Protein AF-A0A838V1T2-F1 (afdb_monomer)

Radius of gyration: 29.07 Å; Cα contacts (8 Å, |Δi|>4): 877; chains: 1; bounding box: 70×56×102 Å

Secondary structure (DSSP, 8-state):
-TTSGGGTTT---EETTEEPPP----S----S----S-SSSPP-EEEEEE-TTSTT-EEEEEES-TTS-SS------GGGS----EEEEEES--BTT-EE-EEEEEE------TTSPPPPPEEEEEEEPPTT-EE-GGGGTT---B-HHHHTB-SSSSS-B-SS-----GGGEEEEEEEE-TTSSS-EEEEEEEBPTTSSTT--SEEEEEEEEETTTTEEEEEEEEEEE-TTT--EEEEE----SS---EEEEEE--STT-SEE--SS-EEEEEEEEEEETTTTTSPPB--EEEEEE-B-TTSSSPPPSSGGGS----EEEEEESS--TTS---EEEEEEPPTTS---------PPTT-----TT-PPPPHHHHHHHHHT-STTHHHHHHHS-SS-GGG--------

Mean predicted aligned error: 9.49 Å

Structure (mmCIF, N/CA/C/O backbone):
data_AF-A0A838V1T2-F1
#
_entry.id   AF-A0A838V1T2-F1
#
loop_
_atom_site.group_PDB
_atom_site.id
_atom_site.type_symbol
_atom_site.label_atom_id
_atom_site.label_alt_id
_atom_site.label_comp_id
_atom_site.label_asym_id
_atom_site.label_entity_id
_atom_site.label_seq_id
_atom_site.pdbx_PDB_ins_code
_atom_site.Cartn_x
_atom_site.Cartn_y
_atom_site.Cartn_z
_atom_site.occupancy
_atom_site.B_iso_or_equiv
_atom_site.auth_seq_id
_atom_site.auth_comp_id
_atom_site.auth_asym_id
_atom_site.auth_atom_id
_atom_site.pdbx_PDB_model_num
ATOM 1 N N . MET A 1 1 ? 16.915 -2.580 -35.902 1.00 69.69 1 MET A N 1
ATOM 2 C CA . MET A 1 1 ? 15.497 -2.389 -35.502 1.00 69.69 1 MET A CA 1
ATOM 3 C C . MET A 1 1 ? 14.650 -3.037 -36.574 1.00 69.69 1 MET A C 1
ATOM 5 O O . MET A 1 1 ? 14.984 -2.766 -37.711 1.00 69.69 1 MET A O 1
ATOM 9 N N . PRO A 1 2 ? 13.595 -3.827 -36.311 1.00 69.94 2 PRO A N 1
ATOM 10 C CA . PRO A 1 2 ? 12.842 -4.483 -37.376 1.00 69.94 2 PRO A CA 1
ATOM 11 C C . PRO A 1 2 ? 12.451 -3.525 -38.499 1.00 69.94 2 PRO A C 1
ATOM 13 O O . PRO A 1 2 ? 12.705 -3.873 -39.635 1.00 69.94 2 PRO A O 1
ATOM 16 N N . GLY A 1 3 ? 11.967 -2.310 -38.197 1.00 77.12 3 GLY A N 1
ATOM 17 C CA . GLY A 1 3 ? 11.600 -1.243 -39.150 1.00 77.12 3 GLY A CA 1
ATOM 18 C C . GLY A 1 3 ? 12.742 -0.536 -39.904 1.00 77.12 3 GLY A C 1
ATOM 19 O O . GLY A 1 3 ? 12.463 0.294 -40.759 1.00 77.12 3 GLY A O 1
ATOM 20 N N . ASP A 1 4 ? 14.009 -0.847 -39.624 1.00 79.06 4 ASP A N 1
ATOM 21 C CA . ASP A 1 4 ? 15.176 -0.192 -40.239 1.00 79.06 4 ASP A CA 1
ATOM 22 C C . ASP A 1 4 ? 15.295 -0.534 -41.738 1.00 79.06 4 ASP A C 1
ATOM 24 O O . ASP A 1 4 ? 15.087 -1.703 -42.080 1.00 79.06 4 ASP A O 1
ATOM 28 N N . PRO A 1 5 ? 15.659 0.411 -42.630 1.00 82.19 5 PRO A N 1
ATOM 29 C CA . PRO A 1 5 ? 15.817 0.151 -44.067 1.00 82.19 5 PRO A CA 1
ATOM 30 C C . PRO A 1 5 ? 16.780 -0.995 -44.417 1.00 82.19 5 PRO A C 1
ATOM 32 O O . PRO A 1 5 ? 16.642 -1.631 -45.460 1.00 82.19 5 PRO A O 1
ATOM 35 N N . SER A 1 6 ? 17.745 -1.303 -43.545 1.00 81.00 6 SER A N 1
ATOM 36 C CA . SER A 1 6 ? 18.631 -2.464 -43.695 1.00 81.00 6 SER A CA 1
ATOM 37 C C . SER A 1 6 ? 17.891 -3.804 -43.718 1.00 81.00 6 SER A C 1
ATOM 39 O O . SER A 1 6 ? 18.455 -4.767 -44.228 1.00 81.00 6 SER A O 1
ATOM 41 N N . HIS A 1 7 ? 16.643 -3.856 -43.233 1.00 79.81 7 HIS A N 1
ATOM 42 C CA . HIS A 1 7 ? 15.779 -5.039 -43.277 1.00 79.81 7 HIS A CA 1
ATOM 43 C C . HIS A 1 7 ? 14.757 -5.038 -44.431 1.00 79.81 7 HIS A C 1
ATOM 45 O O . HIS A 1 7 ? 13.865 -5.891 -44.483 1.00 79.81 7 HIS A O 1
ATOM 51 N N . ASP A 1 8 ? 14.822 -4.070 -45.353 1.00 80.62 8 ASP A N 1
ATOM 52 C CA . ASP A 1 8 ? 13.866 -3.978 -46.465 1.00 80.62 8 ASP A CA 1
ATOM 53 C C . ASP A 1 8 ? 13.949 -5.193 -47.405 1.00 80.62 8 ASP A C 1
ATOM 55 O O . ASP A 1 8 ? 12.940 -5.598 -47.984 1.00 80.62 8 ASP A O 1
ATOM 59 N N . ALA A 1 9 ? 15.130 -5.809 -47.535 1.00 75.75 9 ALA A N 1
ATOM 60 C CA . ALA A 1 9 ? 15.348 -6.995 -48.366 1.00 75.75 9 ALA A CA 1
ATOM 61 C C . ALA A 1 9 ? 14.706 -8.266 -47.780 1.00 75.75 9 ALA A C 1
ATOM 63 O O . ALA A 1 9 ? 14.328 -9.179 -48.517 1.00 75.75 9 ALA A O 1
ATOM 64 N N . GLU A 1 10 ? 14.561 -8.320 -46.462 1.00 76.19 10 GLU A N 1
ATOM 65 C CA . GLU A 1 10 ? 13.955 -9.402 -45.696 1.00 76.19 10 GLU A CA 1
ATOM 66 C C . GLU A 1 10 ? 12.430 -9.247 -45.635 1.00 76.19 10 GLU A C 1
ATOM 68 O O . GLU A 1 10 ? 11.705 -10.243 -45.578 1.00 76.19 10 GLU A O 1
ATOM 73 N N . ARG A 1 11 ? 11.925 -8.011 -45.744 1.00 74.38 11 ARG A N 1
ATOM 74 C CA . ARG A 1 11 ? 10.506 -7.690 -45.947 1.00 74.38 11 ARG A CA 1
ATOM 75 C C . ARG A 1 11 ? 10.081 -7.929 -47.394 1.00 74.38 11 ARG A C 1
ATOM 77 O O . ARG A 1 11 ? 9.668 -7.018 -48.105 1.00 74.38 11 ARG A O 1
ATOM 84 N N . THR A 1 12 ? 10.173 -9.168 -47.857 1.00 65.88 12 THR A N 1
ATOM 85 C CA . THR A 1 12 ? 9.597 -9.548 -49.150 1.00 65.88 12 THR A CA 1
ATOM 86 C C . THR A 1 12 ? 8.328 -10.353 -48.927 1.00 65.88 12 THR A C 1
ATOM 88 O O . THR A 1 12 ? 8.322 -11.392 -48.267 1.00 65.88 12 THR A O 1
ATOM 91 N N . ILE A 1 13 ? 7.218 -9.888 -49.500 1.00 59.69 13 ILE A N 1
ATOM 92 C CA . ILE A 1 13 ? 6.016 -10.713 -49.610 1.00 59.69 13 ILE A CA 1
ATOM 93 C C . ILE A 1 13 ? 6.350 -11.790 -50.640 1.00 59.69 13 ILE A C 1
ATOM 95 O O . ILE A 1 13 ? 6.475 -11.501 -51.832 1.00 59.69 13 ILE A O 1
ATOM 99 N N . SER A 1 14 ? 6.542 -13.031 -50.189 1.00 55.16 14 SER A N 1
ATOM 100 C CA . SER A 1 14 ? 6.723 -14.157 -51.102 1.00 55.16 14 SER A CA 1
ATOM 101 C C . SER A 1 14 ? 5.446 -14.315 -51.927 1.00 55.16 14 SER A C 1
ATOM 103 O O . SER A 1 14 ? 4.423 -14.795 -51.441 1.00 55.16 14 SER A O 1
ATOM 105 N N . THR A 1 15 ? 5.475 -13.857 -53.178 1.00 53.31 15 THR A N 1
ATOM 106 C CA . THR A 1 15 ? 4.430 -14.199 -54.139 1.00 53.31 15 THR A CA 1
ATOM 107 C C . THR A 1 15 ? 4.797 -15.533 -54.774 1.00 53.31 15 THR A C 1
ATOM 109 O O . THR A 1 15 ? 5.959 -15.771 -55.105 1.00 53.31 15 THR A O 1
ATOM 112 N N . LEU A 1 16 ? 3.802 -16.403 -54.971 1.00 50.12 16 LEU A N 1
ATOM 113 C CA . LEU A 1 16 ? 3.943 -17.760 -55.524 1.00 50.12 16 LEU A CA 1
ATOM 114 C C . LEU A 1 16 ? 4.690 -17.848 -56.879 1.00 50.12 16 LEU A C 1
ATOM 116 O O . LEU A 1 16 ? 4.955 -18.957 -57.326 1.00 50.12 16 LEU A O 1
ATOM 120 N N . ASN A 1 17 ? 5.039 -16.728 -57.529 1.00 52.72 17 ASN A N 1
ATOM 121 C CA . ASN A 1 17 ? 5.646 -16.680 -58.865 1.00 52.72 17 ASN A CA 1
ATOM 122 C C . ASN A 1 17 ? 6.864 -15.735 -59.015 1.00 52.72 17 ASN A C 1
ATOM 124 O O . ASN A 1 17 ? 7.242 -15.424 -60.144 1.00 52.72 17 ASN A O 1
ATOM 128 N N . GLY A 1 18 ? 7.511 -15.288 -57.932 1.00 58.09 18 GLY A N 1
ATOM 129 C CA . GLY A 1 18 ? 8.760 -14.517 -58.027 1.00 58.09 18 GLY A CA 1
ATOM 130 C C . GLY A 1 18 ? 8.998 -13.550 -56.869 1.00 58.09 18 GLY A C 1
ATOM 131 O O . GLY A 1 18 ? 8.071 -13.185 -56.143 1.00 58.09 18 GLY A O 1
ATOM 132 N N . GLN A 1 19 ? 10.260 -13.145 -56.700 1.00 59.06 19 GLN A N 1
ATOM 133 C CA . GLN A 1 19 ? 10.691 -12.189 -55.677 1.00 59.06 19 GLN A CA 1
ATOM 134 C C . GLN A 1 19 ? 10.023 -10.828 -55.919 1.00 59.06 19 GLN A C 1
ATOM 136 O O . GLN A 1 19 ? 10.294 -10.163 -56.920 1.00 59.06 19 GLN A O 1
ATOM 141 N N . ALA A 1 20 ? 9.124 -10.436 -55.016 1.00 61.72 20 ALA A N 1
ATOM 142 C CA . ALA A 1 20 ? 8.596 -9.079 -54.962 1.00 61.72 20 ALA A CA 1
ATOM 143 C C . ALA A 1 20 ? 9.732 -8.093 -54.615 1.00 61.72 20 ALA A C 1
ATOM 145 O O . ALA A 1 20 ? 10.699 -8.497 -53.961 1.00 61.72 20 ALA A O 1
ATOM 146 N N . PRO A 1 21 ? 9.651 -6.820 -55.047 1.00 67.69 21 PRO A N 1
ATOM 147 C CA . PRO A 1 21 ? 10.612 -5.808 -54.625 1.00 67.69 21 PRO A CA 1
ATOM 148 C C . PRO A 1 21 ? 10.608 -5.659 -53.092 1.00 67.69 21 PRO A C 1
ATOM 150 O O . PRO A 1 21 ? 9.561 -5.880 -52.476 1.00 67.69 21 PRO A O 1
ATOM 153 N N . PRO A 1 22 ? 11.752 -5.290 -52.485 1.00 69.50 22 PRO A N 1
ATOM 154 C CA . PRO A 1 22 ? 11.825 -4.994 -51.058 1.00 69.50 22 PRO A CA 1
ATOM 155 C C . PRO A 1 22 ? 10.773 -3.942 -50.697 1.00 69.50 22 PRO A C 1
ATOM 157 O O . PRO A 1 22 ? 10.665 -2.922 -51.384 1.00 69.50 22 PRO A O 1
ATOM 160 N N . THR A 1 23 ? 9.962 -4.207 -49.671 1.00 75.94 23 THR A N 1
ATOM 161 C CA . THR A 1 23 ? 8.940 -3.258 -49.214 1.00 75.94 23 THR A CA 1
ATOM 162 C C . THR A 1 23 ? 9.488 -2.438 -48.048 1.00 75.94 23 THR A C 1
ATOM 164 O O . THR A 1 23 ? 9.748 -3.028 -46.992 1.00 75.94 23 THR A O 1
ATOM 167 N N . PRO A 1 24 ? 9.649 -1.109 -48.209 1.00 78.88 24 PRO A N 1
ATOM 168 C CA . PRO A 1 24 ? 10.019 -0.228 -47.110 1.00 78.88 24 PRO A CA 1
ATOM 169 C C . PRO A 1 24 ? 8.988 -0.301 -45.986 1.00 78.88 24 PRO A C 1
ATOM 171 O O . PRO A 1 24 ? 7.793 -0.477 -46.236 1.00 78.88 24 PRO A O 1
ATOM 174 N N . PHE A 1 25 ? 9.440 -0.147 -44.746 1.00 80.25 25 PHE A N 1
ATOM 175 C CA . PHE A 1 25 ? 8.531 0.009 -43.618 1.00 80.25 25 PHE A CA 1
ATOM 176 C C . PHE A 1 25 ? 7.934 1.423 -43.608 1.00 80.25 25 PHE A C 1
ATOM 178 O O . PHE A 1 25 ? 8.657 2.413 -43.524 1.00 80.25 25 PHE A O 1
ATOM 185 N N . GLU A 1 26 ? 6.607 1.516 -43.681 1.00 78.25 26 GLU A N 1
ATOM 186 C CA . GLU A 1 26 ? 5.865 2.773 -43.567 1.00 78.25 26 GLU A CA 1
ATOM 187 C C . GLU A 1 26 ? 5.249 2.867 -42.161 1.00 78.25 26 GLU A C 1
ATOM 189 O O . GLU A 1 26 ? 4.114 2.453 -41.934 1.00 78.25 26 GLU A O 1
ATOM 194 N N . GLY A 1 27 ? 6.019 3.359 -41.186 1.00 78.19 27 GLY A N 1
ATOM 195 C CA . GLY A 1 27 ? 5.572 3.515 -39.798 1.00 78.19 27 GLY A CA 1
ATOM 196 C C . GLY A 1 27 ? 6.624 4.169 -38.901 1.00 78.19 27 GLY A C 1
ATOM 197 O O . GLY A 1 27 ? 7.757 4.399 -39.326 1.00 78.19 27 GLY A O 1
ATOM 198 N N . SER A 1 28 ? 6.255 4.472 -37.656 1.00 76.25 28 SER A N 1
ATOM 199 C CA . SER A 1 28 ? 7.211 4.887 -36.626 1.00 76.25 28 SER A CA 1
ATOM 200 C C . SER A 1 28 ? 8.079 3.701 -36.209 1.00 76.25 28 SER A C 1
ATOM 202 O O . SER A 1 28 ? 7.590 2.589 -35.995 1.00 76.25 28 SER A O 1
ATOM 204 N N . VAL A 1 29 ? 9.389 3.925 -36.131 1.00 77.62 29 VAL A N 1
ATOM 205 C CA . VAL A 1 29 ? 10.335 2.923 -35.640 1.00 77.62 29 VAL A CA 1
ATOM 206 C C . VAL A 1 29 ? 10.383 3.040 -34.123 1.00 77.62 29 VAL A C 1
ATOM 208 O O . VAL A 1 29 ? 10.705 4.103 -33.610 1.00 77.62 29 VAL A O 1
ATOM 211 N N . HIS A 1 30 ? 10.071 1.945 -33.435 1.00 77.69 30 HIS A N 1
ATOM 212 C CA . HIS A 1 30 ? 10.177 1.827 -31.983 1.00 77.69 30 HIS A CA 1
ATOM 213 C C . HIS A 1 30 ? 11.261 0.801 -31.621 1.00 77.69 30 HIS A C 1
ATOM 215 O O . HIS A 1 30 ? 11.515 -0.128 -32.410 1.00 77.69 30 HIS A O 1
ATOM 221 N N . PRO A 1 31 ? 11.885 0.917 -30.437 1.00 80.19 31 PRO A N 1
ATOM 222 C CA . PRO A 1 31 ? 12.731 -0.124 -29.880 1.00 80.19 31 PRO A CA 1
ATOM 223 C C . PRO A 1 31 ? 11.996 -1.468 -29.863 1.00 80.19 31 PRO A C 1
ATOM 225 O O . PRO A 1 31 ? 10.932 -1.611 -29.272 1.00 80.19 31 PRO A O 1
ATOM 228 N N . PHE A 1 32 ? 12.571 -2.481 -30.512 1.00 77.19 32 PHE A N 1
ATOM 229 C CA . PHE A 1 32 ? 12.004 -3.836 -30.486 1.00 77.19 32 PHE A CA 1
ATOM 230 C C . PHE A 1 32 ? 12.286 -4.562 -29.169 1.00 77.19 32 PHE A C 1
ATOM 232 O O . PHE A 1 32 ? 11.483 -5.366 -28.706 1.00 77.19 32 PHE A O 1
ATOM 239 N N . LEU A 1 33 ? 13.457 -4.301 -28.587 1.00 79.00 33 LEU A N 1
ATOM 240 C CA . LEU A 1 33 ? 13.885 -4.872 -27.322 1.00 79.00 33 LEU A CA 1
ATOM 241 C C . LEU A 1 33 ? 14.588 -3.794 -26.507 1.00 79.00 33 LEU A C 1
ATOM 243 O O . LEU A 1 33 ? 15.622 -3.275 -26.927 1.00 79.00 33 LEU A O 1
ATOM 247 N N . THR A 1 34 ? 14.060 -3.526 -25.320 1.00 83.00 34 THR A N 1
ATOM 248 C CA . THR A 1 34 ? 14.739 -2.715 -24.310 1.00 83.00 34 THR A CA 1
ATOM 249 C C . THR A 1 34 ? 15.594 -3.629 -23.442 1.00 83.00 34 THR A C 1
ATOM 251 O O . THR A 1 34 ? 15.100 -4.600 -22.866 1.00 83.00 34 THR A O 1
ATOM 254 N N . LEU A 1 35 ? 16.894 -3.345 -23.366 1.00 85.56 35 LEU A N 1
ATOM 255 C CA . LEU A 1 35 ? 17.799 -4.086 -22.490 1.00 85.56 35 LEU A CA 1
ATOM 256 C C . LEU A 1 35 ? 17.521 -3.746 -21.013 1.00 85.56 35 LEU A C 1
ATOM 258 O O . LEU A 1 35 ? 17.057 -2.644 -20.715 1.00 85.56 35 LEU A O 1
ATOM 262 N N . PRO A 1 36 ? 17.835 -4.657 -20.073 1.00 88.12 36 PRO A N 1
ATOM 263 C CA . PRO A 1 36 ? 17.838 -4.365 -18.643 1.00 88.12 36 PRO A CA 1
ATOM 264 C C . PRO A 1 36 ? 18.509 -3.029 -18.307 1.00 88.12 36 PRO A C 1
ATOM 266 O O . PRO A 1 36 ? 19.619 -2.751 -18.729 1.00 88.12 36 PRO A O 1
ATOM 269 N N . THR A 1 37 ? 17.894 -2.209 -17.469 1.00 91.06 37 THR A N 1
ATOM 270 C CA . THR A 1 37 ? 18.454 -0.924 -17.020 1.00 91.06 37 THR A CA 1
ATOM 271 C C . THR A 1 37 ? 19.397 -1.074 -15.814 1.00 91.06 37 THR A C 1
ATOM 273 O O . THR A 1 37 ? 19.425 -0.204 -14.947 1.00 91.06 37 THR A O 1
ATOM 276 N N . SER A 1 38 ? 20.113 -2.200 -15.697 1.00 89.69 38 SER A N 1
ATOM 277 C CA . SER A 1 38 ? 21.010 -2.505 -14.571 1.00 89.69 38 SER A CA 1
ATOM 278 C C . SER A 1 38 ? 22.381 -2.961 -15.064 1.00 89.69 38 SER A C 1
ATOM 280 O O . SER A 1 38 ? 22.487 -3.834 -15.921 1.00 89.69 38 SER A O 1
ATOM 282 N N . CYS A 1 39 ? 23.433 -2.389 -14.482 1.00 88.19 39 CYS A N 1
ATOM 283 C CA . CYS A 1 39 ? 24.825 -2.653 -14.851 1.00 88.19 39 CYS A CA 1
ATOM 284 C C . CYS A 1 39 ? 25.494 -3.696 -13.932 1.00 88.19 39 CYS A C 1
ATOM 286 O O . CYS A 1 39 ? 26.631 -4.105 -14.159 1.00 88.19 39 CYS A O 1
ATOM 288 N N . HIS A 1 40 ? 24.786 -4.167 -12.900 1.00 82.44 40 HIS A N 1
ATOM 289 C CA . HIS A 1 40 ? 25.297 -5.142 -11.926 1.00 82.44 40 HIS A CA 1
ATOM 290 C C . HIS A 1 40 ? 24.839 -6.576 -12.194 1.00 82.44 40 HIS A C 1
ATOM 292 O O . HIS A 1 40 ? 25.333 -7.511 -11.564 1.00 82.44 40 HIS A O 1
ATOM 298 N N . THR A 1 41 ? 23.882 -6.756 -13.101 1.00 77.69 41 THR A N 1
ATOM 299 C CA . THR A 1 41 ? 23.379 -8.072 -13.486 1.00 77.69 41 THR A CA 1
ATOM 300 C C . THR A 1 41 ? 24.122 -8.578 -14.710 1.00 77.69 41 THR A C 1
ATOM 302 O O . THR A 1 41 ? 24.289 -7.876 -15.705 1.00 77.69 41 THR A O 1
ATOM 305 N N . SER A 1 42 ? 24.578 -9.824 -14.628 1.00 78.06 42 SER A N 1
ATOM 306 C CA . SER A 1 42 ? 25.109 -10.533 -15.784 1.00 78.06 42 SER A CA 1
ATOM 307 C C . SER A 1 42 ? 23.997 -10.753 -16.799 1.00 78.06 42 SER A C 1
ATOM 309 O O . SER A 1 42 ? 22.948 -11.303 -16.460 1.00 78.06 42 SER A O 1
ATOM 311 N N . LEU A 1 43 ? 24.238 -10.358 -18.044 1.00 77.50 43 LEU A N 1
ATOM 312 C CA . LEU A 1 43 ? 23.327 -10.671 -19.131 1.00 77.50 43 LEU A CA 1
ATOM 313 C C . LEU A 1 43 ? 23.543 -12.116 -19.576 1.00 77.50 43 LEU A C 1
ATOM 315 O O . LEU A 1 43 ? 24.664 -12.606 -19.686 1.00 77.50 43 LEU A O 1
ATOM 319 N N . THR A 1 44 ? 22.451 -12.827 -19.815 1.00 76.50 44 THR A N 1
ATOM 320 C CA . THR A 1 44 ? 22.482 -14.134 -20.468 1.00 76.50 44 THR A CA 1
ATOM 321 C C . THR A 1 44 ? 21.364 -14.155 -21.485 1.00 76.50 44 THR A C 1
ATOM 323 O O . THR A 1 44 ? 20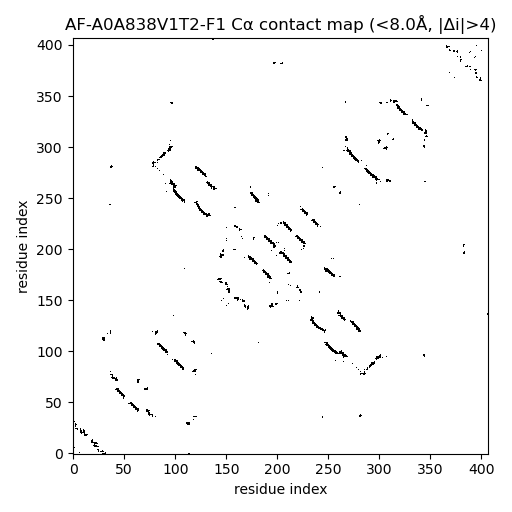.193 -14.039 -21.128 1.00 76.50 44 THR A O 1
ATOM 326 N N . SER A 1 45 ? 21.729 -14.308 -22.751 1.00 76.19 45 SER A N 1
ATOM 327 C CA . SER A 1 45 ? 20.768 -14.465 -23.835 1.00 76.19 45 SER A CA 1
ATOM 328 C C . SER A 1 45 ? 20.634 -15.947 -24.130 1.00 76.19 45 SER A C 1
ATOM 330 O O . SER A 1 45 ? 21.632 -16.615 -24.392 1.00 76.19 45 SER A O 1
ATOM 332 N N . THR A 1 46 ? 19.412 -16.470 -24.070 1.00 80.88 46 THR A N 1
ATOM 333 C CA . THR A 1 46 ? 19.122 -17.851 -24.467 1.00 80.88 46 THR A CA 1
ATOM 334 C C . THR A 1 46 ? 18.273 -17.820 -25.723 1.00 80.88 46 THR A C 1
ATOM 336 O O . THR A 1 46 ? 17.180 -17.258 -25.712 1.00 80.88 46 THR A O 1
ATOM 339 N N . GLY A 1 47 ? 18.796 -18.389 -26.804 1.00 83.38 47 GLY A N 1
ATOM 340 C CA . GLY A 1 47 ? 18.041 -18.639 -28.023 1.00 83.38 47 GLY A CA 1
ATOM 341 C C . GLY A 1 47 ? 17.490 -20.055 -27.979 1.00 83.38 47 GLY A C 1
ATOM 342 O O . GLY A 1 47 ? 18.250 -20.999 -27.779 1.00 83.38 47 GLY A O 1
ATOM 343 N N . GLU A 1 48 ? 16.182 -20.202 -28.157 1.00 86.56 48 GLU A N 1
ATOM 344 C CA . GLU A 1 48 ? 15.524 -21.500 -28.287 1.00 86.56 48 GLU A CA 1
ATOM 345 C C . GLU A 1 48 ? 14.912 -21.600 -29.683 1.00 86.56 48 GLU A C 1
ATOM 347 O O . GLU A 1 48 ? 14.206 -20.695 -30.127 1.00 86.56 48 GLU A O 1
ATOM 352 N N . VAL A 1 49 ? 15.205 -22.693 -30.383 1.00 85.56 49 VAL A N 1
ATOM 353 C CA . VAL A 1 49 ? 14.647 -22.985 -31.702 1.00 85.56 49 VAL A CA 1
ATOM 354 C C . VAL A 1 49 ? 13.968 -24.346 -31.686 1.00 85.56 49 VAL A C 1
ATOM 356 O O . VAL A 1 49 ? 14.500 -25.332 -31.171 1.00 85.56 49 VAL A O 1
ATOM 359 N N . GLU A 1 50 ? 12.778 -24.389 -32.272 1.00 88.62 50 GLU A N 1
ATOM 360 C CA . GLU A 1 50 ? 12.015 -25.610 -32.503 1.00 88.62 50 GLU A CA 1
ATOM 361 C C . GLU A 1 50 ? 11.798 -25.757 -34.009 1.00 88.62 50 GLU A C 1
ATOM 363 O O . GLU A 1 50 ? 11.346 -24.833 -34.690 1.00 88.62 50 GLU A O 1
ATOM 368 N N . SER A 1 51 ? 12.175 -26.915 -34.543 1.00 82.12 51 SER A N 1
ATOM 369 C CA . SER A 1 51 ? 12.050 -27.212 -35.966 1.00 82.12 51 SER A CA 1
ATOM 370 C C . SER A 1 51 ? 10.633 -27.681 -36.284 1.00 82.12 51 SER A C 1
ATOM 372 O O . SER A 1 51 ? 10.117 -28.585 -35.631 1.00 82.12 51 SER A O 1
ATOM 374 N N . LEU A 1 52 ? 10.020 -27.148 -37.347 1.00 80.12 52 LEU A N 1
ATOM 375 C CA . LEU A 1 52 ? 8.723 -27.645 -37.835 1.00 80.12 52 LEU A CA 1
ATOM 376 C C . LEU A 1 52 ? 8.795 -29.115 -38.278 1.00 80.12 52 LEU A C 1
ATOM 378 O O . LEU A 1 52 ? 7.786 -29.816 -38.276 1.00 80.12 52 LEU A O 1
ATOM 382 N N . GLN A 1 53 ? 9.981 -29.578 -38.674 1.00 85.50 53 GLN A N 1
ATOM 383 C CA . GLN A 1 53 ? 10.239 -30.957 -39.069 1.00 85.50 53 GLN A CA 1
ATOM 384 C C . GLN A 1 53 ? 10.362 -31.901 -37.862 1.00 85.50 53 GLN A C 1
ATOM 386 O O . GLN A 1 53 ? 10.183 -33.106 -38.031 1.00 85.50 53 GLN A O 1
ATOM 391 N N . GLU A 1 54 ? 10.617 -31.371 -36.659 1.00 84.19 54 GLU A N 1
ATOM 392 C CA . GLU A 1 54 ? 10.726 -32.137 -35.410 1.00 84.19 54 GLU A CA 1
ATOM 393 C C . GLU A 1 54 ? 9.921 -31.482 -34.266 1.00 84.19 54 GLU A C 1
ATOM 395 O O . GLU A 1 54 ? 10.501 -31.003 -33.287 1.00 84.19 54 GLU A O 1
ATOM 400 N N . PRO A 1 55 ? 8.573 -31.460 -34.352 1.00 82.06 55 PRO A N 1
ATOM 401 C CA . PRO A 1 55 ? 7.741 -30.838 -33.326 1.00 82.06 55 PRO A CA 1
ATOM 402 C C . PRO A 1 55 ? 7.948 -31.492 -31.954 1.00 82.06 55 PRO A C 1
ATOM 404 O O . PRO A 1 55 ? 7.919 -32.719 -31.824 1.00 82.06 55 PRO A O 1
ATOM 407 N N . GLY A 1 56 ? 8.120 -30.673 -30.921 1.00 82.69 56 GLY A N 1
ATOM 408 C CA . GLY A 1 56 ? 8.385 -31.088 -29.546 1.00 82.69 56 GLY A CA 1
ATOM 409 C C . GLY A 1 56 ? 9.867 -31.227 -29.183 1.00 82.69 56 GLY A C 1
ATOM 410 O O . GLY A 1 56 ? 10.163 -31.433 -28.004 1.00 82.69 56 GLY A O 1
ATOM 411 N N . VAL A 1 57 ? 10.798 -31.093 -30.139 1.00 84.94 57 VAL A N 1
ATOM 412 C CA . VAL A 1 57 ? 12.248 -31.068 -29.874 1.00 84.94 57 VAL A CA 1
ATOM 413 C C . VAL A 1 57 ? 12.750 -29.627 -29.900 1.00 84.94 57 VAL A C 1
ATOM 415 O O . VAL A 1 57 ? 12.770 -28.969 -30.938 1.00 84.94 57 VAL A O 1
ATOM 418 N N . ARG A 1 58 ? 13.176 -29.139 -28.733 1.00 85.06 58 ARG A N 1
ATOM 419 C CA . ARG A 1 58 ? 13.697 -27.781 -28.551 1.00 85.06 58 ARG A CA 1
ATOM 420 C C . ARG A 1 58 ? 15.209 -27.810 -28.410 1.00 85.06 58 ARG A C 1
ATOM 422 O O . ARG A 1 58 ? 15.742 -28.508 -27.547 1.00 85.06 58 ARG A O 1
ATOM 429 N N . HIS A 1 59 ? 15.891 -27.035 -29.242 1.00 84.38 59 HIS A N 1
ATOM 430 C CA . HIS A 1 59 ? 17.318 -26.777 -29.111 1.00 84.38 59 HIS A CA 1
ATOM 431 C C . HIS A 1 59 ? 17.504 -25.402 -28.483 1.00 84.38 59 HIS A C 1
ATOM 433 O O . HIS A 1 59 ? 17.036 -24.409 -29.033 1.00 84.38 59 HIS A O 1
ATOM 439 N N . ALA A 1 60 ? 18.178 -25.350 -27.337 1.00 84.38 60 ALA A N 1
ATOM 440 C CA . ALA A 1 60 ? 18.482 -24.108 -26.645 1.00 84.38 60 ALA A CA 1
ATOM 441 C C . ALA A 1 60 ? 19.993 -23.916 -26.552 1.00 84.38 60 ALA A C 1
ATOM 443 O O . ALA A 1 60 ? 20.724 -24.846 -26.206 1.00 84.38 60 ALA A O 1
ATOM 444 N N . GLU A 1 61 ? 20.447 -22.701 -26.828 1.00 80.81 61 GLU A N 1
ATOM 445 C CA . GLU A 1 61 ? 21.832 -22.296 -26.638 1.00 80.81 61 GLU A CA 1
ATOM 446 C C . GLU A 1 61 ? 21.860 -20.969 -25.874 1.00 80.81 61 GLU A C 1
ATOM 448 O O . GLU A 1 61 ? 21.103 -20.043 -26.176 1.00 80.81 61 GLU A O 1
ATOM 453 N N . SER A 1 62 ? 22.707 -20.891 -24.847 1.00 77.44 62 SER A N 1
ATOM 454 C CA . SER A 1 62 ? 22.853 -19.702 -24.006 1.00 77.44 62 SER A CA 1
ATOM 455 C C . SER A 1 62 ? 24.227 -19.083 -24.217 1.00 77.44 62 SER A C 1
ATOM 457 O O . SER A 1 62 ? 25.245 -19.765 -24.101 1.00 77.44 62 SER A O 1
ATOM 459 N N . VAL A 1 63 ? 24.260 -17.777 -24.466 1.00 71.38 63 VAL A N 1
ATOM 460 C CA . VAL A 1 63 ? 25.492 -16.992 -24.584 1.00 71.38 63 VAL A CA 1
ATOM 461 C C . VAL A 1 63 ? 25.539 -15.932 -23.485 1.00 71.38 63 VAL A C 1
ATOM 463 O O . VAL A 1 63 ? 24.570 -15.211 -23.245 1.00 71.38 63 VAL A O 1
ATOM 466 N N . GLY A 1 64 ? 26.671 -15.874 -22.779 1.00 63.75 64 GLY A N 1
ATOM 467 C CA . GLY A 1 64 ? 26.904 -14.925 -21.685 1.00 63.75 64 GLY A CA 1
ATOM 468 C C . GLY A 1 64 ? 27.396 -13.557 -22.155 1.00 63.75 64 GLY A C 1
ATOM 469 O O . GLY A 1 64 ? 27.216 -12.579 -21.444 1.00 63.75 64 GLY A O 1
ATOM 470 N N . SER A 1 65 ? 27.984 -13.468 -23.351 1.00 61.50 65 SER A N 1
ATOM 471 C CA . SER A 1 65 ? 28.393 -12.201 -23.956 1.00 61.50 65 SER A CA 1
ATOM 472 C C . SER A 1 65 ? 28.271 -12.253 -25.478 1.00 61.50 65 SER A C 1
ATOM 474 O O . SER A 1 65 ? 28.593 -13.268 -26.097 1.00 61.50 65 SER A O 1
ATOM 476 N N . LEU A 1 66 ? 27.805 -11.154 -26.078 1.00 57.66 66 LEU A N 1
ATOM 477 C CA . LEU A 1 66 ? 27.641 -11.006 -27.531 1.00 57.66 66 LEU A CA 1
ATOM 478 C C . LEU A 1 66 ? 28.935 -10.567 -28.242 1.00 57.66 66 LEU A C 1
ATOM 480 O O . LEU A 1 66 ? 28.999 -10.599 -29.466 1.00 57.66 66 LEU A O 1
ATOM 484 N N . ASP A 1 67 ? 29.974 -10.182 -27.496 1.00 59.59 67 ASP A N 1
ATOM 485 C CA . ASP A 1 67 ? 31.255 -9.687 -28.028 1.00 59.59 67 ASP A CA 1
ATOM 486 C C . ASP A 1 67 ? 32.349 -10.771 -28.143 1.00 59.59 67 ASP A C 1
ATOM 488 O O . ASP A 1 67 ? 33.504 -10.476 -28.452 1.00 59.59 67 ASP A O 1
ATOM 492 N N . GLY A 1 68 ? 32.000 -12.041 -27.906 1.00 54.12 68 GLY A N 1
ATOM 493 C CA . GLY A 1 68 ? 32.929 -13.169 -28.004 1.00 54.12 68 GLY A CA 1
ATOM 494 C C . GLY A 1 68 ? 33.985 -13.219 -26.895 1.00 54.12 68 GLY A C 1
ATOM 495 O O . GLY A 1 68 ? 34.884 -14.063 -26.952 1.00 54.12 68 GLY A O 1
ATOM 496 N N . THR A 1 69 ? 33.896 -12.355 -25.877 1.00 56.75 69 THR A N 1
ATOM 497 C CA . THR A 1 69 ? 34.765 -12.446 -24.702 1.00 56.75 69 THR A CA 1
ATOM 498 C C . THR A 1 69 ? 34.274 -13.543 -23.747 1.00 56.75 69 THR A C 1
ATOM 500 O O . THR A 1 69 ? 33.077 -13.643 -23.470 1.00 56.75 69 THR A O 1
ATOM 503 N N . PRO A 1 70 ? 35.168 -14.411 -23.230 1.00 50.59 70 PRO A N 1
ATOM 504 C CA . PRO A 1 70 ? 34.784 -15.391 -22.222 1.00 50.59 70 PRO A CA 1
ATOM 505 C C . PRO A 1 70 ? 34.404 -14.693 -20.906 1.00 50.59 70 PRO A C 1
ATOM 507 O O . PRO A 1 70 ? 35.274 -14.222 -20.176 1.00 50.59 70 PRO A O 1
ATOM 510 N N . GLY A 1 71 ? 33.109 -14.643 -20.592 1.00 57.22 71 GLY A N 1
ATOM 511 C CA . GLY A 1 71 ? 32.587 -14.116 -19.329 1.00 57.22 71 GLY A CA 1
ATOM 512 C C . GLY A 1 71 ? 31.130 -13.651 -19.439 1.00 57.22 71 GLY A C 1
ATOM 513 O O . GLY A 1 71 ? 30.597 -13.575 -20.545 1.00 57.22 71 GLY A O 1
ATOM 514 N N . PRO A 1 72 ? 30.456 -13.367 -18.310 1.00 59.66 72 PRO A N 1
ATOM 515 C CA . PRO A 1 72 ? 29.170 -12.684 -18.336 1.00 59.66 72 PRO A CA 1
ATOM 516 C C . PRO A 1 72 ? 29.354 -11.228 -18.783 1.00 59.66 72 PRO A C 1
ATOM 518 O O . PRO A 1 72 ? 30.079 -10.460 -18.145 1.00 59.66 72 PRO A O 1
ATOM 521 N N . GLY A 1 73 ? 28.681 -10.846 -19.863 1.00 66.56 73 GLY A N 1
ATOM 522 C CA . GLY A 1 73 ? 28.556 -9.462 -20.290 1.00 66.56 73 GLY A CA 1
ATOM 523 C C . GLY A 1 73 ? 27.814 -8.647 -19.232 1.00 66.56 73 GLY A C 1
ATOM 524 O O . GLY A 1 73 ? 26.901 -9.143 -18.564 1.00 66.56 73 GLY A O 1
ATOM 525 N N . HIS A 1 74 ? 28.223 -7.395 -19.071 1.00 77.31 74 HIS A N 1
ATOM 526 C CA . HIS A 1 74 ? 27.552 -6.416 -18.226 1.00 77.31 74 HIS A CA 1
ATOM 527 C C . HIS A 1 74 ? 27.253 -5.178 -19.060 1.00 77.31 74 HIS A C 1
ATOM 529 O O . HIS A 1 74 ? 28.003 -4.827 -19.974 1.00 77.31 74 HIS A O 1
ATOM 535 N N . LEU A 1 75 ? 26.145 -4.521 -18.742 1.00 85.75 75 LEU A N 1
ATOM 536 C CA . LEU A 1 75 ? 25.858 -3.211 -19.301 1.00 85.75 75 LEU A CA 1
ATOM 537 C C . LEU A 1 75 ? 26.737 -2.165 -18.621 1.00 85.75 75 LEU A C 1
ATOM 539 O O . LEU A 1 75 ? 27.240 -2.368 -17.516 1.00 85.75 75 LEU A O 1
ATOM 543 N N . THR A 1 76 ? 26.939 -1.045 -19.305 1.00 87.38 76 THR A N 1
ATOM 544 C CA . THR A 1 76 ? 27.642 0.123 -18.768 1.00 87.38 76 THR A CA 1
ATOM 545 C C . THR A 1 76 ? 26.800 1.370 -19.019 1.00 87.38 76 THR A C 1
ATOM 547 O O . THR A 1 76 ? 25.900 1.357 -19.855 1.00 87.38 76 THR A O 1
ATOM 550 N N . GLY A 1 77 ? 27.066 2.448 -18.279 1.00 89.12 77 GLY A N 1
ATOM 551 C CA . GLY A 1 77 ? 26.362 3.720 -18.462 1.00 89.12 77 GLY A CA 1
ATOM 552 C C . GLY A 1 77 ? 24.981 3.809 -17.802 1.00 89.12 77 GLY A C 1
ATOM 553 O O . GLY A 1 77 ? 24.288 4.801 -18.024 1.00 89.12 77 GLY A O 1
ATOM 554 N N . CYS A 1 78 ? 24.579 2.855 -16.953 1.00 91.25 78 CYS A N 1
ATOM 555 C CA . CYS A 1 78 ? 23.249 2.871 -16.328 1.00 91.25 78 CYS A CA 1
ATOM 556 C C . CYS A 1 78 ? 23.025 4.091 -15.416 1.00 91.25 78 CYS A C 1
ATOM 558 O O . CYS A 1 78 ? 21.895 4.553 -15.276 1.00 91.25 78 CYS A O 1
ATOM 560 N N . GLY A 1 79 ? 24.092 4.676 -14.861 1.00 91.50 79 GLY A N 1
ATOM 561 C CA . GLY A 1 79 ? 24.027 5.939 -14.112 1.00 91.50 79 GLY A CA 1
ATOM 562 C C . GLY A 1 79 ? 23.610 7.174 -14.926 1.00 91.50 79 GLY A C 1
ATOM 563 O O . GLY A 1 79 ? 23.385 8.228 -14.339 1.00 91.50 79 GLY A O 1
ATOM 564 N N . SER A 1 80 ? 23.512 7.066 -16.256 1.00 92.62 80 SER A N 1
ATOM 565 C CA . SER A 1 80 ? 23.034 8.143 -17.139 1.00 92.62 80 SER A CA 1
ATOM 566 C C . SER A 1 80 ? 21.574 7.995 -17.580 1.00 92.62 80 SER A C 1
ATOM 568 O O . SER A 1 80 ? 21.050 8.898 -18.226 1.00 92.62 80 SER A O 1
ATOM 570 N N . LEU A 1 81 ? 20.911 6.888 -17.224 1.00 94.31 81 LEU A N 1
ATOM 571 C CA . LEU A 1 81 ? 19.511 6.659 -17.582 1.00 94.31 81 LEU A CA 1
ATOM 572 C C . LEU A 1 81 ? 18.602 7.613 -16.801 1.00 94.31 81 LEU A C 1
ATOM 574 O O . LEU A 1 81 ? 18.757 7.778 -15.588 1.00 94.31 81 LEU A O 1
ATOM 578 N N . ALA A 1 82 ? 17.632 8.212 -17.491 1.00 95.00 82 ALA A N 1
ATOM 579 C CA . ALA A 1 82 ? 16.673 9.118 -16.871 1.00 95.00 82 ALA A CA 1
ATOM 580 C C . ALA A 1 82 ? 15.760 8.376 -15.879 1.00 95.00 82 ALA A C 1
ATOM 582 O O . ALA A 1 82 ? 15.300 7.262 -16.145 1.00 95.00 82 ALA A O 1
ATOM 583 N N . PHE A 1 83 ? 15.478 9.010 -14.739 1.00 96.88 83 PHE A N 1
ATOM 584 C CA . PHE A 1 83 ? 14.569 8.495 -13.715 1.00 96.88 83 PHE A CA 1
ATOM 585 C C . PHE A 1 83 ? 13.909 9.651 -12.956 1.00 96.88 83 PHE A C 1
ATOM 587 O O . PHE A 1 83 ? 14.431 10.142 -11.954 1.00 96.88 83 PHE A O 1
ATOM 594 N N . GLU A 1 84 ? 12.764 10.105 -13.462 1.00 96.75 84 GLU A N 1
ATOM 595 C CA . GLU A 1 84 ? 12.029 11.264 -12.945 1.00 96.75 84 GLU A CA 1
ATOM 596 C C . GLU A 1 84 ? 10.557 10.910 -12.664 1.00 96.75 84 GLU A C 1
ATOM 598 O O . GLU A 1 84 ? 9.648 11.497 -13.255 1.00 96.75 84 GLU A O 1
ATOM 603 N N . PRO A 1 85 ? 10.283 9.935 -11.777 1.00 97.75 85 PRO A N 1
ATOM 604 C CA . PRO A 1 85 ? 8.917 9.536 -11.491 1.00 97.75 85 PRO A CA 1
ATOM 605 C C . PRO A 1 85 ? 8.167 10.630 -10.727 1.00 97.75 85 PRO A C 1
ATOM 607 O O . PRO A 1 85 ? 8.728 11.354 -9.898 1.00 97.75 85 PRO A O 1
ATOM 610 N N . THR A 1 86 ? 6.857 10.687 -10.931 1.00 98.44 86 THR A N 1
ATOM 611 C CA . THR A 1 86 ? 5.930 11.537 -10.178 1.00 98.44 86 THR A CA 1
ATOM 612 C C . THR A 1 86 ? 4.895 10.690 -9.439 1.00 98.44 86 THR A C 1
ATOM 614 O O . THR A 1 86 ? 4.691 9.519 -9.759 1.00 98.44 86 THR A O 1
ATOM 617 N N . ILE A 1 87 ? 4.256 11.269 -8.416 1.00 98.38 87 ILE A N 1
ATOM 618 C CA . ILE A 1 87 ? 3.194 10.602 -7.655 1.00 98.38 87 ILE A CA 1
ATOM 619 C C . ILE A 1 87 ? 2.019 11.538 -7.361 1.00 98.38 87 ILE A C 1
ATOM 621 O O . ILE A 1 87 ? 2.199 12.695 -6.979 1.00 98.38 87 ILE A O 1
ATOM 625 N N . SER A 1 88 ? 0.809 10.992 -7.442 1.00 98.56 88 SER A N 1
ATOM 626 C CA . SER A 1 88 ? -0.406 11.529 -6.835 1.00 98.56 88 SER A CA 1
ATOM 627 C C . SER A 1 88 ? -0.941 10.548 -5.791 1.00 98.56 88 SER A C 1
ATOM 629 O O . SER A 1 88 ? -0.934 9.345 -6.026 1.00 98.56 88 SER A O 1
ATOM 631 N N . ALA A 1 89 ? -1.390 11.039 -4.636 1.00 98.25 89 ALA A N 1
ATOM 632 C CA . ALA A 1 89 ? -2.055 10.237 -3.611 1.00 98.25 89 ALA A CA 1
ATOM 633 C C . ALA A 1 89 ? -3.188 11.060 -2.985 1.00 98.25 89 ALA A C 1
ATOM 635 O O . ALA A 1 89 ? -2.924 11.989 -2.221 1.00 98.25 89 ALA A O 1
ATOM 636 N N . GLN A 1 90 ? -4.436 10.741 -3.331 1.00 98.38 90 GLN A N 1
ATOM 637 C CA . GLN A 1 90 ? -5.613 11.539 -2.981 1.00 98.38 90 GLN A CA 1
ATOM 638 C C . GLN A 1 90 ? -6.667 10.683 -2.267 1.00 98.38 90 GLN A C 1
ATOM 640 O O . GLN A 1 90 ? -7.087 9.660 -2.808 1.00 98.38 90 GLN A O 1
ATOM 645 N N . PRO A 1 91 ? -7.112 11.052 -1.052 1.00 97.88 91 PRO A N 1
ATOM 646 C CA . PRO A 1 91 ? -8.243 10.387 -0.425 1.00 97.88 91 PRO A CA 1
ATOM 647 C C . PRO A 1 91 ? -9.526 10.685 -1.205 1.00 97.88 91 PRO A C 1
ATOM 649 O O . PRO A 1 91 ? -9.701 11.765 -1.767 1.00 97.88 91 PRO A O 1
ATOM 652 N N . THR A 1 92 ? -10.479 9.760 -1.164 1.00 97.06 92 THR A N 1
ATOM 653 C CA . THR A 1 92 ? -11.776 9.924 -1.841 1.00 97.06 92 THR A CA 1
ATOM 654 C C . THR A 1 92 ? -12.724 10.883 -1.109 1.00 97.06 92 THR A C 1
ATOM 656 O O . THR A 1 92 ? -13.849 11.101 -1.553 1.00 97.06 92 THR A O 1
ATOM 659 N N . THR A 1 93 ? -12.325 11.408 0.054 1.00 93.75 93 THR A N 1
ATOM 660 C CA . THR A 1 93 ? -13.101 12.375 0.841 1.00 93.75 93 THR A CA 1
ATOM 661 C C . THR A 1 93 ? -12.200 13.460 1.443 1.00 93.75 93 THR A C 1
ATOM 663 O O . THR A 1 93 ? -11.098 13.153 1.900 1.00 93.75 93 THR A O 1
ATOM 666 N N . PRO A 1 94 ? -12.660 14.726 1.496 1.00 93.06 94 PRO A N 1
ATOM 667 C CA . PRO A 1 94 ? -11.968 15.808 2.196 1.00 93.06 94 PRO A CA 1
ATOM 668 C C . PRO A 1 94 ? -12.304 15.864 3.696 1.00 93.06 94 PRO A C 1
ATOM 670 O O . PRO A 1 94 ? -11.837 16.771 4.395 1.00 93.06 94 PRO A O 1
ATOM 673 N N . ASN A 1 95 ? -13.150 14.956 4.191 1.00 93.38 95 ASN A N 1
ATOM 674 C CA . ASN A 1 95 ? -13.578 14.952 5.583 1.00 93.38 95 ASN A CA 1
ATOM 675 C C . ASN A 1 95 ? -12.457 14.434 6.482 1.00 93.38 95 ASN A C 1
ATOM 677 O O . ASN A 1 95 ? -11.848 13.403 6.199 1.00 93.38 95 ASN A O 1
ATOM 681 N N . ALA A 1 96 ? -12.210 15.132 7.582 1.00 93.06 96 ALA A N 1
ATOM 682 C CA . ALA A 1 96 ? -11.353 14.668 8.657 1.00 93.06 96 ALA A CA 1
ATOM 683 C C . ALA A 1 96 ? -12.012 13.511 9.423 1.00 93.06 96 ALA A C 1
ATOM 685 O O . ALA A 1 96 ? -13.236 13.377 9.448 1.00 93.06 96 ALA A O 1
ATOM 686 N N . ASP A 1 97 ? -11.188 12.681 10.054 1.00 92.31 97 ASP A N 1
ATOM 687 C CA . ASP A 1 97 ? -11.590 11.550 10.893 1.00 92.31 97 ASP A CA 1
ATOM 688 C C . ASP A 1 97 ? -12.610 10.582 10.265 1.00 92.31 97 ASP A C 1
ATOM 690 O O . ASP A 1 97 ? -13.397 9.970 10.981 1.00 92.31 97 ASP A O 1
ATOM 694 N N . SER A 1 98 ? -12.613 10.433 8.941 1.00 92.31 98 SER A N 1
ATOM 695 C CA . SER A 1 98 ? -13.658 9.709 8.207 1.00 92.31 98 SER A CA 1
ATOM 696 C C . SER A 1 98 ? -13.088 8.516 7.431 1.00 92.31 98 SER A C 1
ATOM 698 O O . SER A 1 98 ? -11.956 8.598 6.939 1.00 92.31 98 SER A O 1
ATOM 700 N N . PRO A 1 99 ? -13.849 7.414 7.271 1.00 93.94 99 PRO A N 1
ATOM 701 C CA . PRO A 1 99 ? -13.500 6.344 6.341 1.00 93.94 99 PRO A CA 1
ATOM 702 C C . PRO A 1 99 ? -13.246 6.886 4.931 1.00 93.94 99 PRO A C 1
ATOM 704 O O . PRO A 1 99 ? -14.018 7.696 4.415 1.00 93.94 99 PRO A O 1
ATOM 707 N N . THR A 1 100 ? -12.163 6.438 4.302 1.00 96.25 100 THR A N 1
ATOM 708 C CA . THR A 1 100 ? -11.743 6.922 2.986 1.00 96.25 100 THR A CA 1
ATOM 709 C C . THR A 1 100 ? -11.125 5.819 2.142 1.00 96.25 100 THR A C 1
ATOM 711 O O . THR A 1 100 ? -10.345 5.001 2.632 1.00 96.25 100 THR A O 1
ATOM 714 N N . GLY A 1 101 ? -11.437 5.843 0.847 1.00 97.38 101 GLY A N 1
ATOM 715 C CA . GLY A 1 101 ? -10.593 5.227 -0.167 1.00 97.38 101 GLY A CA 1
ATOM 716 C C . GLY A 1 101 ? -9.323 6.052 -0.378 1.00 97.38 101 GLY A C 1
ATOM 717 O O . GLY A 1 101 ? -9.111 7.080 0.275 1.00 97.38 101 GLY A O 1
ATOM 718 N N . LEU A 1 102 ? -8.479 5.616 -1.301 1.00 98.38 102 LEU A N 1
ATOM 719 C CA . LEU A 1 102 ? -7.255 6.319 -1.675 1.00 98.38 102 LEU A CA 1
ATOM 720 C C . LEU A 1 102 ? -6.953 6.029 -3.144 1.00 98.38 102 LEU A C 1
ATOM 722 O O . LEU A 1 102 ? -6.813 4.869 -3.523 1.00 98.38 102 LEU A O 1
ATOM 726 N N . ASP A 1 103 ? -6.829 7.078 -3.941 1.00 98.62 103 ASP A N 1
ATOM 727 C CA . ASP A 1 103 ? -6.380 7.006 -5.324 1.00 98.62 103 ASP A CA 1
ATOM 728 C C . ASP A 1 103 ? -4.885 7.328 -5.358 1.00 98.62 103 ASP A C 1
ATOM 730 O O . ASP A 1 103 ? -4.473 8.422 -4.965 1.00 98.62 103 ASP A O 1
ATOM 734 N N . VAL A 1 104 ? -4.060 6.371 -5.783 1.00 98.50 104 VAL A N 1
ATOM 735 C CA . VAL A 1 104 ? -2.607 6.535 -5.918 1.00 98.50 104 VAL A CA 1
ATOM 736 C C . VAL A 1 104 ? -2.225 6.358 -7.378 1.00 98.50 104 VAL A C 1
ATOM 738 O O . VAL A 1 104 ? -2.532 5.324 -7.957 1.00 98.50 104 VAL A O 1
ATOM 741 N N . ALA A 1 105 ? -1.525 7.328 -7.954 1.00 98.44 105 ALA A N 1
ATOM 742 C CA . ALA A 1 105 ? -0.988 7.246 -9.308 1.00 98.44 105 ALA A CA 1
ATOM 743 C C . ALA A 1 105 ? 0.522 7.479 -9.276 1.00 98.44 105 ALA A C 1
ATOM 745 O O . ALA A 1 105 ? 0.964 8.472 -8.702 1.00 98.44 105 ALA A O 1
ATOM 746 N N . ILE A 1 106 ? 1.300 6.582 -9.875 1.00 97.94 106 ILE A N 1
ATOM 747 C CA . ILE A 1 106 ? 2.736 6.759 -10.118 1.00 97.94 106 ILE A CA 1
ATOM 748 C C . ILE A 1 106 ? 2.928 6.826 -11.627 1.00 97.94 106 ILE A C 1
ATOM 750 O O . ILE A 1 106 ? 2.460 5.929 -12.321 1.00 97.94 106 ILE A O 1
ATOM 754 N N . HIS A 1 107 ? 3.618 7.862 -12.098 1.00 98.00 107 HIS A N 1
ATOM 755 C CA . HIS A 1 107 ? 3.956 8.042 -13.508 1.00 98.00 107 HIS A CA 1
ATOM 756 C C . HIS A 1 107 ? 5.475 8.124 -13.662 1.00 98.00 107 HIS A C 1
ATOM 758 O O . HIS A 1 107 ? 6.106 8.975 -13.028 1.00 98.00 107 HIS A O 1
ATOM 764 N N . GLN A 1 108 ? 6.052 7.249 -14.479 1.00 96.19 108 GLN A N 1
ATOM 765 C CA . GLN A 1 108 ? 7.465 7.212 -14.842 1.00 96.19 108 GLN A CA 1
ATOM 766 C C . GLN A 1 108 ? 7.573 7.348 -16.366 1.00 96.19 108 GLN A C 1
ATOM 768 O O . GLN A 1 108 ? 7.263 6.383 -17.068 1.00 96.19 108 GLN A O 1
ATOM 773 N N . PRO A 1 109 ? 8.055 8.493 -16.882 1.00 95.44 109 PRO A N 1
ATOM 774 C CA . PRO A 1 109 ? 8.191 8.696 -18.319 1.00 95.44 109 PRO A CA 1
ATOM 775 C C . PRO A 1 109 ? 8.995 7.576 -18.989 1.00 95.44 109 PRO A C 1
ATOM 777 O O . PRO A 1 109 ? 10.019 7.127 -18.453 1.00 95.44 109 PRO A O 1
ATOM 780 N N . GLN A 1 110 ? 8.533 7.134 -20.157 1.00 92.69 110 GLN A N 1
ATOM 781 C CA . GLN A 1 110 ? 9.226 6.169 -21.010 1.00 92.69 110 GLN A CA 1
ATOM 782 C C . GLN A 1 110 ? 9.822 6.885 -22.223 1.00 92.69 110 GLN A C 1
ATOM 784 O O . GLN A 1 110 ? 9.235 7.831 -22.745 1.00 92.69 110 GLN A O 1
ATOM 789 N N . ASP A 1 111 ? 11.006 6.446 -22.645 1.00 90.12 111 ASP A N 1
ATOM 790 C CA . ASP A 1 111 ? 11.661 6.930 -23.859 1.00 90.12 111 ASP A CA 1
ATOM 791 C C . ASP A 1 111 ? 11.621 5.803 -24.893 1.00 90.12 111 ASP A C 1
ATOM 793 O O . ASP A 1 111 ? 12.203 4.734 -24.690 1.00 90.12 111 ASP A O 1
ATOM 797 N N . GLU A 1 112 ? 10.855 6.032 -25.957 1.00 85.75 112 GLU A N 1
ATOM 798 C CA . GLU A 1 112 ? 10.659 5.099 -27.065 1.00 85.75 112 GLU A CA 1
ATOM 799 C C . GLU A 1 112 ? 11.403 5.540 -28.332 1.00 85.75 112 GLU A C 1
ATOM 801 O O . GLU A 1 112 ? 11.124 5.025 -29.416 1.00 85.75 112 GLU A O 1
ATOM 806 N N . ASP A 1 113 ? 12.327 6.503 -28.235 1.00 87.69 113 ASP A N 1
ATOM 807 C CA . ASP A 1 113 ? 13.178 6.866 -29.365 1.00 87.69 113 ASP A CA 1
ATOM 808 C C . ASP A 1 113 ? 14.225 5.753 -29.592 1.00 87.69 113 ASP A C 1
ATOM 810 O O . ASP A 1 113 ? 15.015 5.439 -28.699 1.00 87.69 113 ASP A O 1
ATOM 814 N N . PRO A 1 114 ? 14.261 5.119 -30.777 1.00 82.31 114 PRO A N 1
ATOM 815 C CA . PRO A 1 114 ? 15.228 4.068 -31.088 1.00 82.31 114 PRO A CA 1
ATOM 816 C C . PRO A 1 114 ? 16.697 4.513 -31.009 1.00 82.31 114 PRO A C 1
ATOM 818 O O . PRO A 1 114 ? 17.578 3.663 -30.871 1.00 82.31 114 PRO A O 1
ATOM 821 N N . GLU A 1 115 ? 16.964 5.816 -31.101 1.00 86.25 115 GLU A N 1
ATOM 822 C CA . GLU A 1 115 ? 18.308 6.395 -31.058 1.00 86.25 115 GLU A CA 1
ATOM 823 C C . GLU A 1 115 ? 18.693 6.913 -29.657 1.00 86.25 115 GLU A C 1
ATOM 825 O O . GLU A 1 115 ? 19.805 7.418 -29.465 1.00 86.25 115 GLU A O 1
ATOM 830 N N . SER A 1 116 ? 17.798 6.795 -28.668 1.00 88.50 116 SER A N 1
ATOM 831 C CA . SER A 1 116 ? 18.020 7.226 -27.286 1.00 88.50 116 SER A CA 1
ATOM 832 C C . SER A 1 116 ? 18.320 6.050 -26.344 1.00 88.50 116 SER A C 1
ATOM 834 O O . SER A 1 116 ? 18.286 4.869 -26.701 1.00 88.50 116 SER A O 1
ATOM 836 N N . THR A 1 117 ? 18.660 6.377 -25.097 1.00 89.31 117 THR A N 1
ATOM 837 C CA . THR A 1 117 ? 18.738 5.394 -24.014 1.00 89.31 117 THR A CA 1
ATOM 838 C C . THR A 1 117 ? 17.403 5.317 -23.288 1.00 89.31 117 THR A C 1
ATOM 840 O O . THR A 1 117 ? 16.896 6.345 -22.846 1.00 89.31 117 THR A O 1
ATOM 843 N N . ALA A 1 118 ? 16.903 4.102 -23.061 1.00 90.00 118 ALA A N 1
ATOM 844 C CA . ALA A 1 118 ? 15.679 3.881 -22.297 1.00 90.00 118 ALA A CA 1
ATOM 845 C C . ALA A 1 118 ? 15.722 4.515 -20.893 1.00 90.00 118 ALA A C 1
ATOM 847 O O . ALA A 1 118 ? 16.782 4.657 -20.277 1.00 90.00 118 ALA A O 1
ATOM 848 N N . THR A 1 119 ? 14.556 4.845 -20.345 1.00 93.94 119 THR A N 1
ATOM 849 C CA . THR A 1 119 ? 14.453 5.312 -18.959 1.00 93.94 119 THR A CA 1
ATOM 850 C C . THR A 1 119 ? 14.647 4.157 -17.979 1.00 93.94 119 THR A C 1
ATOM 852 O O . THR A 1 119 ? 14.401 2.991 -18.290 1.00 93.94 119 THR A O 1
ATOM 855 N N . ALA A 1 120 ? 15.148 4.455 -16.779 1.00 95.00 120 ALA A N 1
ATOM 856 C CA . ALA A 1 120 ? 15.414 3.418 -15.793 1.00 95.00 120 ALA A CA 1
ATOM 857 C C . ALA A 1 120 ? 14.105 2.815 -15.256 1.00 95.00 120 ALA A C 1
ATOM 859 O O . ALA A 1 120 ? 13.226 3.533 -14.780 1.00 95.00 120 ALA A O 1
ATOM 860 N N . ALA A 1 121 ? 13.999 1.485 -15.261 1.00 94.06 121 ALA A N 1
ATOM 861 C CA . ALA A 1 121 ? 12.835 0.801 -14.709 1.00 94.06 121 ALA A CA 1
ATOM 862 C C . ALA A 1 121 ? 12.770 0.948 -13.176 1.00 94.06 121 ALA A C 1
ATOM 864 O O . ALA A 1 121 ? 13.797 0.932 -12.489 1.00 94.06 121 ALA A O 1
ATOM 865 N N . LEU A 1 122 ? 11.557 1.024 -12.624 1.00 95.62 122 LEU A N 1
ATOM 866 C CA . LEU A 1 122 ? 11.315 1.086 -11.182 1.00 95.62 122 LEU A CA 1
ATOM 867 C C . LEU A 1 122 ? 11.626 -0.267 -10.521 1.00 95.62 122 LEU A C 1
ATOM 869 O O . LEU A 1 122 ? 10.954 -1.259 -10.788 1.00 95.62 122 LEU A O 1
ATOM 873 N N . GLN A 1 123 ? 12.607 -0.306 -9.621 1.00 95.00 123 GLN A N 1
ATOM 874 C CA . GLN A 1 123 ? 12.981 -1.511 -8.872 1.00 95.00 123 GLN A CA 1
ATOM 875 C C . GLN A 1 123 ? 12.213 -1.635 -7.559 1.00 95.00 123 GLN A C 1
ATOM 877 O O . GLN A 1 123 ? 11.677 -2.696 -7.239 1.00 95.00 123 GLN A O 1
ATOM 882 N N . ALA A 1 124 ? 12.164 -0.547 -6.794 1.00 96.19 124 ALA A N 1
ATOM 883 C CA . ALA A 1 124 ? 11.499 -0.527 -5.503 1.00 96.19 124 ALA A CA 1
ATOM 884 C C . ALA A 1 124 ? 10.692 0.754 -5.317 1.00 96.19 124 ALA A C 1
ATOM 886 O O . ALA A 1 124 ? 11.103 1.834 -5.736 1.00 96.19 124 ALA A O 1
ATOM 887 N N . ALA A 1 125 ? 9.550 0.622 -4.651 1.00 97.69 125 ALA A N 1
ATOM 888 C CA . ALA A 1 125 ? 8.696 1.729 -4.264 1.00 97.69 125 ALA A CA 1
ATOM 889 C C . ALA A 1 125 ? 8.380 1.633 -2.774 1.00 97.69 125 ALA A C 1
ATOM 891 O O . ALA A 1 125 ? 7.797 0.650 -2.311 1.00 97.69 125 ALA A O 1
ATOM 892 N N . GLN A 1 126 ? 8.744 2.667 -2.026 1.00 98.38 126 GLN A N 1
ATOM 893 C CA . GLN A 1 126 ? 8.306 2.873 -0.655 1.00 98.38 126 GLN A CA 1
ATOM 894 C C . GLN A 1 126 ? 7.386 4.090 -0.618 1.00 98.38 126 GLN A C 1
ATOM 896 O O . GLN A 1 126 ? 7.788 5.175 -1.026 1.00 98.38 126 GLN A O 1
ATOM 901 N N . VAL A 1 127 ? 6.163 3.908 -0.127 1.00 98.31 127 VAL A N 1
ATOM 902 C CA . VAL A 1 127 ? 5.143 4.956 -0.013 1.00 98.31 127 VAL A CA 1
ATOM 903 C C . VAL A 1 127 ? 4.743 5.075 1.449 1.00 98.31 127 VAL A C 1
ATOM 905 O O . VAL A 1 127 ? 4.206 4.132 2.029 1.00 98.31 127 VAL A O 1
ATOM 908 N N . THR A 1 128 ? 5.001 6.233 2.045 1.00 98.62 128 THR A N 1
ATOM 909 C CA . THR A 1 128 ? 4.655 6.543 3.432 1.00 98.62 128 THR A CA 1
ATOM 910 C C . THR A 1 128 ? 3.490 7.519 3.440 1.00 98.62 128 THR A C 1
ATOM 912 O O . THR A 1 128 ? 3.621 8.660 2.989 1.00 98.62 128 THR A O 1
ATOM 915 N N . LEU A 1 129 ? 2.343 7.058 3.941 1.00 98.38 129 LEU A N 1
ATOM 916 C CA . LEU A 1 129 ? 1.157 7.893 4.107 1.00 98.38 129 LEU A CA 1
ATOM 917 C C . LEU A 1 129 ? 1.396 8.960 5.189 1.00 98.38 129 LEU A C 1
ATOM 919 O O . LEU A 1 129 ? 2.273 8.790 6.039 1.00 98.38 129 LEU A O 1
ATOM 923 N N . PRO A 1 130 ? 0.629 10.058 5.201 1.00 97.31 130 PRO A N 1
ATOM 924 C CA . PRO A 1 130 ? 0.759 11.083 6.229 1.00 97.31 130 PRO A CA 1
ATOM 925 C C . PRO A 1 130 ? 0.415 10.550 7.625 1.00 97.31 130 PRO A C 1
ATOM 927 O O . PRO A 1 130 ? -0.433 9.668 7.778 1.00 97.31 130 PRO A O 1
ATOM 930 N N . GLU A 1 131 ? 1.021 11.124 8.665 1.00 94.50 131 GLU A N 1
ATOM 931 C CA . GLU A 1 131 ? 0.612 10.838 10.042 1.00 94.50 131 GLU A CA 1
ATOM 932 C C . GLU A 1 131 ? -0.872 11.175 10.267 1.00 94.50 131 GLU A C 1
ATOM 934 O O . GLU A 1 131 ? -1.404 12.148 9.730 1.00 94.50 131 GLU A O 1
ATOM 939 N N . GLY A 1 132 ? -1.552 10.347 11.062 1.00 91.19 132 GLY A N 1
ATOM 940 C CA . GLY A 1 132 ? -2.996 10.434 11.288 1.00 91.19 132 GLY A CA 1
ATOM 941 C C . GLY A 1 132 ? -3.841 9.699 10.244 1.00 91.19 132 GLY A C 1
ATOM 942 O O . GLY A 1 132 ? -4.966 9.321 10.560 1.00 91.19 132 GLY A O 1
ATOM 943 N N . MET A 1 133 ? -3.308 9.417 9.047 1.00 94.50 133 MET A N 1
ATOM 944 C CA . MET A 1 133 ? -3.965 8.515 8.102 1.00 94.50 133 MET A CA 1
ATOM 945 C C . MET A 1 133 ? -3.653 7.070 8.497 1.00 94.50 133 MET A C 1
ATOM 947 O O . MET A 1 133 ? -2.512 6.616 8.408 1.00 94.50 133 MET A O 1
ATOM 951 N N . THR A 1 134 ? -4.664 6.356 8.984 1.00 93.00 134 THR A N 1
ATOM 952 C CA . THR A 1 134 ? -4.498 5.050 9.642 1.00 93.00 134 THR A CA 1
ATOM 953 C C . THR A 1 134 ? -5.485 4.024 9.095 1.00 93.00 134 THR A C 1
ATOM 955 O O . THR A 1 134 ? -6.339 4.343 8.266 1.00 93.00 134 THR A O 1
ATOM 958 N N . LEU A 1 135 ? -5.363 2.770 9.537 1.00 92.81 135 LEU A N 1
ATOM 959 C CA . LEU A 1 135 ? -6.360 1.747 9.235 1.00 92.81 135 LEU A CA 1
ATOM 960 C C . LEU A 1 135 ? -7.699 2.090 9.890 1.00 92.81 135 LEU A C 1
ATOM 962 O O . LEU A 1 135 ? -7.745 2.464 11.060 1.00 92.81 135 LEU A O 1
ATOM 966 N N . ASN A 1 136 ? -8.791 1.884 9.162 1.00 91.12 136 ASN A N 1
ATOM 967 C CA . ASN A 1 136 ? -10.141 1.978 9.703 1.00 91.12 136 ASN A CA 1
ATOM 968 C C . ASN A 1 136 ? -10.549 0.633 10.337 1.00 91.12 136 ASN A C 1
ATOM 970 O O . ASN A 1 136 ? -10.707 -0.348 9.606 1.00 91.12 136 ASN A O 1
ATOM 974 N N . PRO A 1 137 ? -10.779 0.550 11.662 1.00 84.06 137 PRO A N 1
ATOM 975 C CA . PRO A 1 137 ? -11.199 -0.696 12.310 1.00 84.06 137 PRO A CA 1
ATOM 976 C C . PRO A 1 137 ? -12.507 -1.269 11.751 1.00 84.06 137 PRO A C 1
ATOM 978 O O . PRO A 1 137 ? -12.660 -2.486 11.690 1.00 84.06 137 PRO A O 1
ATOM 981 N N . SER A 1 138 ? -13.411 -0.409 11.272 1.00 83.75 138 SER A N 1
ATOM 982 C CA . SER A 1 138 ? -14.699 -0.807 10.684 1.00 83.75 138 SER A CA 1
ATOM 983 C C . SER A 1 138 ? -14.528 -1.665 9.424 1.00 83.75 138 SER A C 1
ATOM 985 O O . SER A 1 138 ? -15.413 -2.447 9.071 1.00 83.75 138 SER A O 1
ATOM 987 N N . ALA A 1 139 ? -13.369 -1.568 8.760 1.00 86.00 139 ALA A N 1
ATOM 988 C CA . ALA A 1 139 ? -13.024 -2.416 7.626 1.00 86.00 139 ALA A CA 1
ATOM 989 C C . ALA A 1 139 ? -12.857 -3.888 8.027 1.00 86.00 139 ALA A C 1
ATOM 991 O O . ALA A 1 139 ? -13.075 -4.760 7.198 1.00 86.00 139 ALA A O 1
ATOM 992 N N . ALA A 1 140 ? -12.519 -4.202 9.284 1.00 80.19 140 ALA A N 1
ATOM 993 C CA . ALA A 1 140 ? -12.334 -5.587 9.725 1.00 80.19 140 ALA A CA 1
ATOM 994 C C . ALA A 1 140 ? -13.642 -6.402 9.701 1.00 80.19 140 ALA A C 1
ATOM 996 O O . ALA A 1 140 ? -13.611 -7.632 9.624 1.00 80.19 140 ALA A O 1
ATOM 997 N N . ASN A 1 141 ? -14.802 -5.741 9.746 1.00 78.69 141 ASN A N 1
ATOM 998 C CA . ASN A 1 141 ? -16.092 -6.415 9.761 1.00 78.69 141 ASN A CA 1
ATOM 999 C C . ASN A 1 141 ? -16.508 -6.876 8.350 1.00 78.69 141 ASN A C 1
ATOM 1001 O O . ASN A 1 141 ? -17.065 -6.114 7.555 1.00 78.69 141 ASN A O 1
ATOM 1005 N N . GLY A 1 142 ? -16.254 -8.154 8.056 1.00 77.62 142 GLY A N 1
ATOM 1006 C CA . GLY A 1 142 ? -16.617 -8.803 6.791 1.00 77.62 142 GLY A CA 1
ATOM 1007 C C . GLY A 1 142 ? -15.511 -8.815 5.734 1.00 77.62 142 GLY A C 1
ATOM 1008 O O . GLY A 1 142 ? -15.737 -9.327 4.638 1.00 77.62 142 GLY A O 1
ATOM 1009 N N . LEU A 1 143 ? -14.325 -8.295 6.059 1.00 87.44 143 LEU A N 1
ATOM 1010 C CA . LEU A 1 143 ? -13.147 -8.372 5.202 1.00 87.44 143 LEU A CA 1
ATOM 1011 C C . LEU A 1 143 ? -12.472 -9.737 5.370 1.00 87.44 143 LEU A C 1
ATOM 1013 O O . LEU A 1 143 ? -12.087 -10.137 6.469 1.00 87.44 143 LEU A O 1
ATOM 1017 N N . ALA A 1 144 ? -12.359 -10.467 4.266 1.00 92.06 144 ALA A N 1
ATOM 1018 C CA . ALA A 1 144 ? -11.583 -11.696 4.196 1.00 92.06 144 ALA A CA 1
ATOM 1019 C C . ALA A 1 144 ? -10.116 -11.377 3.875 1.00 92.06 144 ALA A C 1
ATOM 1021 O O . ALA A 1 144 ? -9.738 -10.231 3.646 1.00 92.06 144 ALA A O 1
ATOM 1022 N N . ALA A 1 145 ? -9.285 -12.411 3.808 1.00 93.31 145 ALA A N 1
ATOM 1023 C CA . ALA A 1 145 ? -7.905 -12.276 3.370 1.00 93.31 145 ALA A CA 1
ATOM 1024 C C . ALA A 1 145 ? -7.576 -13.286 2.268 1.00 93.31 145 ALA A C 1
ATOM 1026 O O . ALA A 1 145 ? -8.241 -14.316 2.135 1.00 93.31 145 ALA A O 1
ATOM 1027 N N . CYS A 1 146 ? -6.549 -12.985 1.478 1.00 97.25 146 CYS A N 1
ATOM 1028 C CA . CYS A 1 146 ? -6.020 -13.873 0.458 1.00 97.25 146 CYS A CA 1
ATOM 1029 C C . CYS A 1 146 ? -4.770 -14.607 0.957 1.00 97.25 146 CYS A C 1
ATOM 1031 O O . CYS A 1 146 ? -3.775 -13.991 1.337 1.00 97.25 146 CYS A O 1
ATOM 1033 N N . SER A 1 147 ? -4.825 -15.936 0.953 1.00 96.00 147 SER A N 1
ATOM 1034 C CA . SER A 1 147 ? -3.706 -16.808 1.330 1.00 96.00 147 SER A CA 1
ATOM 1035 C C . SER A 1 147 ? -2.616 -16.879 0.254 1.00 96.00 147 SER A C 1
ATOM 1037 O O . SER A 1 147 ? -2.874 -16.634 -0.924 1.00 96.00 147 SER A O 1
ATOM 1039 N N . GLU A 1 148 ? -1.409 -17.307 0.643 1.00 95.75 148 GLU A N 1
ATOM 1040 C CA . GLU A 1 148 ? -0.296 -17.559 -0.288 1.00 95.75 148 GLU A CA 1
ATOM 1041 C C . GLU A 1 148 ? -0.663 -18.556 -1.401 1.00 95.75 148 GLU A C 1
ATOM 1043 O O . GLU A 1 148 ? -0.287 -18.362 -2.555 1.00 95.75 148 GLU A O 1
ATOM 1048 N N . ALA A 1 149 ? -1.445 -19.593 -1.088 1.00 95.56 149 ALA A N 1
ATOM 1049 C CA . ALA A 1 149 ? -1.903 -20.560 -2.084 1.00 95.56 149 ALA A CA 1
ATOM 1050 C C . ALA A 1 149 ? -2.884 -19.935 -3.091 1.00 95.56 149 ALA A C 1
ATOM 1052 O O . ALA A 1 149 ? -2.785 -20.202 -4.286 1.00 95.56 149 ALA A O 1
ATOM 1053 N N . GLN A 1 150 ? -3.796 -19.072 -2.628 1.00 97.19 150 GLN A N 1
ATOM 1054 C CA . GLN A 1 150 ? -4.799 -18.432 -3.486 1.00 97.19 150 GLN A CA 1
ATOM 1055 C C . GLN A 1 150 ? -4.202 -17.389 -4.433 1.00 97.19 150 GLN A C 1
ATOM 1057 O O . GLN A 1 150 ? -4.628 -17.296 -5.588 1.00 97.19 150 GLN A O 1
ATOM 1062 N N . ILE A 1 151 ? -3.212 -16.623 -3.957 1.00 97.19 151 ILE A N 1
ATOM 1063 C CA . ILE A 1 151 ? -2.429 -15.725 -4.815 1.00 97.19 151 ILE A CA 1
ATOM 1064 C C . ILE A 1 151 ? -1.454 -16.513 -5.705 1.00 97.19 151 ILE A C 1
ATOM 1066 O O . ILE A 1 151 ? -1.021 -16.017 -6.738 1.00 97.19 151 ILE A O 1
ATOM 1070 N N . GLY A 1 152 ? -1.157 -17.773 -5.372 1.00 96.38 152 GLY A N 1
ATOM 1071 C CA . GLY A 1 152 ? -0.317 -18.655 -6.179 1.00 96.38 152 GLY A CA 1
ATOM 1072 C C . GLY A 1 152 ? 1.177 -18.442 -5.950 1.00 96.38 152 GLY A C 1
ATOM 1073 O O . GLY A 1 152 ? 1.963 -18.472 -6.896 1.00 96.38 152 GLY A O 1
ATOM 1074 N N . ARG A 1 153 ? 1.576 -18.194 -4.700 1.00 94.88 153 ARG A N 1
ATOM 1075 C CA . ARG A 1 153 ? 2.979 -18.033 -4.318 1.00 94.88 153 ARG A CA 1
ATOM 1076 C C . ARG A 1 153 ? 3.769 -19.315 -4.589 1.00 94.88 153 ARG A C 1
ATOM 1078 O O . ARG A 1 153 ? 3.331 -20.413 -4.245 1.00 94.88 153 ARG A O 1
ATOM 1085 N N . LEU A 1 154 ? 4.951 -19.164 -5.180 1.00 93.25 154 LEU A N 1
ATOM 1086 C CA . LEU A 1 154 ? 5.872 -20.263 -5.448 1.00 93.25 154 LEU A CA 1
ATOM 1087 C C . LEU A 1 154 ? 6.770 -20.540 -4.229 1.00 93.25 154 LEU A C 1
ATOM 1089 O O . LEU A 1 154 ? 7.173 -19.603 -3.538 1.00 93.25 154 LEU A O 1
ATOM 1093 N N . PRO A 1 155 ? 7.135 -21.809 -3.967 1.00 88.31 155 PRO A N 1
ATOM 1094 C CA . PRO A 1 155 ? 8.028 -22.190 -2.874 1.00 88.31 155 PRO A CA 1
ATOM 1095 C C . PRO A 1 155 ? 9.505 -21.949 -3.243 1.00 88.31 155 PRO A C 1
ATOM 1097 O O . PRO A 1 155 ? 10.334 -22.854 -3.166 1.00 88.31 155 PRO A O 1
ATOM 1100 N N . THR A 1 156 ? 9.836 -20.736 -3.680 1.00 86.12 156 THR A N 1
ATOM 1101 C CA . THR A 1 156 ? 11.193 -20.311 -4.053 1.00 86.12 156 THR A CA 1
ATOM 1102 C C . THR A 1 156 ? 11.679 -19.194 -3.121 1.00 86.12 156 THR A C 1
ATOM 1104 O O . THR A 1 156 ? 10.852 -18.505 -2.517 1.00 86.12 156 THR A O 1
ATOM 1107 N N . PRO A 1 157 ? 13.003 -18.988 -2.972 1.00 82.19 157 PRO A N 1
ATOM 1108 C CA . PRO A 1 157 ? 13.528 -17.784 -2.326 1.00 82.19 157 PRO A CA 1
ATOM 1109 C C . PRO A 1 157 ? 12.974 -16.527 -3.009 1.00 82.19 157 PRO A C 1
ATOM 1111 O O . PRO A 1 157 ? 12.857 -16.533 -4.229 1.00 82.19 157 PRO A O 1
ATOM 1114 N N . GLY A 1 158 ? 12.640 -15.484 -2.242 1.00 84.31 158 GLY A N 1
ATOM 1115 C CA . GLY A 1 158 ? 12.056 -14.238 -2.765 1.00 84.31 158 GLY A CA 1
ATOM 1116 C C . GLY A 1 158 ? 10.522 -14.221 -2.816 1.00 84.31 158 GLY A C 1
ATOM 1117 O O . GLY A 1 158 ? 9.836 -15.072 -2.224 1.00 84.31 158 GLY A O 1
ATOM 1118 N N . VAL A 1 159 ? 9.973 -13.218 -3.507 1.00 89.31 159 VAL A N 1
ATOM 1119 C CA . VAL A 1 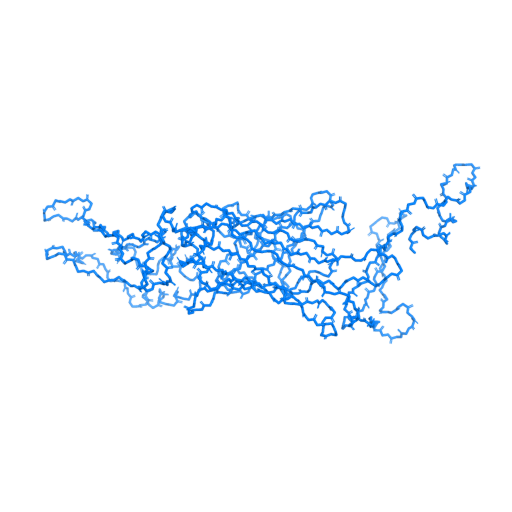159 ? 8.527 -13.001 -3.655 1.00 89.31 159 VAL A CA 1
ATOM 1120 C C . VAL A 1 159 ? 8.098 -13.331 -5.086 1.00 89.31 159 VAL A C 1
ATOM 1122 O O . VAL A 1 159 ? 7.906 -12.454 -5.922 1.00 89.31 159 VAL A O 1
ATOM 1125 N N . HIS A 1 160 ? 7.918 -14.624 -5.369 1.00 90.56 160 HIS A N 1
ATOM 1126 C CA . HIS A 1 160 ? 7.541 -15.102 -6.703 1.00 90.56 160 HIS A CA 1
ATOM 1127 C C . HIS A 1 160 ? 6.182 -15.797 -6.719 1.00 90.56 160 HIS A C 1
ATOM 1129 O O . HIS A 1 160 ? 5.787 -16.470 -5.762 1.00 90.56 160 HIS A O 1
ATOM 1135 N N . PHE A 1 161 ? 5.491 -15.679 -7.851 1.00 94.56 161 PHE A N 1
ATOM 1136 C CA . PHE A 1 161 ? 4.158 -16.229 -8.064 1.00 94.56 161 PHE A CA 1
ATOM 1137 C C . PHE A 1 161 ? 4.076 -17.009 -9.372 1.00 94.56 161 PHE A C 1
ATOM 1139 O O . PHE A 1 161 ? 4.849 -16.796 -10.306 1.00 94.56 161 PHE A O 1
ATOM 1146 N N . ASN A 1 162 ? 3.117 -17.923 -9.435 1.00 93.88 162 ASN A N 1
ATOM 1147 C CA . ASN A 1 162 ? 2.764 -18.624 -10.657 1.00 93.88 162 ASN A CA 1
ATOM 1148 C C . ASN A 1 162 ? 2.034 -17.699 -11.652 1.00 93.88 162 ASN A C 1
ATOM 1150 O O . ASN A 1 162 ? 1.445 -16.681 -11.285 1.00 93.88 162 ASN A O 1
ATOM 1154 N N . LYS A 1 163 ? 2.039 -18.101 -12.925 1.00 91.69 163 LYS A N 1
ATOM 1155 C CA . LYS A 1 163 ? 1.410 -17.376 -14.039 1.00 91.69 163 LYS A CA 1
ATOM 1156 C C . LYS A 1 163 ? -0.004 -17.894 -14.335 1.00 91.69 163 LYS A C 1
ATOM 1158 O O . LYS A 1 163 ? -0.319 -18.207 -15.475 1.00 91.69 163 LYS A O 1
ATOM 1163 N N . VAL A 1 164 ? -0.819 -18.083 -13.299 1.00 92.25 164 VAL A N 1
ATOM 1164 C CA . VAL A 1 164 ? -2.233 -18.483 -13.442 1.00 92.25 164 VAL A CA 1
ATOM 1165 C C . VAL A 1 164 ? -3.138 -17.430 -12.802 1.00 92.25 164 VAL A C 1
ATOM 1167 O O . VAL A 1 164 ? -2.662 -16.735 -11.896 1.00 92.25 164 VAL A O 1
ATOM 1170 N N . PRO A 1 165 ? -4.421 -17.338 -13.196 1.00 93.94 165 PRO A N 1
ATOM 1171 C CA . PRO A 1 165 ? -5.373 -16.418 -12.580 1.00 93.94 165 PRO A CA 1
ATOM 1172 C C . PRO A 1 165 ? -5.428 -16.535 -11.054 1.00 93.94 165 PRO A C 1
ATOM 1174 O O . PRO A 1 165 ? -5.219 -17.606 -10.469 1.00 93.94 165 PRO A O 1
ATOM 1177 N N . VAL A 1 166 ? -5.702 -15.419 -10.394 1.00 95.81 166 VAL A N 1
ATOM 1178 C CA . VAL A 1 166 ? -5.835 -15.327 -8.948 1.00 95.81 166 VAL A CA 1
ATOM 1179 C C . VAL A 1 166 ? -7.123 -16.003 -8.475 1.00 95.81 166 VAL A C 1
ATOM 1181 O O . VAL A 1 166 ? -8.182 -15.875 -9.079 1.00 95.81 166 VAL A O 1
ATOM 1184 N N . SER A 1 167 ? -7.060 -16.706 -7.342 1.00 96.75 167 SER A N 1
ATOM 1185 C CA . SER A 1 167 ? -8.233 -17.352 -6.720 1.00 96.75 167 SER A CA 1
ATOM 1186 C C . SER A 1 167 ? -8.620 -16.721 -5.375 1.00 96.75 167 SER A C 1
ATOM 1188 O O . SER A 1 167 ? -9.337 -17.315 -4.565 1.00 96.75 167 SER A O 1
ATOM 1190 N N . CYS A 1 168 ? -8.132 -15.503 -5.119 1.00 97.75 168 CYS A N 1
ATOM 1191 C CA . CYS A 1 168 ? -8.461 -14.731 -3.926 1.00 97.75 168 CYS A CA 1
ATOM 1192 C C . CYS A 1 168 ? -9.974 -14.427 -3.878 1.00 97.75 168 CYS A C 1
ATOM 1194 O O . CYS A 1 168 ? -10.556 -14.028 -4.892 1.00 97.75 168 CYS A O 1
ATOM 1196 N N . PRO A 1 169 ? -10.626 -14.536 -2.708 1.00 97.06 169 PRO A N 1
ATOM 1197 C CA . PRO A 1 169 ? -12.046 -14.230 -2.585 1.00 97.06 169 PRO A CA 1
ATOM 1198 C C . PRO A 1 169 ? -12.310 -12.733 -2.803 1.00 97.06 169 PRO A C 1
ATOM 1200 O O . PRO A 1 169 ? -11.519 -11.888 -2.389 1.00 97.06 169 PRO A O 1
ATOM 1203 N N . ASN A 1 170 ? -13.469 -12.382 -3.374 1.00 95.62 170 ASN A N 1
ATOM 1204 C CA . ASN A 1 170 ? -13.861 -10.975 -3.558 1.00 95.62 170 ASN A CA 1
ATOM 1205 C C . ASN A 1 170 ? -13.907 -10.195 -2.236 1.00 95.62 170 ASN A C 1
ATOM 1207 O O . ASN A 1 170 ? -13.554 -9.023 -2.212 1.00 95.62 170 ASN A O 1
ATOM 1211 N N . ALA A 1 171 ? -14.276 -10.853 -1.133 1.00 94.69 171 ALA A N 1
ATOM 1212 C CA . ALA A 1 171 ? -14.274 -10.250 0.198 1.00 94.69 171 ALA A CA 1
ATOM 1213 C C . ALA A 1 171 ? -12.869 -9.869 0.706 1.00 94.69 171 ALA A C 1
ATOM 1215 O O . ALA A 1 171 ? -12.778 -9.206 1.728 1.00 94.69 171 ALA A O 1
ATOM 1216 N N . ALA A 1 172 ? -11.786 -10.284 0.035 1.00 96.44 172 ALA A N 1
ATOM 1217 C CA . ALA A 1 172 ? -10.421 -9.852 0.339 1.00 96.44 172 ALA A CA 1
ATOM 1218 C C . ALA A 1 172 ? -9.951 -8.662 -0.519 1.00 96.44 172 ALA A C 1
ATOM 1220 O O . ALA A 1 172 ? -8.820 -8.210 -0.342 1.00 96.44 172 ALA A O 1
ATOM 1221 N N . LYS A 1 173 ? -10.767 -8.168 -1.464 1.00 96.81 173 LYS A N 1
ATOM 1222 C CA . LYS A 1 173 ? -10.402 -7.020 -2.306 1.00 96.81 173 LYS A CA 1
ATOM 1223 C C . LYS A 1 173 ? -10.443 -5.724 -1.499 1.00 96.81 173 LYS A C 1
ATOM 1225 O O . LYS A 1 173 ? -11.442 -5.416 -0.856 1.00 96.81 173 LYS A O 1
ATOM 1230 N N . LEU A 1 174 ? -9.367 -4.954 -1.597 1.00 97.25 174 LEU A N 1
ATOM 1231 C CA . LEU A 1 174 ? -9.227 -3.608 -1.040 1.00 97.25 174 LEU A CA 1
ATOM 1232 C C . LEU A 1 174 ? -9.407 -2.517 -2.102 1.00 97.25 174 LEU A C 1
ATOM 1234 O O . LEU A 1 174 ? -9.650 -1.365 -1.751 1.00 97.25 174 LEU A O 1
ATOM 1238 N N . GLY A 1 175 ? -9.254 -2.866 -3.380 1.00 97.75 175 GLY A N 1
ATOM 1239 C CA . GLY A 1 175 ? -9.243 -1.907 -4.476 1.00 97.75 175 GLY A CA 1
ATOM 1240 C C . GLY A 1 175 ? -9.010 -2.539 -5.846 1.00 97.75 175 GLY A C 1
ATOM 1241 O O . GLY A 1 175 ? -8.942 -3.767 -5.974 1.00 97.75 175 GLY A O 1
ATOM 1242 N N . SER A 1 176 ? -8.844 -1.689 -6.857 1.00 98.25 176 SER A N 1
ATOM 1243 C CA . SER A 1 176 ? -8.381 -2.049 -8.202 1.00 98.25 176 SER A CA 1
ATOM 1244 C C . SER A 1 176 ? -6.983 -1.496 -8.485 1.00 98.25 176 SER A C 1
ATOM 1246 O O . SER A 1 176 ? -6.515 -0.573 -7.816 1.00 98.25 176 SER A O 1
ATOM 1248 N N . VAL A 1 177 ? -6.310 -2.085 -9.471 1.00 98.06 177 VAL A N 1
ATOM 1249 C CA . VAL A 1 177 ? -5.049 -1.584 -10.025 1.00 98.06 177 VAL A CA 1
ATOM 1250 C C . VAL A 1 177 ? -5.154 -1.539 -11.548 1.00 98.06 177 VAL A C 1
ATOM 1252 O O . VAL A 1 177 ? -5.756 -2.427 -12.146 1.00 98.06 177 VAL A O 1
ATOM 1255 N N . GLN A 1 178 ? -4.597 -0.504 -12.161 1.00 97.75 178 GLN A N 1
ATOM 1256 C CA . GLN A 1 178 ? -4.421 -0.349 -13.603 1.00 97.75 178 GLN A CA 1
ATOM 1257 C C . GLN A 1 178 ? -2.954 -0.030 -13.870 1.00 97.75 178 GLN A C 1
ATOM 1259 O O . GLN A 1 178 ? -2.332 0.701 -13.096 1.00 97.75 178 GLN A O 1
ATOM 1264 N N . VAL A 1 179 ? -2.401 -0.608 -14.930 1.00 96.69 179 VAL A N 1
ATOM 1265 C CA . VAL A 1 179 ? -1.011 -0.412 -15.334 1.00 96.69 179 VAL A CA 1
ATOM 1266 C C . VAL A 1 179 ? -0.942 -0.171 -16.836 1.00 96.69 179 VAL A C 1
ATOM 1268 O O . VAL A 1 179 ? -1.522 -0.936 -17.606 1.00 96.69 179 VAL A O 1
ATOM 1271 N N . SER A 1 180 ? -0.196 0.858 -17.235 1.00 95.62 180 SER A N 1
ATOM 1272 C CA . SER A 1 180 ? 0.139 1.150 -18.631 1.00 95.62 180 SER A CA 1
ATOM 1273 C C . SER A 1 180 ? 1.620 0.880 -18.890 1.00 95.62 180 SER A C 1
ATOM 1275 O O . SER A 1 180 ? 2.478 1.135 -18.037 1.00 95.62 180 SER A O 1
ATOM 1277 N N . THR A 1 181 ? 1.932 0.338 -20.064 1.00 92.62 181 THR A N 1
ATOM 1278 C CA . THR A 1 181 ? 3.303 0.092 -20.516 1.00 92.62 181 THR A CA 1
ATOM 1279 C C . THR A 1 181 ? 3.371 0.187 -22.038 1.00 92.62 181 THR A C 1
ATOM 1281 O O . THR A 1 181 ? 2.470 -0.334 -22.692 1.00 92.62 181 THR A O 1
ATOM 1284 N N . PRO A 1 182 ? 4.450 0.735 -22.624 1.00 90.06 182 PRO A N 1
ATOM 1285 C CA . PRO A 1 182 ? 4.605 0.793 -24.078 1.00 90.06 182 PRO A CA 1
ATOM 1286 C C . PRO A 1 182 ? 4.746 -0.589 -24.735 1.00 90.06 182 PRO A C 1
ATOM 1288 O O . PRO A 1 182 ? 4.657 -0.729 -25.950 1.00 90.06 182 PRO A O 1
ATOM 1291 N N . LEU A 1 183 ? 4.967 -1.643 -23.938 1.00 87.69 183 LEU A N 1
ATOM 1292 C CA . LEU A 1 183 ? 5.022 -3.021 -24.434 1.00 87.69 183 LEU A CA 1
ATOM 1293 C C . LEU A 1 183 ? 3.654 -3.568 -24.862 1.00 87.69 183 LEU A C 1
ATOM 1295 O O . LEU A 1 183 ? 3.607 -4.612 -25.514 1.00 87.69 183 LEU A O 1
ATOM 1299 N N . LEU A 1 184 ? 2.561 -2.919 -24.455 1.00 89.81 184 LEU A N 1
ATOM 1300 C CA . LEU A 1 184 ? 1.190 -3.328 -24.738 1.00 89.81 184 LEU A CA 1
ATOM 1301 C C . LEU A 1 184 ? 0.417 -2.148 -25.333 1.00 89.81 184 LEU A C 1
ATOM 1303 O O . LEU A 1 184 ? 0.615 -0.999 -24.959 1.00 89.81 184 LEU A O 1
ATOM 1307 N N . ASP A 1 185 ? -0.500 -2.437 -26.249 1.00 90.19 185 ASP A N 1
ATOM 1308 C CA . ASP A 1 185 ? -1.357 -1.441 -26.906 1.00 90.19 185 ASP A CA 1
ATOM 1309 C C . ASP A 1 185 ? -2.615 -1.082 -26.091 1.00 90.19 185 ASP A C 1
ATOM 1311 O O . ASP A 1 185 ? -3.495 -0.361 -26.567 1.00 90.19 185 ASP A O 1
ATOM 1315 N N . HIS A 1 186 ? -2.718 -1.599 -24.866 1.00 93.06 186 HIS A N 1
ATOM 1316 C CA . HIS A 1 186 ? -3.843 -1.414 -23.962 1.00 93.06 186 HIS A CA 1
ATOM 1317 C C . HIS A 1 186 ? -3.392 -1.464 -22.495 1.00 93.06 186 HIS A C 1
ATOM 1319 O O . HIS A 1 186 ? -2.330 -1.988 -22.159 1.00 93.06 186 HIS A O 1
ATOM 1325 N N . GLU A 1 187 ? -4.232 -0.935 -21.606 1.00 94.44 187 GLU A N 1
ATOM 1326 C CA . GLU A 1 187 ? -3.992 -0.970 -20.163 1.00 94.44 187 GLU A CA 1
ATOM 1327 C C . GLU A 1 187 ? -4.297 -2.349 -19.570 1.00 94.44 187 GLU A C 1
ATOM 1329 O O . GLU A 1 187 ? -5.325 -2.967 -19.862 1.00 94.44 187 GLU A O 1
ATOM 1334 N N . VAL A 1 188 ? -3.443 -2.793 -18.650 1.00 95.44 188 VAL A N 1
ATOM 1335 C CA . VAL A 1 188 ? -3.654 -4.023 -17.888 1.00 95.44 188 VAL A CA 1
ATOM 1336 C C . VAL A 1 188 ? -4.370 -3.693 -16.589 1.00 95.44 188 VAL A C 1
ATOM 1338 O O . VAL A 1 188 ? -3.904 -2.882 -15.787 1.00 95.44 188 VAL A O 1
ATOM 1341 N N . THR A 1 189 ? -5.491 -4.365 -16.341 1.00 96.06 189 THR A N 1
ATOM 1342 C CA . THR A 1 189 ? -6.293 -4.157 -15.131 1.00 96.06 189 THR A CA 1
ATOM 1343 C C . THR A 1 189 ? -6.132 -5.301 -14.137 1.00 96.06 189 THR A C 1
ATOM 1345 O O . THR A 1 189 ? -5.687 -6.404 -14.457 1.00 96.06 189 THR A O 1
ATOM 1348 N N . GLY A 1 190 ? -6.462 -5.027 -12.881 1.00 97.00 190 GLY A N 1
ATOM 1349 C CA . GLY A 1 190 ? -6.282 -5.972 -11.798 1.00 97.00 190 GLY A CA 1
ATOM 1350 C C . GLY A 1 190 ? -6.954 -5.543 -10.504 1.00 97.00 190 GLY A C 1
ATOM 1351 O O . GLY A 1 190 ? -7.702 -4.563 -10.434 1.00 97.00 190 GLY A O 1
ATOM 1352 N N . ALA A 1 191 ? -6.658 -6.281 -9.441 1.00 98.25 191 ALA A N 1
ATOM 1353 C CA . ALA A 1 191 ? -7.184 -6.021 -8.110 1.00 98.25 191 ALA A CA 1
ATOM 1354 C C . ALA A 1 191 ? -6.092 -5.980 -7.038 1.00 98.25 191 ALA A C 1
ATOM 1356 O O . ALA A 1 191 ? -5.058 -6.647 -7.128 1.00 98.25 191 ALA A O 1
ATOM 1357 N N . VAL A 1 192 ? -6.371 -5.199 -5.994 1.00 98.38 192 VAL A N 1
ATOM 1358 C CA . VAL A 1 192 ? -5.574 -5.135 -4.770 1.00 98.38 192 VAL A CA 1
ATOM 1359 C C . VAL A 1 192 ? -6.247 -6.004 -3.718 1.00 98.38 192 VAL A C 1
ATOM 1361 O O . VAL A 1 192 ? -7.423 -5.805 -3.413 1.00 98.38 192 VAL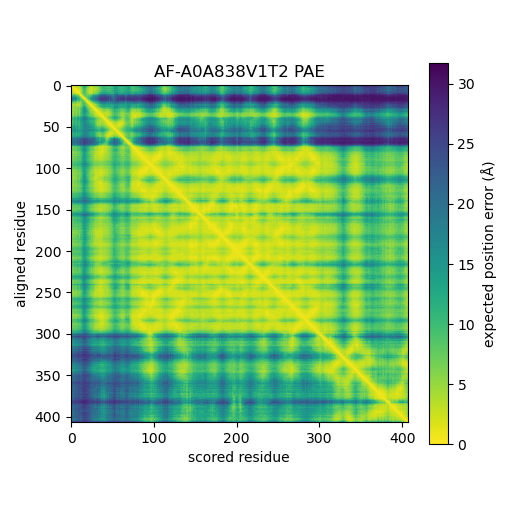 A O 1
ATOM 1364 N N . TYR A 1 193 ? -5.515 -6.947 -3.137 1.00 98.31 193 TYR A N 1
ATOM 1365 C CA . TYR A 1 193 ? -6.028 -7.869 -2.125 1.00 98.31 193 TYR A CA 1
ATOM 1366 C C . TYR A 1 193 ? -5.313 -7.693 -0.791 1.00 98.31 193 TYR A C 1
ATOM 1368 O O . TYR A 1 193 ? -4.099 -7.506 -0.756 1.00 98.31 193 TYR A O 1
ATOM 1376 N N . LEU A 1 194 ? -6.049 -7.831 0.312 1.00 97.25 194 LEU A N 1
ATOM 1377 C CA . LEU A 1 194 ? -5.460 -8.003 1.636 1.00 97.25 194 LEU A CA 1
ATOM 1378 C C . LEU A 1 194 ? -4.833 -9.396 1.726 1.00 97.25 194 LEU A C 1
ATOM 1380 O O . LEU A 1 194 ? -5.520 -10.401 1.535 1.00 97.25 194 LEU A O 1
ATOM 1384 N N . ALA A 1 195 ? -3.544 -9.474 2.037 1.00 96.31 195 ALA A N 1
ATOM 1385 C CA . ALA A 1 195 ? -2.896 -10.748 2.306 1.00 96.31 195 ALA A CA 1
ATOM 1386 C C . ALA A 1 195 ? -3.347 -11.309 3.659 1.00 96.31 195 ALA A C 1
ATOM 1388 O O . ALA A 1 195 ? -3.626 -10.559 4.596 1.00 96.31 195 ALA A O 1
ATOM 1389 N N . ALA A 1 196 ? -3.373 -12.636 3.782 1.00 93.06 196 ALA A N 1
ATOM 1390 C CA . ALA A 1 196 ? -3.569 -13.287 5.067 1.00 93.06 196 ALA A CA 1
ATOM 1391 C C . ALA A 1 196 ? -2.534 -12.742 6.069 1.00 93.06 196 ALA A C 1
ATOM 1393 O O . ALA A 1 196 ? -1.325 -12.794 5.785 1.00 93.06 196 ALA A O 1
ATOM 1394 N N . PRO A 1 197 ? -2.979 -12.197 7.222 1.00 88.62 197 PRO A N 1
ATOM 1395 C CA . PRO A 1 197 ? -2.068 -11.748 8.264 1.00 88.62 197 PRO A CA 1
ATOM 1396 C C . PRO A 1 197 ? -1.066 -12.856 8.557 1.00 88.62 197 PRO A C 1
ATOM 1398 O O . PRO A 1 197 ? -1.443 -14.019 8.477 1.00 88.62 197 PRO A O 1
ATOM 1401 N N . TYR A 1 198 ? 0.207 -12.504 8.740 1.00 87.25 198 TYR A N 1
ATOM 1402 C CA . TYR A 1 198 ? 1.412 -13.332 8.958 1.00 87.25 198 TYR A CA 1
ATOM 1403 C C . TYR A 1 198 ? 1.557 -14.661 8.175 1.00 87.25 198 TYR A C 1
ATOM 1405 O O . TYR A 1 198 ? 2.461 -15.442 8.450 1.00 87.25 198 TYR A O 1
ATOM 1413 N N . GLN A 1 199 ? 0.695 -14.912 7.193 1.00 89.19 199 GLN A N 1
ATOM 1414 C CA . GLN A 1 199 ? 0.704 -15.997 6.212 1.00 89.19 199 GLN A CA 1
ATOM 1415 C C . GLN A 1 199 ? 0.840 -15.343 4.838 1.00 89.19 199 GLN A C 1
ATOM 1417 O O . GLN A 1 199 ? -0.049 -15.377 3.988 1.00 89.19 199 GLN A O 1
ATOM 1422 N N . ASN A 1 200 ? 1.946 -14.631 4.692 1.00 92.69 200 ASN A N 1
ATOM 1423 C CA . ASN A 1 200 ? 2.310 -13.858 3.521 1.00 92.69 200 ASN A CA 1
ATOM 1424 C C . ASN A 1 200 ? 3.843 -13.858 3.403 1.00 92.69 200 ASN A C 1
ATOM 1426 O O . ASN A 1 200 ? 4.515 -14.151 4.401 1.00 92.69 200 ASN A O 1
ATOM 1430 N N . PRO A 1 201 ? 4.406 -13.481 2.240 1.00 92.69 201 PRO A N 1
ATOM 1431 C CA . PRO A 1 201 ? 5.843 -13.555 1.981 1.00 92.69 201 PRO A CA 1
ATOM 1432 C C . PRO A 1 201 ? 6.735 -12.864 3.021 1.00 92.69 201 PRO A C 1
ATOM 1434 O O . PRO A 1 201 ? 7.911 -13.196 3.139 1.00 92.69 201 PRO A O 1
ATOM 1437 N N . PHE A 1 202 ? 6.194 -11.902 3.772 1.00 93.12 202 PHE A N 1
ATOM 1438 C CA . PHE A 1 202 ? 6.936 -11.092 4.735 1.00 93.12 202 PHE A CA 1
ATOM 1439 C C . PHE A 1 202 ? 6.768 -11.554 6.184 1.00 93.12 202 PHE A C 1
ATOM 1441 O O . PHE A 1 202 ? 7.409 -10.987 7.072 1.00 93.12 202 PHE A O 1
ATOM 1448 N N . GLY A 1 203 ? 5.870 -12.511 6.446 1.00 89.94 203 GLY A N 1
ATOM 1449 C CA . GLY A 1 203 ? 5.497 -12.913 7.801 1.00 89.94 203 GLY A CA 1
ATOM 1450 C C . GLY A 1 203 ? 5.018 -11.736 8.658 1.00 89.94 203 GLY A C 1
ATOM 1451 O O . GLY A 1 203 ? 5.297 -11.711 9.853 1.00 89.94 203 GLY A O 1
ATOM 1452 N N . SER A 1 204 ? 4.361 -10.731 8.062 1.00 90.75 204 SER A N 1
ATOM 1453 C CA . SER A 1 204 ? 3.913 -9.501 8.739 1.00 90.75 204 SER A CA 1
ATOM 1454 C C . SER A 1 204 ? 2.400 -9.457 8.946 1.00 90.75 204 SER A C 1
ATOM 1456 O O . SER A 1 204 ? 1.654 -10.151 8.262 1.00 90.75 204 SER A O 1
ATOM 1458 N N . LEU A 1 205 ? 1.926 -8.608 9.867 1.00 88.38 205 LEU A N 1
ATOM 1459 C CA . LEU A 1 205 ? 0.489 -8.430 10.124 1.00 88.38 205 LEU A CA 1
ATOM 1460 C C . LEU A 1 205 ? -0.256 -7.960 8.875 1.00 88.38 205 LEU A C 1
ATOM 1462 O O . LEU A 1 205 ? -1.336 -8.454 8.574 1.00 88.38 205 LEU A O 1
ATOM 1466 N N . LEU A 1 206 ? 0.333 -6.986 8.182 1.00 93.25 206 LEU A N 1
ATOM 1467 C CA . LEU A 1 206 ? -0.256 -6.332 7.029 1.00 93.25 206 LEU A CA 1
ATOM 1468 C C . LEU A 1 206 ? 0.646 -6.550 5.818 1.00 93.25 206 LEU A C 1
ATOM 1470 O O . LEU A 1 206 ? 1.859 -6.315 5.860 1.00 93.25 206 LEU A O 1
ATOM 1474 N N . ALA A 1 207 ? 0.029 -6.997 4.739 1.00 96.62 207 ALA A N 1
ATOM 1475 C CA . ALA A 1 207 ? 0.603 -7.043 3.410 1.00 96.62 207 ALA A CA 1
ATOM 1476 C C . ALA A 1 207 ? -0.544 -6.983 2.401 1.00 96.62 207 ALA A C 1
ATOM 1478 O O . ALA A 1 207 ? -1.683 -7.342 2.715 1.00 96.62 207 ALA A O 1
ATOM 1479 N N . ILE A 1 208 ? -0.241 -6.514 1.201 1.00 97.75 208 ILE A N 1
ATOM 1480 C CA . ILE A 1 208 ? -1.188 -6.443 0.094 1.00 97.75 208 ILE A CA 1
ATOM 1481 C C . ILE A 1 208 ? -0.620 -7.177 -1.113 1.00 97.75 208 ILE A C 1
ATOM 1483 O O . ILE A 1 208 ? 0.595 -7.214 -1.304 1.00 97.75 208 ILE A O 1
ATOM 1487 N N . TYR A 1 209 ? -1.497 -7.746 -1.930 1.00 98.19 209 TYR A N 1
ATOM 1488 C CA . TYR A 1 209 ? -1.139 -8.297 -3.230 1.00 98.19 209 TYR A CA 1
ATOM 1489 C C . TYR A 1 209 ? -1.741 -7.445 -4.336 1.00 98.19 209 TYR A C 1
ATOM 1491 O O . TYR A 1 209 ? -2.917 -7.094 -4.265 1.00 98.19 209 TYR A O 1
ATOM 1499 N N . LEU A 1 210 ? -0.948 -7.151 -5.360 1.00 97.75 210 LEU A N 1
ATOM 1500 C CA . LEU A 1 210 ? -1.433 -6.648 -6.640 1.00 97.75 210 LEU A CA 1
ATOM 1501 C C . LEU A 1 210 ? -1.504 -7.843 -7.581 1.00 97.75 210 LEU A C 1
ATOM 1503 O O . LEU A 1 210 ? -0.501 -8.534 -7.741 1.00 97.75 210 LEU A O 1
ATOM 1507 N N . ALA A 1 211 ? -2.669 -8.108 -8.161 1.00 97.38 211 ALA A N 1
ATOM 1508 C CA . ALA A 1 211 ? -2.847 -9.147 -9.169 1.00 97.38 211 ALA A CA 1
ATOM 1509 C C . ALA A 1 211 ? -3.434 -8.510 -10.425 1.00 97.38 211 ALA A C 1
ATOM 1511 O O . ALA A 1 211 ? -4.572 -8.044 -10.404 1.00 97.38 211 ALA A O 1
ATOM 1512 N N . LEU A 1 212 ? -2.622 -8.466 -11.473 1.00 96.06 212 LEU A N 1
ATOM 1513 C CA . LEU A 1 212 ? -2.936 -7.957 -12.798 1.00 96.06 212 LEU A CA 1
ATOM 1514 C C . LEU A 1 212 ? -3.162 -9.140 -13.730 1.00 96.06 212 LEU A C 1
ATOM 1516 O O . LEU A 1 212 ? -2.352 -10.074 -13.762 1.00 96.06 212 LEU A O 1
ATOM 1520 N N . GLU A 1 213 ? -4.264 -9.098 -14.463 1.00 93.25 213 GLU A N 1
ATOM 1521 C CA . GLU A 1 213 ? -4.687 -10.181 -15.341 1.00 93.25 213 GLU A CA 1
ATOM 1522 C C . GLU A 1 213 ? -5.043 -9.587 -16.695 1.00 93.25 213 GLU A C 1
ATOM 1524 O O . GLU A 1 213 ? -6.024 -8.858 -16.824 1.00 93.25 213 GLU A O 1
ATOM 1529 N N . ASP A 1 214 ? -4.227 -9.896 -17.696 1.00 91.94 214 ASP A N 1
ATOM 1530 C CA . ASP A 1 214 ? -4.512 -9.557 -19.078 1.00 91.94 214 ASP A CA 1
ATOM 1531 C C . ASP A 1 214 ? -4.898 -10.826 -19.840 1.00 91.94 214 ASP A C 1
ATOM 1533 O O . ASP A 1 214 ? -4.054 -11.639 -20.229 1.00 91.94 214 ASP A O 1
ATOM 1537 N N . GLU A 1 215 ? -6.201 -11.002 -20.043 1.00 87.44 215 GLU A N 1
ATOM 1538 C CA . GLU A 1 215 ? -6.744 -12.118 -20.814 1.00 87.44 215 GLU A CA 1
ATOM 1539 C C . GLU A 1 215 ? -6.418 -12.018 -22.314 1.00 87.44 215 GLU A C 1
ATOM 1541 O O . GLU A 1 215 ? -6.407 -13.050 -22.986 1.00 87.44 215 GLU A O 1
ATOM 1546 N N . LEU A 1 216 ? -6.129 -10.819 -22.844 1.00 86.94 216 LEU A N 1
ATOM 1547 C CA . LEU A 1 216 ? -5.820 -10.616 -24.262 1.00 86.94 216 LEU A CA 1
ATOM 1548 C C . LEU A 1 216 ? -4.419 -11.128 -24.599 1.00 86.94 216 LEU A C 1
ATOM 1550 O O . LEU A 1 216 ? -4.266 -11.890 -25.556 1.00 86.94 216 LEU A O 1
ATOM 1554 N N . SER A 1 217 ? -3.407 -10.765 -23.804 1.00 84.56 217 SER A N 1
ATOM 1555 C CA . SER A 1 217 ? -2.049 -11.307 -23.971 1.00 84.56 217 SER A CA 1
ATOM 1556 C C . SER A 1 217 ? -1.826 -12.650 -23.265 1.00 84.56 217 SER A C 1
ATOM 1558 O O . SER A 1 217 ? -0.811 -13.307 -23.503 1.00 84.56 217 SER A O 1
ATOM 1560 N N . GLY A 1 218 ? -2.747 -13.078 -22.394 1.00 86.56 218 GLY A N 1
ATOM 1561 C CA . GLY A 1 218 ? -2.577 -14.264 -21.548 1.00 86.56 218 GLY A CA 1
ATOM 1562 C C . GLY A 1 218 ? -1.523 -14.073 -20.449 1.00 86.56 218 GLY A C 1
ATOM 1563 O O . GLY A 1 218 ? -0.914 -15.048 -19.995 1.00 86.56 218 GLY A O 1
ATOM 1564 N N . THR A 1 219 ? -1.280 -12.826 -20.037 1.00 86.75 219 THR A N 1
ATOM 1565 C CA . THR A 1 219 ? -0.250 -12.465 -19.058 1.00 86.75 219 THR A CA 1
ATOM 1566 C C . THR A 1 219 ? -0.859 -12.253 -17.675 1.00 86.75 219 THR A C 1
ATOM 1568 O O . THR A 1 219 ? -1.805 -11.492 -17.493 1.00 86.75 219 THR A O 1
ATOM 1571 N N . TYR A 1 220 ? -0.261 -12.888 -16.665 1.00 92.38 220 TYR A N 1
ATOM 1572 C CA . TYR A 1 220 ? -0.640 -12.728 -15.261 1.00 92.38 220 TYR A CA 1
ATOM 1573 C C . TYR A 1 220 ? 0.556 -12.214 -14.466 1.00 92.38 220 TYR A C 1
ATOM 1575 O O . TYR A 1 220 ? 1.575 -12.905 -14.358 1.00 92.38 220 TYR A O 1
ATOM 1583 N N . VAL A 1 221 ? 0.431 -11.016 -13.896 1.00 92.88 221 VAL A N 1
ATOM 1584 C CA . VAL A 1 221 ? 1.482 -10.380 -13.090 1.00 92.88 221 VAL A CA 1
ATOM 1585 C C . VAL A 1 221 ? 0.990 -10.224 -11.663 1.00 92.88 221 VAL A C 1
ATOM 1587 O O . VAL A 1 221 ? -0.114 -9.747 -11.412 1.00 92.88 221 VAL A O 1
ATOM 1590 N N . LYS A 1 222 ? 1.817 -10.636 -10.704 1.00 95.44 222 LYS A N 1
ATOM 1591 C CA . LYS A 1 222 ? 1.484 -10.567 -9.283 1.00 95.44 222 LYS A CA 1
ATOM 1592 C C . LYS A 1 222 ? 2.649 -9.986 -8.504 1.00 95.44 222 LYS A C 1
ATOM 1594 O O . LYS A 1 222 ? 3.785 -10.409 -8.701 1.00 95.44 222 LYS A O 1
ATOM 1599 N N . LEU A 1 223 ? 2.354 -9.052 -7.608 1.00 95.44 223 LEU A N 1
ATOM 1600 C CA . LEU A 1 223 ? 3.322 -8.409 -6.722 1.00 95.44 223 LEU A CA 1
ATOM 1601 C C . LEU A 1 223 ? 2.814 -8.459 -5.285 1.00 95.44 223 LEU A C 1
ATOM 1603 O O . LEU A 1 223 ? 1.607 -8.422 -5.049 1.00 95.44 223 LEU A O 1
ATOM 1607 N N . ALA A 1 224 ? 3.729 -8.497 -4.317 1.00 96.88 224 ALA A N 1
ATOM 1608 C CA . ALA A 1 224 ? 3.386 -8.280 -2.916 1.00 96.88 224 ALA A CA 1
ATOM 1609 C C . ALA A 1 224 ? 4.010 -6.988 -2.401 1.00 96.88 224 ALA A C 1
ATOM 1611 O O . ALA A 1 224 ? 5.197 -6.739 -2.603 1.00 96.88 224 ALA A O 1
ATOM 1612 N N . GLY A 1 225 ? 3.206 -6.213 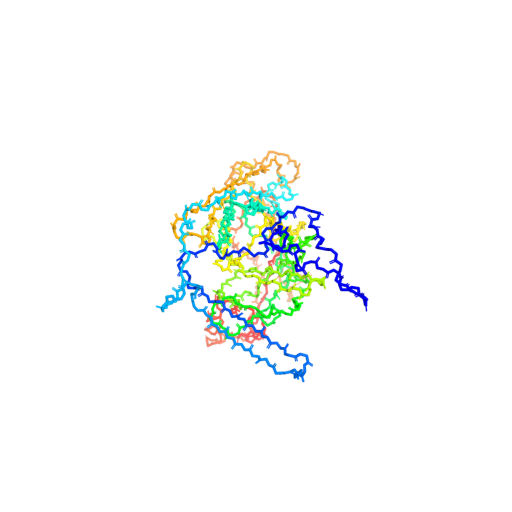-1.682 1.00 96.94 225 GLY A N 1
ATOM 1613 C CA . GLY A 1 225 ? 3.642 -5.053 -0.925 1.00 96.94 225 GLY A CA 1
ATOM 1614 C C . GLY A 1 225 ? 3.559 -5.336 0.568 1.00 96.94 225 GLY A C 1
ATOM 1615 O O . GLY A 1 225 ? 2.507 -5.737 1.074 1.00 96.94 225 GLY A O 1
ATOM 1616 N N . LYS A 1 226 ? 4.646 -5.108 1.304 1.00 97.50 226 LYS A N 1
ATOM 1617 C CA . LYS A 1 226 ? 4.630 -5.149 2.771 1.00 97.50 226 LYS A CA 1
ATOM 1618 C C . LYS A 1 226 ? 4.100 -3.824 3.301 1.00 97.50 226 LYS A C 1
ATOM 1620 O O . LYS A 1 226 ? 4.609 -2.775 2.911 1.00 97.50 226 LYS A O 1
ATOM 1625 N N . VAL A 1 227 ? 3.150 -3.870 4.234 1.00 97.50 227 VAL A N 1
ATOM 1626 C CA . VAL A 1 227 ? 2.624 -2.676 4.909 1.00 97.50 227 VAL A CA 1
ATOM 1627 C C . VAL A 1 227 ? 3.080 -2.684 6.364 1.00 97.50 227 VAL A C 1
ATOM 1629 O O . VAL A 1 227 ? 2.870 -3.653 7.090 1.00 97.50 227 VAL A O 1
ATOM 1632 N N . THR A 1 228 ? 3.732 -1.609 6.797 1.00 96.12 228 THR A N 1
ATOM 1633 C CA . THR A 1 228 ? 4.276 -1.482 8.152 1.00 96.12 228 THR A CA 1
ATOM 1634 C C . THR A 1 228 ? 3.643 -0.276 8.840 1.00 96.12 228 THR A C 1
ATOM 1636 O O . THR A 1 228 ? 3.868 0.846 8.389 1.00 96.12 228 THR A O 1
ATOM 1639 N N . PRO A 1 229 ? 2.853 -0.477 9.909 1.00 93.94 229 PRO A N 1
ATOM 1640 C CA . PRO A 1 229 ? 2.373 0.617 10.734 1.00 93.94 229 PRO A CA 1
ATOM 1641 C C . PRO A 1 229 ? 3.476 1.076 11.694 1.00 93.94 229 PRO A C 1
ATOM 1643 O O . PRO A 1 229 ? 4.171 0.259 12.302 1.00 93.94 229 PRO A O 1
ATOM 1646 N N . ASN A 1 230 ? 3.610 2.384 11.877 1.00 92.62 230 ASN A N 1
ATOM 1647 C CA . ASN A 1 230 ? 4.406 2.957 12.949 1.00 92.62 230 ASN A CA 1
ATOM 1648 C C . ASN A 1 230 ? 3.738 2.607 14.296 1.00 92.62 230 ASN A C 1
ATOM 1650 O O . ASN A 1 230 ? 2.562 2.920 14.483 1.00 92.62 230 ASN A O 1
ATOM 1654 N N . PRO A 1 231 ? 4.450 1.979 15.249 1.00 86.12 231 PRO A N 1
ATOM 1655 C CA . PRO A 1 231 ? 3.850 1.500 16.496 1.00 86.12 231 PRO A CA 1
ATOM 1656 C C . PRO A 1 231 ? 3.418 2.624 17.449 1.00 86.12 231 PRO A C 1
ATOM 1658 O O . PRO A 1 231 ? 2.673 2.363 18.388 1.00 86.12 231 PRO A O 1
ATOM 1661 N N . VAL A 1 232 ? 3.895 3.853 17.234 1.00 85.62 232 VAL A N 1
ATOM 1662 C CA . VAL A 1 232 ? 3.556 5.027 18.047 1.00 85.62 232 VAL A CA 1
ATOM 1663 C C . VAL A 1 232 ? 2.467 5.855 17.372 1.00 85.62 232 VAL A C 1
ATOM 1665 O O . VAL A 1 232 ? 1.501 6.236 18.024 1.00 85.62 232 VAL A O 1
ATOM 1668 N N . THR A 1 233 ? 2.612 6.135 16.073 1.00 86.19 233 THR A N 1
ATOM 1669 C CA . THR A 1 233 ? 1.731 7.077 15.357 1.00 86.19 233 THR A CA 1
ATOM 1670 C C . THR A 1 233 ? 0.638 6.401 14.530 1.00 86.19 233 THR A C 1
ATOM 1672 O O . THR A 1 233 ? -0.290 7.069 14.085 1.00 86.19 233 THR A O 1
ATOM 1675 N N . GLY A 1 234 ? 0.742 5.093 14.277 1.00 88.00 234 GLY A N 1
ATOM 1676 C CA . GLY A 1 234 ? -0.150 4.359 13.374 1.00 88.00 234 GLY A CA 1
ATOM 1677 C C . GLY A 1 234 ? 0.061 4.659 11.885 1.00 88.00 234 GLY A C 1
ATOM 1678 O O . GLY A 1 234 ? -0.618 4.057 11.054 1.00 88.00 234 GLY A O 1
ATOM 1679 N N . GLN A 1 235 ? 0.996 5.552 11.538 1.00 94.25 235 GLN A N 1
ATOM 1680 C CA . GLN A 1 235 ? 1.336 5.910 10.160 1.00 94.25 235 GLN A CA 1
ATOM 1681 C C . GLN A 1 235 ? 1.717 4.671 9.346 1.00 94.25 235 GLN A C 1
ATOM 1683 O O . GLN A 1 235 ? 2.488 3.836 9.814 1.00 94.25 235 GLN A O 1
ATOM 1688 N N . LEU A 1 236 ? 1.201 4.556 8.126 1.00 97.38 236 LEU A N 1
ATOM 1689 C CA . LEU A 1 236 ? 1.415 3.384 7.283 1.00 97.38 236 LEU A CA 1
ATOM 1690 C C . LEU A 1 236 ? 2.497 3.638 6.231 1.00 97.38 236 LEU A C 1
ATOM 1692 O O . LEU A 1 236 ? 2.424 4.611 5.481 1.00 97.38 236 LEU A O 1
ATOM 1696 N N . THR A 1 237 ? 3.438 2.702 6.117 1.00 98.31 237 THR A N 1
ATOM 1697 C CA . THR A 1 237 ? 4.396 2.635 5.006 1.00 98.31 237 THR A CA 1
ATOM 1698 C C . THR A 1 237 ? 4.184 1.350 4.215 1.00 98.31 237 THR A C 1
ATOM 1700 O O . THR A 1 237 ? 4.324 0.253 4.762 1.00 98.31 237 THR A O 1
ATOM 1703 N N . ALA A 1 238 ? 3.865 1.473 2.928 1.00 97.94 238 ALA A N 1
ATOM 1704 C CA . ALA A 1 238 ? 3.826 0.369 1.975 1.00 97.94 238 ALA A CA 1
ATOM 1705 C C . ALA A 1 238 ? 5.170 0.260 1.241 1.00 97.94 238 ALA A C 1
ATOM 1707 O O . ALA A 1 238 ? 5.759 1.272 0.868 1.00 97.94 238 ALA A O 1
ATOM 1708 N N . SER A 1 239 ? 5.664 -0.959 1.034 1.00 97.69 239 SER A N 1
ATOM 1709 C CA . SER A 1 239 ? 6.948 -1.216 0.374 1.00 97.69 239 SER A CA 1
ATOM 1710 C C . SER A 1 239 ? 6.859 -2.378 -0.608 1.00 97.69 239 SER A C 1
ATOM 1712 O O . SER A 1 239 ? 6.412 -3.465 -0.245 1.00 97.69 239 SER A O 1
ATOM 1714 N N . PHE A 1 240 ? 7.317 -2.133 -1.831 1.00 96.19 240 PHE A N 1
ATOM 1715 C CA . PHE A 1 240 ? 7.480 -3.100 -2.913 1.00 96.19 240 PHE A CA 1
ATOM 1716 C C . PHE A 1 240 ? 8.956 -3.093 -3.308 1.00 96.19 240 PHE A C 1
ATOM 1718 O O . PHE A 1 240 ? 9.481 -2.030 -3.625 1.00 96.19 240 PHE A O 1
ATOM 1725 N N . THR A 1 241 ? 9.646 -4.230 -3.225 1.00 90.25 241 THR A N 1
ATOM 1726 C CA . THR A 1 241 ? 11.122 -4.281 -3.320 1.00 90.25 241 THR A CA 1
ATOM 1727 C C . THR A 1 241 ? 11.659 -5.040 -4.529 1.00 90.25 241 THR A C 1
ATOM 1729 O O . THR A 1 241 ? 12.842 -4.931 -4.824 1.00 90.25 241 THR A O 1
ATOM 1732 N N . GLU A 1 242 ? 10.819 -5.828 -5.198 1.00 82.75 242 GLU A N 1
ATOM 1733 C CA . GLU A 1 242 ? 11.203 -6.718 -6.303 1.00 82.75 242 GLU A CA 1
ATOM 1734 C C . GLU A 1 242 ? 10.295 -6.464 -7.517 1.00 82.75 242 GLU A C 1
ATOM 1736 O O . GLU A 1 242 ? 9.706 -7.387 -8.079 1.00 82.75 242 GLU A O 1
ATOM 1741 N N . ASN A 1 243 ? 10.117 -5.192 -7.893 1.00 91.75 243 ASN A N 1
ATOM 1742 C CA . ASN A 1 243 ? 9.307 -4.855 -9.062 1.00 91.75 243 ASN A CA 1
ATOM 1743 C C . ASN A 1 243 ? 10.004 -5.338 -10.346 1.00 91.75 243 ASN A C 1
ATOM 1745 O O . ASN A 1 243 ? 11.230 -5.233 -10.455 1.00 91.75 243 ASN A O 1
ATOM 1749 N N . PRO A 1 244 ? 9.250 -5.863 -11.327 1.00 89.62 244 PRO A N 1
ATOM 1750 C CA . PRO A 1 244 ? 9.821 -6.402 -12.550 1.00 89.62 244 PRO A CA 1
ATOM 1751 C C . PRO A 1 244 ? 10.535 -5.304 -13.336 1.00 89.62 244 PRO A C 1
ATOM 1753 O O . PRO A 1 244 ? 10.112 -4.149 -13.348 1.00 89.62 244 PRO A O 1
ATOM 1756 N N . GLN A 1 245 ? 11.609 -5.679 -14.022 1.00 88.62 245 GLN A N 1
ATOM 1757 C CA . GLN A 1 245 ? 12.359 -4.766 -14.875 1.00 88.62 245 GLN A CA 1
ATOM 1758 C C . GLN A 1 245 ? 11.645 -4.585 -16.220 1.00 88.62 245 GLN A C 1
ATOM 1760 O O . GLN A 1 245 ? 12.070 -5.108 -17.246 1.00 88.62 245 GLN A O 1
ATOM 1765 N N . LEU A 1 246 ? 10.511 -3.888 -16.178 1.00 89.62 246 LEU A N 1
ATOM 1766 C CA . LEU A 1 246 ? 9.669 -3.564 -17.324 1.00 89.62 246 LEU A CA 1
ATOM 1767 C C . LEU A 1 246 ? 9.498 -2.040 -17.428 1.00 89.62 246 LEU A C 1
ATOM 1769 O O . LEU A 1 246 ? 9.507 -1.364 -16.393 1.00 89.62 246 LEU A O 1
ATOM 1773 N N . PRO A 1 247 ? 9.317 -1.500 -18.646 1.00 91.12 247 PRO A N 1
ATOM 1774 C CA . PRO A 1 247 ? 9.025 -0.089 -18.885 1.00 91.12 247 PRO A CA 1
ATOM 1775 C C . PRO A 1 247 ? 7.572 0.217 -18.494 1.00 91.12 247 PRO A C 1
ATOM 1777 O O . PRO A 1 247 ? 6.692 0.373 -19.336 1.00 91.12 247 PRO A O 1
ATOM 1780 N N . ILE A 1 248 ? 7.283 0.200 -17.195 1.00 93.06 248 ILE A N 1
ATOM 1781 C CA . ILE A 1 248 ? 5.968 0.576 -16.677 1.00 93.06 248 ILE A CA 1
ATOM 1782 C C . ILE A 1 248 ? 5.884 2.099 -16.644 1.00 93.06 248 ILE A C 1
ATOM 1784 O O . ILE A 1 248 ? 6.671 2.737 -15.944 1.00 93.06 248 ILE A O 1
ATOM 1788 N N . GLU A 1 249 ? 4.932 2.652 -17.390 1.00 95.88 249 GLU A N 1
ATOM 1789 C CA . GLU A 1 249 ? 4.723 4.094 -17.480 1.00 95.88 249 GLU A CA 1
ATOM 1790 C C . GLU A 1 249 ? 3.810 4.582 -16.361 1.00 95.88 249 GLU A C 1
ATOM 1792 O O . GLU A 1 249 ? 4.218 5.410 -15.551 1.00 95.88 249 GLU A O 1
ATOM 1797 N N . ASP A 1 250 ? 2.614 4.000 -16.255 1.00 97.62 250 ASP A N 1
ATOM 1798 C CA . ASP A 1 250 ? 1.614 4.397 -15.268 1.00 97.62 250 ASP A CA 1
ATOM 1799 C C . ASP A 1 250 ? 1.211 3.228 -14.377 1.00 97.62 250 ASP A C 1
ATOM 1801 O O . ASP A 1 250 ? 0.996 2.106 -14.838 1.00 97.62 250 ASP A O 1
ATOM 1805 N N . ILE A 1 251 ? 1.059 3.508 -13.084 1.00 97.62 251 ILE A N 1
ATOM 1806 C CA . ILE A 1 251 ? 0.451 2.609 -12.100 1.00 97.62 251 ILE A CA 1
ATOM 1807 C C . ILE A 1 251 ? -0.626 3.395 -11.363 1.00 97.62 251 ILE A C 1
ATOM 1809 O O . ILE A 1 251 ? -0.305 4.304 -10.598 1.00 97.62 251 ILE A O 1
ATOM 1813 N N . ALA A 1 252 ? -1.890 3.017 -11.537 1.00 98.38 252 ALA A N 1
ATOM 1814 C CA . ALA A 1 252 ? -3.031 3.614 -10.852 1.00 98.38 252 ALA A CA 1
ATOM 1815 C C . ALA A 1 252 ? -3.695 2.599 -9.911 1.00 98.38 252 ALA A C 1
ATOM 1817 O O . ALA A 1 252 ? -4.232 1.580 -10.338 1.00 98.38 252 ALA A O 1
ATOM 1818 N N . LEU A 1 253 ? -3.659 2.876 -8.611 1.00 98.38 253 LEU A N 1
ATOM 1819 C CA . LEU A 1 253 ? -4.295 2.098 -7.550 1.00 98.38 253 LEU A CA 1
ATOM 1820 C C . LEU A 1 253 ? -5.520 2.859 -7.043 1.00 98.38 253 LEU A C 1
ATOM 1822 O O . LEU A 1 253 ? -5.398 4.012 -6.638 1.00 98.38 253 LEU A O 1
ATOM 1826 N N . HIS A 1 254 ? -6.670 2.192 -6.980 1.00 98.50 254 HIS A N 1
ATOM 1827 C CA . HIS A 1 254 ? -7.902 2.760 -6.433 1.00 98.50 254 HIS A CA 1
ATOM 1828 C C . HIS A 1 254 ? -8.384 1.917 -5.259 1.00 98.50 254 HIS A C 1
ATOM 1830 O O . HIS A 1 254 ? -8.980 0.853 -5.445 1.00 98.50 254 HIS A O 1
ATOM 1836 N N . PHE A 1 255 ? -8.130 2.376 -4.037 1.00 98.12 255 PHE A N 1
ATOM 1837 C CA . PHE A 1 255 ? -8.645 1.740 -2.827 1.00 98.12 255 PHE A CA 1
ATOM 1838 C C . PHE A 1 255 ? -10.102 2.141 -2.593 1.00 98.12 255 PHE A C 1
ATOM 1840 O O . PHE A 1 255 ? -10.455 3.316 -2.686 1.00 98.12 255 PHE A O 1
ATOM 1847 N N . PHE A 1 256 ? -10.952 1.167 -2.267 1.00 97.31 256 PHE A N 1
ATOM 1848 C CA . PHE A 1 256 ? -12.396 1.376 -2.225 1.00 97.31 256 PHE A CA 1
ATOM 1849 C C . PHE A 1 256 ? -12.832 2.369 -1.132 1.00 97.31 256 PHE A C 1
ATOM 1851 O O . PHE A 1 256 ? -12.364 2.270 0.007 1.00 97.31 256 PHE A O 1
ATOM 1858 N N . PRO A 1 257 ? -13.761 3.293 -1.448 1.00 95.69 257 PRO A N 1
ATOM 1859 C CA . PRO A 1 257 ? -14.364 4.197 -0.476 1.00 95.69 257 PRO A CA 1
ATOM 1860 C C . PRO A 1 257 ? -15.514 3.535 0.304 1.00 95.69 257 PRO A C 1
ATOM 1862 O O . PRO A 1 257 ? -15.853 2.368 0.102 1.00 95.69 257 PRO A O 1
ATOM 1865 N N . GLY A 1 258 ? -16.156 4.315 1.178 1.00 91.75 258 GLY A N 1
ATOM 1866 C CA . GLY A 1 258 ? -17.348 3.923 1.936 1.00 91.75 258 GLY A CA 1
ATOM 1867 C C . GLY A 1 258 ? -17.073 3.667 3.419 1.00 91.75 258 GLY A C 1
ATOM 1868 O O . GLY A 1 258 ? -15.944 3.766 3.885 1.00 91.75 258 GLY A O 1
ATOM 1869 N N . GLU A 1 259 ? -18.113 3.317 4.177 1.00 88.56 259 GLU A N 1
ATOM 1870 C CA . GLU A 1 259 ? -18.036 3.157 5.644 1.00 88.56 259 GLU A CA 1
ATOM 1871 C C . GLU A 1 259 ? -17.041 2.066 6.086 1.00 88.56 259 GLU A C 1
ATOM 1873 O O . GLU A 1 259 ? -16.444 2.145 7.159 1.00 88.56 259 GLU A O 1
ATOM 1878 N N . ARG A 1 260 ? -16.821 1.065 5.223 1.00 89.62 260 ARG A N 1
ATOM 1879 C CA . ARG A 1 260 ? -15.860 -0.034 5.420 1.00 89.62 260 ARG A CA 1
ATOM 1880 C C . ARG A 1 260 ? -14.561 0.146 4.634 1.00 89.62 260 ARG A C 1
ATOM 1882 O O . ARG A 1 260 ? -13.827 -0.823 4.4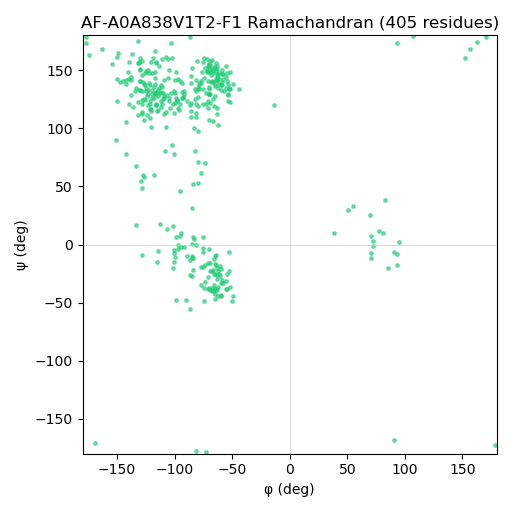56 1.00 89.62 260 ARG A O 1
ATOM 1889 N N . ALA A 1 261 ? -14.284 1.352 4.137 1.00 93.88 261 ALA A N 1
ATOM 1890 C CA . ALA A 1 261 ? -13.017 1.640 3.479 1.00 93.88 261 ALA A CA 1
ATOM 1891 C C . ALA A 1 261 ? -11.848 1.307 4.410 1.00 93.88 261 ALA A C 1
ATOM 1893 O O . ALA A 1 261 ? -11.948 1.508 5.621 1.00 93.88 261 ALA A O 1
ATOM 1894 N N . ALA A 1 262 ? -10.748 0.802 3.851 1.00 93.94 262 ALA A N 1
ATOM 1895 C CA . ALA A 1 262 ? -9.622 0.279 4.628 1.00 93.94 262 ALA A CA 1
ATOM 1896 C C . ALA A 1 262 ? -8.868 1.355 5.424 1.00 93.94 262 ALA A C 1
ATOM 1898 O O . ALA A 1 262 ? -8.194 1.039 6.406 1.00 93.94 262 ALA A O 1
ATOM 1899 N N . LEU A 1 263 ? -8.976 2.616 5.002 1.00 95.62 263 LEU A N 1
ATOM 1900 C CA . LEU A 1 263 ? -8.250 3.741 5.571 1.00 95.62 263 LEU A CA 1
ATOM 1901 C C . LEU A 1 263 ? -9.210 4.745 6.206 1.00 95.62 263 LEU A C 1
ATOM 1903 O O . LEU A 1 263 ? -10.388 4.834 5.855 1.00 95.62 263 LEU A O 1
ATOM 1907 N N . LYS A 1 264 ? -8.676 5.517 7.144 1.00 93.56 264 LYS A N 1
ATOM 1908 C CA . LYS A 1 264 ? -9.330 6.653 7.785 1.00 93.56 264 LYS A CA 1
ATOM 1909 C C . LYS A 1 264 ? -8.441 7.881 7.632 1.00 93.56 264 LYS A C 1
ATOM 1911 O O . LYS A 1 264 ? -7.224 7.778 7.803 1.00 93.56 264 LYS A O 1
ATOM 1916 N N . THR A 1 265 ? -9.031 9.026 7.307 1.00 95.00 265 THR A N 1
ATOM 1917 C CA . THR A 1 265 ? -8.312 10.305 7.239 1.00 95.00 265 THR A CA 1
ATOM 1918 C C . THR A 1 265 ? -7.870 10.792 8.628 1.00 95.00 265 THR A C 1
ATOM 1920 O O . THR A 1 265 ? -8.468 10.409 9.638 1.00 95.00 265 THR A O 1
ATOM 1923 N N . PRO A 1 266 ? -6.844 11.664 8.705 1.00 94.00 266 PRO A N 1
ATOM 1924 C CA . PRO A 1 266 ? -6.448 12.317 9.951 1.00 94.00 266 PRO A CA 1
ATOM 1925 C C . PRO A 1 266 ? -7.599 13.055 10.646 1.00 94.00 266 PRO A C 1
ATOM 1927 O O . PRO A 1 266 ? -8.468 13.628 9.989 1.00 94.00 266 PRO A O 1
ATOM 1930 N N . LEU A 1 267 ? -7.566 13.085 11.982 1.00 91.62 267 LEU A N 1
ATOM 1931 C CA . LEU A 1 267 ? -8.583 13.737 12.815 1.00 91.62 267 LEU A CA 1
ATOM 1932 C C . LEU A 1 267 ? -8.616 15.265 12.661 1.00 91.62 267 LEU A C 1
ATOM 1934 O O . LEU A 1 267 ? -9.686 15.873 12.693 1.00 91.62 267 LEU A O 1
ATOM 1938 N N . ALA A 1 268 ? -7.447 15.893 12.538 1.00 91.94 268 ALA A N 1
ATOM 1939 C CA . ALA A 1 268 ? -7.349 17.335 12.361 1.00 91.94 268 ALA A CA 1
ATOM 1940 C C . ALA A 1 268 ? -7.502 17.716 10.882 1.00 91.94 268 ALA A C 1
ATOM 1942 O O . ALA A 1 268 ? -7.167 16.945 9.983 1.00 91.94 268 ALA A O 1
ATOM 1943 N N . CYS A 1 269 ? -8.002 18.926 10.630 1.00 92.19 269 CYS A N 1
ATOM 1944 C CA . CYS A 1 269 ? -7.924 19.499 9.289 1.00 92.19 269 CYS A CA 1
ATOM 1945 C C . CYS A 1 269 ? -6.554 20.118 9.058 1.00 92.19 269 CYS A C 1
ATOM 1947 O O . CYS A 1 269 ? -5.977 20.747 9.947 1.00 92.19 269 CYS A O 1
ATOM 1949 N N . GLY A 1 270 ? -6.047 19.957 7.847 1.00 93.44 270 GLY A N 1
ATOM 1950 C CA . GLY A 1 270 ? -4.707 20.385 7.498 1.00 93.44 270 GLY A CA 1
ATOM 1951 C C . GLY A 1 270 ? -4.299 19.886 6.127 1.00 93.44 270 GLY A C 1
ATOM 1952 O O . GLY A 1 270 ? -5.048 19.190 5.445 1.00 93.44 270 GLY A O 1
ATOM 1953 N N . THR A 1 271 ? -3.094 20.272 5.722 1.00 96.12 271 THR A N 1
ATOM 1954 C CA . THR A 1 271 ? -2.434 19.693 4.552 1.00 96.12 271 THR A CA 1
ATOM 1955 C C . THR A 1 271 ? -1.573 18.527 5.005 1.00 96.12 271 THR A C 1
ATOM 1957 O O . THR A 1 271 ? -0.776 18.662 5.932 1.00 96.12 271 THR A O 1
ATOM 1960 N N . TYR A 1 272 ? -1.747 17.397 4.339 1.00 97.12 272 TYR A N 1
ATOM 1961 C CA . TYR A 1 272 ? -1.108 16.133 4.648 1.00 97.12 272 TYR A CA 1
ATOM 1962 C C . TYR A 1 272 ? -0.339 15.656 3.424 1.00 97.12 272 TYR A C 1
ATOM 1964 O O . TYR A 1 272 ? -0.867 15.685 2.313 1.00 97.12 272 TYR A O 1
ATOM 1972 N N . THR A 1 273 ? 0.908 15.237 3.629 1.00 98.44 273 THR A N 1
ATOM 1973 C CA . THR A 1 273 ? 1.826 14.885 2.542 1.00 98.44 273 THR A CA 1
ATOM 1974 C C . THR A 1 273 ? 2.197 13.411 2.602 1.00 98.44 273 THR A C 1
ATOM 1976 O O . THR A 1 273 ? 2.756 12.940 3.591 1.00 98.44 273 THR A O 1
ATOM 1979 N N . THR A 1 274 ? 1.897 12.695 1.524 1.00 98.44 274 THR A N 1
ATOM 1980 C CA . THR A 1 274 ? 2.406 11.354 1.245 1.00 98.44 274 THR A CA 1
ATOM 1981 C C . THR A 1 274 ? 3.815 11.483 0.685 1.00 98.44 274 THR A C 1
ATOM 1983 O O . THR A 1 274 ? 4.045 12.206 -0.288 1.00 98.44 274 THR A O 1
ATOM 1986 N N . GLN A 1 275 ? 4.761 10.779 1.295 1.00 98.38 275 GLN A N 1
ATOM 1987 C CA . GLN A 1 275 ? 6.162 10.766 0.883 1.00 98.38 275 GLN A CA 1
ATOM 1988 C C . GLN A 1 275 ? 6.496 9.461 0.172 1.00 98.38 275 GLN A C 1
ATOM 1990 O O . GLN A 1 275 ? 5.932 8.414 0.496 1.00 98.38 275 GLN A O 1
ATOM 1995 N N . THR A 1 276 ? 7.444 9.510 -0.764 1.00 98.44 276 THR A N 1
ATOM 1996 C CA . THR A 1 276 ? 7.953 8.303 -1.412 1.00 98.44 276 THR A CA 1
ATOM 1997 C C . THR A 1 276 ? 9.466 8.249 -1.458 1.00 98.44 276 THR A C 1
ATOM 1999 O O . THR A 1 276 ? 10.148 9.274 -1.422 1.00 98.44 276 THR A O 1
ATOM 2002 N N . LEU A 1 277 ? 9.968 7.025 -1.563 1.00 98.44 277 LEU A N 1
ATOM 2003 C CA . LEU A 1 277 ? 11.314 6.713 -2.005 1.00 98.44 277 LEU A CA 1
ATOM 2004 C C . LEU A 1 277 ? 11.187 5.680 -3.124 1.00 98.44 277 LEU A C 1
ATOM 2006 O O . LEU A 1 277 ? 10.749 4.552 -2.888 1.00 98.44 277 LEU A O 1
ATOM 2010 N N . LEU A 1 278 ? 11.527 6.096 -4.339 1.00 98.19 278 LEU A N 1
ATOM 2011 C CA . LEU A 1 278 ? 11.455 5.288 -5.549 1.00 98.19 278 LEU A CA 1
ATOM 2012 C C . LEU A 1 278 ? 12.881 4.997 -6.011 1.00 98.19 278 LEU A C 1
ATOM 2014 O O . LEU A 1 278 ? 13.663 5.917 -6.250 1.00 98.19 278 LEU A O 1
ATOM 2018 N N . THR A 1 279 ? 13.233 3.720 -6.105 1.00 97.56 279 THR A N 1
ATOM 2019 C CA . THR A 1 279 ? 14.585 3.276 -6.458 1.00 97.56 279 THR A CA 1
ATOM 2020 C C . THR A 1 279 ? 14.576 2.682 -7.863 1.00 97.56 279 THR A C 1
ATOM 2022 O O . THR A 1 279 ? 13.780 1.771 -8.113 1.00 97.56 279 THR A O 1
ATOM 2025 N N . PRO A 1 280 ? 15.434 3.163 -8.778 1.00 96.62 280 PRO A N 1
ATOM 2026 C CA . PRO A 1 280 ? 15.553 2.590 -10.110 1.00 96.62 280 PRO A CA 1
ATOM 2027 C C . PRO A 1 280 ? 16.417 1.327 -10.110 1.00 96.62 280 PRO A C 1
ATOM 2029 O O . PRO A 1 280 ? 17.297 1.154 -9.271 1.00 96.62 280 PRO A O 1
ATOM 2032 N N . TRP A 1 281 ? 16.243 0.478 -11.119 1.00 94.19 281 TRP A N 1
ATOM 2033 C CA . TRP A 1 281 ? 17.108 -0.683 -11.371 1.00 94.19 281 TRP A CA 1
ATOM 2034 C C . TRP A 1 281 ? 18.561 -0.317 -11.721 1.00 94.19 281 TRP A C 1
ATOM 2036 O O . TRP A 1 281 ? 19.450 -1.166 -11.617 1.00 94.19 281 TRP A O 1
ATOM 2046 N N . SER A 1 282 ? 18.804 0.937 -12.114 1.00 94.12 282 SER A N 1
ATOM 2047 C CA . SER A 1 282 ? 20.137 1.506 -12.334 1.00 94.12 282 SER A CA 1
ATOM 2048 C C . SER A 1 282 ? 20.821 1.957 -11.038 1.00 94.12 282 SER A C 1
ATOM 2050 O O . SER A 1 282 ? 21.951 2.438 -11.077 1.00 94.12 282 SER A O 1
ATOM 2052 N N . ALA A 1 283 ? 20.177 1.813 -9.877 1.00 93.62 283 ALA A N 1
ATOM 2053 C CA . ALA A 1 283 ? 20.812 2.077 -8.593 1.00 93.62 283 ALA A CA 1
ATOM 2054 C C . ALA A 1 283 ? 21.936 1.057 -8.293 1.00 93.62 283 ALA A C 1
ATOM 2056 O O . ALA A 1 283 ? 21.834 -0.112 -8.675 1.00 93.62 283 ALA A O 1
ATOM 2057 N N . PRO A 1 284 ? 22.984 1.460 -7.547 1.00 91.69 284 PRO A N 1
ATOM 2058 C CA . PRO A 1 284 ? 23.220 2.791 -6.980 1.00 91.69 284 PRO A CA 1
ATOM 2059 C C . PRO A 1 284 ? 23.859 3.807 -7.945 1.00 91.69 284 PRO A C 1
ATOM 2061 O O . PRO A 1 284 ? 24.200 4.902 -7.507 1.00 91.69 284 PRO A O 1
ATOM 2064 N N . GLU A 1 285 ? 24.065 3.469 -9.220 1.00 91.06 285 GLU A N 1
ATOM 2065 C CA . GLU A 1 285 ? 24.719 4.359 -10.192 1.00 91.06 285 GLU A CA 1
ATOM 2066 C C . GLU A 1 285 ? 23.844 5.570 -10.534 1.00 91.06 285 GLU A C 1
ATOM 2068 O O . GLU A 1 285 ? 24.354 6.685 -10.634 1.00 91.06 285 GLU A O 1
ATOM 2073 N N . ALA A 1 286 ? 22.532 5.357 -10.661 1.00 90.94 286 ALA A N 1
ATOM 2074 C CA . ALA A 1 286 ? 21.538 6.423 -10.705 1.00 90.94 286 ALA A CA 1
ATOM 2075 C C . ALA A 1 286 ? 20.913 6.648 -9.313 1.00 90.94 286 ALA A C 1
ATOM 2077 O O . ALA A 1 286 ? 20.667 5.683 -8.575 1.00 90.94 286 ALA A O 1
ATOM 2078 N N . PRO A 1 287 ? 20.628 7.906 -8.929 1.00 94.50 287 PRO A N 1
ATOM 2079 C CA . PRO A 1 287 ? 20.018 8.213 -7.642 1.00 94.50 287 PRO A CA 1
ATOM 2080 C C . PRO A 1 287 ? 18.555 7.752 -7.574 1.00 94.50 287 PRO A C 1
ATOM 2082 O O . PRO A 1 287 ? 17.839 7.711 -8.571 1.00 94.50 287 PRO A O 1
ATOM 2085 N N . SER A 1 288 ? 18.088 7.452 -6.360 1.00 97.12 288 SER A N 1
ATOM 2086 C CA . SER A 1 288 ? 16.654 7.277 -6.095 1.00 97.12 288 SER A CA 1
ATOM 2087 C C . SER A 1 288 ? 15.921 8.621 -6.146 1.00 97.12 288 SER A C 1
ATOM 2089 O O . SER A 1 288 ? 16.480 9.650 -5.762 1.00 97.12 288 SER A O 1
ATOM 2091 N N . ALA A 1 289 ? 14.657 8.598 -6.559 1.00 97.94 289 ALA A N 1
ATOM 2092 C CA . ALA A 1 289 ? 13.781 9.763 -6.593 1.00 97.94 289 ALA A CA 1
ATOM 2093 C C . ALA A 1 289 ? 12.857 9.791 -5.365 1.00 97.94 289 ALA A C 1
ATOM 2095 O O . ALA A 1 289 ? 12.462 8.747 -4.841 1.00 97.94 289 ALA A O 1
ATOM 2096 N N . THR A 1 290 ? 12.493 10.990 -4.905 1.00 98.44 290 THR A N 1
ATOM 2097 C CA . THR A 1 290 ? 11.618 11.186 -3.732 1.00 98.44 290 THR A CA 1
ATOM 2098 C C . THR A 1 290 ? 10.455 12.143 -4.022 1.00 98.44 290 THR A C 1
ATOM 2100 O O . THR A 1 290 ? 10.312 13.158 -3.327 1.00 98.44 290 THR A O 1
ATOM 2103 N N . PRO A 1 291 ? 9.629 11.894 -5.061 1.00 98.44 291 PRO A N 1
ATOM 2104 C CA . PRO A 1 291 ? 8.449 12.713 -5.304 1.00 98.44 291 PRO A CA 1
ATOM 2105 C C . PRO A 1 291 ? 7.454 12.576 -4.139 1.00 98.44 291 PRO A C 1
ATOM 2107 O O . PRO A 1 291 ? 7.451 11.601 -3.380 1.00 98.44 291 PRO A O 1
ATOM 2110 N N . SER A 1 292 ? 6.597 13.575 -3.968 1.00 98.50 292 SER A N 1
ATOM 2111 C CA . SER A 1 292 ? 5.592 13.588 -2.904 1.00 98.50 292 SER A CA 1
ATOM 2112 C C . SER A 1 292 ? 4.276 14.144 -3.422 1.00 98.50 292 SER A C 1
ATOM 2114 O O . SER A 1 292 ? 4.248 14.884 -4.403 1.00 98.50 292 SER A O 1
ATOM 2116 N N . SER A 1 293 ? 3.185 13.787 -2.752 1.00 98.62 293 SER A N 1
ATOM 2117 C CA . SER A 1 293 ? 1.847 14.282 -3.067 1.00 98.62 293 SER A CA 1
ATOM 2118 C C . SER A 1 293 ? 1.190 14.795 -1.800 1.00 98.62 293 SER A C 1
ATOM 2120 O O . SER A 1 293 ? 1.361 14.203 -0.737 1.00 98.62 293 SER A O 1
ATOM 2122 N N . SER A 1 294 ? 0.460 15.903 -1.895 1.00 98.31 294 SER A N 1
ATOM 2123 C CA . SER A 1 294 ? -0.254 16.475 -0.756 1.00 98.31 294 SER A CA 1
ATOM 2124 C C . SER A 1 294 ? -1.743 16.596 -1.043 1.00 98.31 294 SER A C 1
ATOM 2126 O O . SER A 1 294 ? -2.152 16.855 -2.174 1.00 98.31 294 SER A O 1
ATOM 2128 N N . PHE A 1 295 ? -2.539 16.447 0.007 1.00 97.38 295 PHE A N 1
ATOM 2129 C CA . PHE A 1 295 ? -3.982 16.654 -0.001 1.00 97.38 295 PHE A CA 1
ATOM 2130 C C . PHE A 1 295 ? -4.399 17.417 1.256 1.00 97.38 295 PHE A C 1
ATOM 2132 O O . PHE A 1 295 ? -3.637 17.514 2.221 1.00 97.38 295 PHE A O 1
ATOM 2139 N N . ALA A 1 296 ? -5.612 17.965 1.255 1.00 95.00 296 ALA A N 1
ATOM 2140 C CA . ALA A 1 296 ? -6.154 18.668 2.408 1.00 95.00 296 ALA A CA 1
ATOM 2141 C C . ALA A 1 296 ? -7.399 17.964 2.946 1.00 95.00 296 ALA A C 1
ATOM 2143 O O . ALA A 1 296 ? -8.352 17.730 2.203 1.00 95.00 296 ALA A O 1
ATOM 2144 N N . THR A 1 297 ? -7.422 17.703 4.251 1.00 92.81 297 THR A N 1
ATOM 2145 C CA . THR A 1 297 ? -8.685 17.500 4.965 1.00 92.81 297 THR A CA 1
ATOM 2146 C C . THR A 1 297 ? -9.175 18.876 5.394 1.00 92.81 297 THR A C 1
ATOM 2148 O O . THR A 1 297 ? -8.465 19.629 6.062 1.00 92.81 297 THR A O 1
ATOM 2151 N N . SER A 1 298 ? -10.360 19.261 4.931 1.00 90.38 298 SER A N 1
ATOM 2152 C CA . SER A 1 298 ? -10.886 20.625 5.104 1.00 90.38 298 SER A CA 1
ATOM 2153 C C . SER A 1 298 ? -12.291 20.663 5.695 1.00 90.38 298 SER A C 1
ATOM 2155 O O . SER A 1 298 ? -12.767 21.731 6.081 1.00 90.38 298 SER A O 1
ATOM 2157 N N . VAL A 1 299 ? -12.939 19.504 5.805 1.00 90.25 299 VAL A N 1
ATOM 2158 C CA . VAL A 1 299 ? -14.300 19.369 6.319 1.00 90.25 299 VAL A CA 1
ATOM 2159 C C . VAL A 1 299 ? -14.253 18.582 7.624 1.00 90.25 299 VAL A C 1
ATOM 2161 O O . VAL A 1 299 ? -13.595 17.549 7.704 1.00 90.25 299 VAL A O 1
ATOM 2164 N N . ALA A 1 300 ? -14.936 19.058 8.663 1.00 88.00 300 ALA A N 1
ATOM 2165 C CA . ALA A 1 300 ? -15.039 18.320 9.919 1.00 88.00 300 ALA A CA 1
ATOM 2166 C C . ALA A 1 300 ? -15.775 16.983 9.717 1.00 88.00 300 ALA A C 1
ATOM 2168 O O . ALA A 1 300 ? -16.621 16.863 8.832 1.00 88.00 300 ALA A O 1
ATOM 2169 N N . ALA A 1 301 ? -15.503 15.994 10.569 1.00 84.06 301 ALA A N 1
ATOM 2170 C CA . ALA A 1 301 ? -16.046 14.640 10.434 1.00 84.06 301 ALA A CA 1
ATOM 2171 C C . ALA A 1 301 ? -17.584 14.578 10.347 1.00 84.06 301 ALA A C 1
ATOM 2173 O O . ALA A 1 301 ? -18.143 13.840 9.543 1.00 84.06 301 ALA A O 1
ATOM 2174 N N . ALA A 1 302 ? -18.283 15.428 11.107 1.00 73.94 302 ALA A N 1
ATOM 2175 C CA . ALA A 1 302 ? -19.744 15.542 11.075 1.00 73.94 302 ALA A CA 1
ATOM 2176 C C . ALA A 1 302 ? -20.293 16.282 9.830 1.00 73.94 302 ALA A C 1
ATOM 2178 O O . ALA A 1 302 ? -21.474 16.629 9.787 1.00 73.94 302 ALA A O 1
ATOM 2179 N N . GLY A 1 303 ? -19.442 16.626 8.857 1.00 75.44 303 GLY A N 1
ATOM 2180 C CA . GLY A 1 303 ? -19.780 17.417 7.667 1.00 75.44 303 GLY A CA 1
ATOM 2181 C C . GLY A 1 303 ? -20.063 18.900 7.940 1.00 75.44 303 GLY A C 1
ATOM 2182 O O . GLY A 1 303 ? -20.220 19.684 7.008 1.00 75.44 303 GLY A O 1
ATOM 2183 N N . THR A 1 304 ? -20.131 19.307 9.210 1.00 71.56 304 THR A N 1
ATOM 2184 C CA . THR A 1 304 ? -20.433 20.672 9.655 1.00 71.56 304 THR A CA 1
ATOM 2185 C C . THR A 1 304 ? -19.563 21.047 10.857 1.00 71.56 304 THR A C 1
ATOM 2187 O O . THR A 1 304 ? -19.204 20.191 11.664 1.00 71.56 304 THR A O 1
ATOM 2190 N N . GLY A 1 305 ? -19.226 22.336 10.985 1.00 77.38 305 GLY A N 1
ATOM 2191 C CA . GLY A 1 305 ? -18.422 22.868 12.094 1.00 77.38 305 GLY A CA 1
ATOM 2192 C C . GLY A 1 305 ? -16.910 22.944 11.820 1.00 77.38 305 GLY A C 1
ATOM 2193 O O . GLY A 1 305 ? -16.446 22.510 10.765 1.00 77.38 305 GLY A O 1
ATOM 2194 N N . PRO A 1 306 ? -16.136 23.550 12.743 1.00 84.00 306 PRO A N 1
ATOM 2195 C CA . PRO A 1 306 ? -14.684 23.619 12.633 1.00 84.00 306 PRO A CA 1
ATOM 2196 C C . PRO A 1 306 ? -14.056 22.261 12.951 1.00 84.00 306 PRO A C 1
ATOM 2198 O O . PRO A 1 306 ? -14.499 21.554 13.857 1.00 84.00 306 PRO A O 1
ATOM 2201 N N . CYS A 1 307 ? -12.989 21.916 12.240 1.00 85.88 307 CYS A N 1
ATOM 2202 C CA . CYS A 1 307 ? -12.214 20.730 12.573 1.00 85.88 307 CYS A CA 1
ATOM 2203 C C . CYS A 1 307 ? -11.432 20.947 13.874 1.00 85.88 307 CYS A C 1
ATOM 2205 O O . CYS A 1 307 ? -10.995 22.074 14.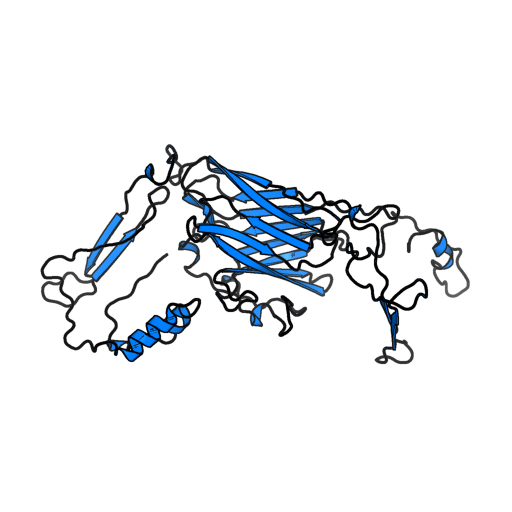146 1.00 85.88 307 CYS A O 1
ATOM 2207 N N . PRO A 1 308 ? -11.194 19.890 14.662 1.00 87.00 308 PRO A N 1
ATOM 2208 C CA . PRO A 1 308 ? -10.276 19.994 15.782 1.00 87.00 308 PRO A CA 1
ATOM 2209 C C . PRO A 1 308 ? -8.862 20.310 15.274 1.00 87.00 308 PRO A C 1
ATOM 2211 O O . PRO A 1 308 ? -8.427 19.801 14.243 1.00 87.00 308 PRO A O 1
ATOM 2214 N N . ALA A 1 309 ? -8.134 21.159 16.002 1.00 85.06 309 ALA A N 1
ATOM 2215 C CA . ALA A 1 309 ? -6.745 21.490 15.669 1.00 85.06 309 ALA A CA 1
ATOM 2216 C C . ALA A 1 309 ? -5.762 20.362 16.039 1.00 85.06 309 ALA A C 1
ATOM 2218 O O . ALA A 1 309 ? -4.631 20.333 15.563 1.00 85.06 309 ALA A O 1
ATOM 2219 N N . SER A 1 310 ? -6.176 19.455 16.926 1.00 85.75 310 SER A N 1
ATOM 2220 C CA . SER A 1 310 ? -5.410 18.298 17.380 1.00 85.75 310 SER A CA 1
ATOM 2221 C C . SER A 1 310 ? -6.334 17.286 18.054 1.00 85.75 310 SER A C 1
ATOM 2223 O O . SER A 1 310 ? -7.462 17.617 18.420 1.00 85.75 310 SER A O 1
ATOM 2225 N N . GLU A 1 311 ? -5.821 16.080 18.296 1.00 85.00 311 GLU A N 1
ATOM 2226 C CA . GLU A 1 311 ? -6.478 15.057 19.118 1.00 85.00 311 GLU A CA 1
ATOM 2227 C C . GLU A 1 311 ? -6.943 15.606 20.473 1.00 85.00 311 GLU A C 1
ATOM 2229 O O . GLU A 1 311 ? -8.104 15.471 20.839 1.00 85.00 311 GLU A O 1
ATOM 2234 N N . ALA A 1 312 ? -6.074 16.323 21.188 1.00 87.06 312 ALA A N 1
ATOM 2235 C CA . ALA A 1 312 ? -6.402 16.878 22.501 1.00 87.06 312 ALA A CA 1
ATOM 2236 C C . ALA A 1 312 ? -7.515 17.942 22.460 1.00 87.06 312 ALA A C 1
ATOM 2238 O O . ALA A 1 312 ? -8.190 18.163 23.465 1.00 87.06 312 ALA A O 1
ATOM 2239 N N . ALA A 1 313 ? -7.697 18.611 21.317 1.00 88.31 313 ALA A N 1
ATOM 2240 C CA . ALA A 1 313 ? -8.737 19.615 21.113 1.00 88.31 313 ALA A CA 1
ATOM 2241 C C . ALA A 1 313 ? -10.057 19.021 20.592 1.00 88.31 313 ALA A C 1
ATOM 2243 O O . ALA A 1 313 ? -11.063 19.732 20.546 1.00 88.31 313 ALA A O 1
ATOM 2244 N N . ALA A 1 314 ? -10.071 17.747 20.189 1.00 89.62 314 ALA A N 1
ATOM 2245 C CA . ALA A 1 314 ? -11.287 17.086 19.747 1.00 89.62 314 ALA A CA 1
ATOM 2246 C C . ALA A 1 314 ? -12.246 16.841 20.924 1.00 89.62 314 ALA A C 1
ATOM 2248 O O . ALA A 1 314 ? -11.794 16.626 22.055 1.00 89.62 314 ALA A O 1
ATOM 2249 N N . PRO A 1 315 ? -13.573 16.858 20.693 1.00 89.62 315 PRO A N 1
ATOM 2250 C CA . PRO A 1 315 ? -14.546 16.472 21.703 1.00 89.62 315 PRO A CA 1
ATOM 2251 C C . PRO A 1 315 ? -14.224 15.096 22.292 1.00 89.62 315 PRO A C 1
ATOM 2253 O O . PRO A 1 315 ? -13.971 14.142 21.562 1.00 89.62 315 PRO A O 1
ATOM 2256 N N . ASN A 1 316 ? -14.266 14.973 23.616 1.00 89.44 316 ASN A N 1
ATOM 2257 C CA . ASN A 1 316 ? -14.228 13.681 24.297 1.00 89.44 316 ASN A CA 1
ATOM 2258 C C . ASN A 1 316 ? -15.651 13.306 24.717 1.00 89.44 316 ASN A C 1
ATOM 2260 O O . ASN A 1 316 ? -16.058 13.521 25.859 1.00 89.44 316 ASN A O 1
ATOM 2264 N N . SER A 1 317 ? -16.438 12.828 23.756 1.00 85.62 317 SER A N 1
ATOM 2265 C CA . SER A 1 317 ? -17.851 12.498 23.955 1.00 85.62 317 SER A CA 1
ATOM 2266 C C . SER A 1 317 ? -18.174 11.068 23.507 1.00 85.62 317 SER A C 1
ATOM 2268 O O . SER A 1 317 ? -19.017 10.890 22.621 1.00 85.62 317 SER A O 1
ATOM 2270 N N . PRO A 1 318 ? -17.514 10.036 24.069 1.00 89.50 318 PRO A N 1
ATOM 2271 C CA . PRO A 1 318 ? -17.937 8.668 23.834 1.00 89.50 318 PRO A CA 1
ATOM 2272 C C . PRO A 1 318 ? -19.349 8.479 24.395 1.00 89.50 318 PRO A C 1
ATOM 2274 O O . PRO A 1 318 ? -19.683 9.004 25.461 1.00 89.50 318 PRO A O 1
ATOM 2277 N N . SER A 1 319 ? -20.183 7.716 23.697 1.00 89.50 319 SER A N 1
ATOM 2278 C CA . SER A 1 319 ? -21.456 7.270 24.248 1.00 89.50 319 SER A CA 1
ATOM 2279 C C . SER A 1 319 ? -21.301 5.881 24.851 1.00 89.50 319 SER A C 1
ATOM 2281 O O . SER A 1 319 ? -20.569 5.025 24.351 1.00 89.50 319 SER A O 1
ATOM 2283 N N . PHE A 1 320 ? -21.969 5.687 25.978 1.00 90.12 320 PHE A N 1
ATOM 2284 C CA . PHE A 1 320 ? -21.924 4.467 26.759 1.00 90.12 320 PHE A CA 1
ATOM 2285 C C . PHE A 1 320 ? -23.353 4.011 27.015 1.00 90.12 320 PHE A C 1
ATOM 2287 O O . PHE A 1 320 ? -24.164 4.753 27.569 1.00 90.12 320 PHE A O 1
ATOM 2294 N N . GLU A 1 321 ? -23.646 2.782 26.623 1.00 90.69 321 GLU A N 1
ATOM 2295 C CA . GLU A 1 321 ? -24.910 2.113 26.876 1.00 90.69 321 GLU A CA 1
ATOM 2296 C C . GLU A 1 321 ? -24.599 0.778 27.549 1.00 90.69 321 GLU A C 1
ATOM 2298 O O . GLU A 1 321 ? -23.808 -0.015 27.041 1.00 90.69 321 GLU A O 1
ATOM 2303 N N . ALA A 1 322 ? -25.186 0.531 28.716 1.00 90.69 322 ALA A N 1
ATOM 2304 C CA . ALA A 1 322 ? -24.984 -0.719 29.427 1.00 90.69 322 ALA A CA 1
ATOM 2305 C C . ALA A 1 322 ? -26.264 -1.189 30.106 1.00 90.69 322 ALA A C 1
ATOM 2307 O O . ALA A 1 322 ? -27.018 -0.390 30.663 1.00 90.69 322 ALA A O 1
ATOM 2308 N N . GLY A 1 323 ? -26.491 -2.498 30.093 1.00 88.75 323 GLY A N 1
ATOM 2309 C CA . GLY A 1 323 ? -27.692 -3.088 30.665 1.00 88.75 323 GLY A CA 1
ATOM 2310 C C . GLY A 1 323 ? -27.699 -4.605 30.588 1.00 88.75 323 GLY A C 1
ATOM 2311 O O . GLY A 1 323 ? -26.773 -5.227 30.071 1.00 88.75 323 GLY A O 1
ATOM 2312 N N . THR A 1 324 ? -28.753 -5.211 31.123 1.00 89.69 324 THR A N 1
ATOM 2313 C CA . THR A 1 324 ? -28.999 -6.644 30.973 1.00 89.69 324 THR A CA 1
ATOM 2314 C C . THR A 1 324 ? -30.025 -6.886 29.873 1.00 89.69 324 THR A C 1
ATOM 2316 O O . THR A 1 324 ? -30.996 -6.141 29.757 1.00 89.69 324 THR A O 1
ATOM 2319 N N . THR A 1 325 ? -29.840 -7.933 29.069 1.00 89.00 325 THR A N 1
ATOM 2320 C CA . THR A 1 325 ? -30.765 -8.259 27.963 1.00 89.00 325 THR A CA 1
ATOM 2321 C C . THR A 1 325 ? -32.197 -8.528 28.441 1.00 89.00 325 THR A C 1
ATOM 2323 O O . THR A 1 325 ? -33.158 -8.188 27.758 1.00 89.00 325 THR A O 1
ATOM 2326 N N . THR A 1 326 ? -32.343 -9.097 29.639 1.00 88.31 326 THR A N 1
ATOM 2327 C CA . THR A 1 326 ? -33.612 -9.313 30.340 1.00 88.31 326 THR A CA 1
ATOM 2328 C C . THR A 1 326 ? -33.534 -8.703 31.744 1.00 88.31 326 THR A C 1
ATOM 2330 O O . THR A 1 326 ? -32.842 -9.238 32.612 1.00 88.31 326 THR A O 1
ATOM 2333 N N . PRO A 1 327 ? -34.207 -7.572 32.016 1.00 80.88 327 PRO A N 1
ATOM 2334 C CA . PRO A 1 327 ? -34.090 -6.854 33.287 1.00 80.88 327 PRO A CA 1
ATOM 2335 C C . PRO A 1 327 ? -35.010 -7.437 34.376 1.00 80.88 327 PRO A C 1
ATOM 2337 O O . PRO A 1 327 ? -35.796 -6.719 34.992 1.00 80.88 327 PRO A O 1
ATOM 2340 N N . LEU A 1 328 ? -34.940 -8.750 34.618 1.00 85.50 328 LEU A N 1
ATOM 2341 C CA . LEU A 1 328 ? -35.711 -9.417 35.670 1.00 85.50 328 LEU A CA 1
ATOM 2342 C C . LEU A 1 328 ? -34.870 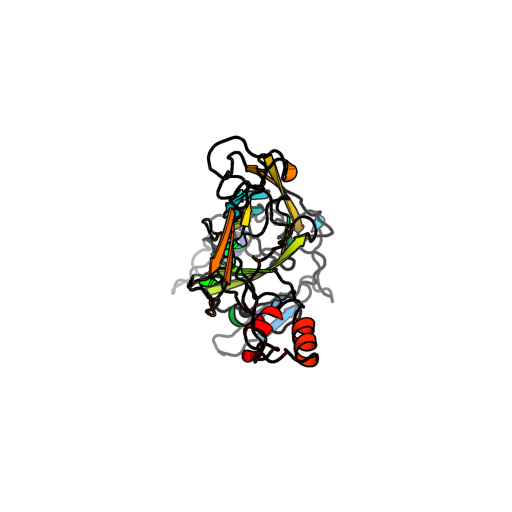-9.551 36.950 1.00 85.50 328 LEU A C 1
ATOM 2344 O O . LEU A 1 328 ? -33.815 -10.189 36.963 1.00 85.50 328 LEU A O 1
ATOM 2348 N N . ALA A 1 329 ? -35.356 -8.968 38.047 1.00 83.00 329 ALA A N 1
ATOM 2349 C CA . ALA A 1 329 ? -34.666 -8.990 39.334 1.00 83.00 329 ALA A CA 1
ATOM 2350 C C . ALA A 1 329 ? -34.423 -10.425 39.842 1.00 83.00 329 ALA A C 1
ATOM 2352 O O . ALA A 1 329 ? -35.301 -11.281 39.769 1.00 83.00 329 ALA A O 1
ATOM 2353 N N . GLY A 1 330 ? -33.223 -10.679 40.376 1.00 83.69 330 GLY A N 1
ATOM 2354 C CA . GLY A 1 330 ? -32.835 -11.982 40.933 1.00 83.69 330 GLY A CA 1
ATOM 2355 C C . GLY A 1 330 ? -32.599 -13.093 39.902 1.00 83.69 330 GLY A C 1
ATOM 2356 O O . GLY A 1 330 ? -32.319 -14.224 40.294 1.00 83.69 330 GLY A O 1
ATOM 2357 N N . SER A 1 331 ? -32.696 -12.791 38.605 1.00 86.06 331 SER A N 1
ATOM 2358 C CA . SER A 1 331 ? -32.464 -13.749 37.521 1.00 86.06 331 SER A CA 1
ATOM 2359 C C . SER A 1 331 ? -31.089 -13.571 36.868 1.00 86.06 331 SER A C 1
ATOM 2361 O O . SER A 1 331 ? -30.457 -12.521 36.990 1.00 86.06 331 SER A O 1
ATOM 2363 N N . TYR A 1 332 ? -30.621 -14.610 36.171 1.00 86.56 332 TYR A N 1
ATOM 2364 C CA . TYR A 1 332 ? -29.415 -14.529 35.350 1.00 86.56 332 TYR A CA 1
ATOM 2365 C C . TYR A 1 332 ? -29.750 -13.913 33.996 1.00 86.56 332 TYR A C 1
ATOM 2367 O O . TYR A 1 332 ? -30.607 -14.425 33.281 1.00 86.56 332 TYR A O 1
ATOM 2375 N N . SER A 1 333 ? -29.036 -12.852 33.630 1.00 88.00 333 SER A N 1
ATOM 2376 C CA . SER A 1 333 ? -29.154 -12.213 32.324 1.00 88.00 333 SER A CA 1
ATOM 2377 C C . SER A 1 333 ? -27.775 -11.763 31.840 1.00 88.00 333 SER A C 1
ATOM 2379 O O . SER A 1 333 ? -27.026 -11.196 32.638 1.00 88.00 333 SER A O 1
ATOM 2381 N N . PRO A 1 334 ? -27.443 -11.957 30.549 1.00 88.69 334 PRO A N 1
ATOM 2382 C CA . PRO A 1 334 ? -26.260 -11.363 29.940 1.00 88.69 334 PRO A CA 1
ATOM 2383 C C . PRO A 1 334 ? -26.215 -9.854 30.168 1.00 88.69 334 PRO A C 1
ATOM 2385 O O . PRO A 1 334 ? -27.227 -9.169 29.988 1.00 88.69 334 PRO A O 1
ATOM 2388 N N . PHE A 1 335 ? -25.042 -9.363 30.558 1.00 89.38 335 PHE A N 1
ATOM 2389 C CA . PHE A 1 335 ? -24.731 -7.943 30.622 1.00 89.38 335 PHE A CA 1
ATOM 2390 C C . PHE A 1 335 ? -24.096 -7.523 29.300 1.00 89.38 335 PHE A C 1
ATOM 2392 O O . PHE A 1 335 ? -23.128 -8.135 28.853 1.00 89.38 335 PHE A O 1
ATOM 2399 N N . VAL A 1 336 ? -24.649 -6.488 28.682 1.00 90.62 336 VAL A N 1
ATOM 2400 C CA . VAL A 1 336 ? -24.137 -5.900 27.449 1.00 90.62 336 VAL A CA 1
ATOM 2401 C C . VAL A 1 336 ? -23.612 -4.517 27.783 1.00 90.62 336 VAL A C 1
ATOM 2403 O O . VAL A 1 336 ? -24.300 -3.729 28.431 1.00 90.62 336 VAL A O 1
ATOM 2406 N N . LEU A 1 337 ? -22.396 -4.239 27.325 1.00 90.44 337 LEU A N 1
ATOM 2407 C CA . LEU A 1 337 ? -21.763 -2.934 27.389 1.00 90.44 337 LEU A CA 1
ATOM 2408 C C . LEU A 1 337 ? -21.399 -2.527 25.970 1.00 90.44 337 LEU A C 1
ATOM 2410 O O . LEU A 1 337 ? -20.627 -3.207 25.297 1.00 90.44 337 LEU A O 1
ATOM 2414 N N . ARG A 1 338 ? -21.949 -1.402 25.533 1.00 90.81 338 ARG A N 1
ATOM 2415 C CA . ARG A 1 338 ? -21.680 -0.787 24.244 1.00 90.81 338 ARG A CA 1
ATOM 2416 C C . ARG A 1 338 ? -21.031 0.566 24.478 1.00 90.81 338 ARG A C 1
ATOM 2418 O O . ARG A 1 338 ? -21.607 1.453 25.102 1.00 90.81 338 ARG A O 1
ATOM 2425 N N . LEU A 1 339 ? -19.824 0.702 23.955 1.00 89.94 339 LEU A N 1
ATOM 2426 C CA . LEU A 1 339 ? -19.082 1.950 23.907 1.00 89.94 339 LEU A CA 1
ATOM 2427 C C . LEU A 1 339 ? -19.025 2.391 22.447 1.00 89.94 339 LEU A C 1
ATOM 2429 O O . LEU A 1 339 ? -18.695 1.591 21.575 1.00 89.94 339 LEU A O 1
ATOM 2433 N N . THR A 1 340 ? -19.371 3.639 22.160 1.00 89.19 340 THR A N 1
ATOM 2434 C CA . THR A 1 340 ? -19.334 4.180 20.800 1.00 89.19 340 THR A CA 1
ATOM 2435 C C . THR A 1 340 ? -18.546 5.480 20.795 1.00 89.19 340 THR A C 1
ATOM 2437 O O . THR A 1 340 ? -18.761 6.358 21.630 1.00 89.19 340 THR A O 1
ATOM 2440 N N . ARG A 1 341 ? -17.621 5.595 19.842 1.00 88.94 341 ARG A N 1
ATOM 2441 C CA . ARG A 1 341 ? -16.871 6.817 19.557 1.00 88.94 341 ARG A CA 1
ATOM 2442 C C . ARG A 1 341 ? -17.461 7.436 18.285 1.00 88.94 341 ARG A C 1
ATOM 2444 O O . ARG A 1 341 ? -17.404 6.770 17.254 1.00 88.94 341 ARG A O 1
ATOM 2451 N N . PRO A 1 342 ? -18.035 8.648 18.324 1.00 85.75 342 PRO A N 1
ATOM 2452 C CA . PRO A 1 342 ? -18.406 9.343 17.097 1.00 85.75 342 PRO A CA 1
ATOM 2453 C C . PRO A 1 342 ? -17.154 9.787 16.328 1.00 85.75 342 PRO A C 1
ATOM 2455 O O . PRO A 1 342 ? -16.095 10.007 16.923 1.00 85.75 342 PRO A O 1
ATOM 2458 N N . ASP A 1 343 ? -17.267 9.953 15.016 1.00 84.38 343 ASP A N 1
ATOM 2459 C CA . ASP A 1 343 ? -16.176 10.526 14.229 1.00 84.38 343 ASP A CA 1
ATOM 2460 C C . ASP A 1 343 ? -15.907 11.980 14.644 1.00 84.38 343 ASP A C 1
ATOM 2462 O O . ASP A 1 343 ? -16.796 12.705 15.102 1.00 84.38 343 ASP A O 1
ATOM 2466 N N . GLY A 1 344 ? -14.654 12.407 14.518 1.00 87.19 344 GLY A N 1
ATOM 2467 C CA . GLY A 1 344 ? -14.201 13.735 14.927 1.00 87.19 344 GLY A CA 1
ATOM 2468 C C . GLY A 1 344 ? -14.002 13.885 16.436 1.00 87.19 344 GLY A C 1
ATOM 2469 O O . GLY A 1 344 ? -13.855 15.010 16.910 1.00 87.19 344 GLY A O 1
ATOM 2470 N N . SER A 1 345 ? -14.017 12.783 17.191 1.00 88.81 345 SER A N 1
ATOM 2471 C CA . SER A 1 345 ? -13.828 12.761 18.644 1.00 88.81 345 SER A CA 1
ATOM 2472 C C . SER A 1 345 ? -12.574 11.986 19.045 1.00 88.81 345 SER A C 1
ATOM 2474 O O . SER A 1 345 ? -11.993 11.262 18.237 1.00 88.81 345 SER A O 1
ATOM 2476 N N . GLN A 1 346 ? -12.161 12.147 20.302 1.00 89.88 346 GLN A N 1
ATOM 2477 C CA . GLN A 1 346 ? -10.932 11.541 20.809 1.00 89.88 346 GLN A CA 1
ATOM 2478 C C . GLN A 1 346 ? -10.934 10.007 20.703 1.00 89.88 346 GLN A C 1
ATOM 2480 O O . GLN A 1 346 ? -11.914 9.334 21.036 1.00 89.88 346 GLN A O 1
ATOM 2485 N N . ASN A 1 347 ? -9.803 9.448 20.287 1.00 86.06 347 ASN A N 1
ATOM 2486 C CA . ASN A 1 347 ? -9.514 8.028 20.244 1.00 86.06 347 ASN A CA 1
ATOM 2487 C C . ASN A 1 347 ? -9.560 7.410 21.647 1.00 86.06 347 ASN A C 1
ATOM 2489 O O . ASN A 1 347 ? -9.127 7.985 22.647 1.00 86.06 347 ASN A O 1
ATOM 2493 N N . LEU A 1 348 ? -10.080 6.185 21.717 1.00 85.38 348 LEU A N 1
ATOM 2494 C CA . LEU A 1 348 ? -10.210 5.452 22.970 1.00 85.38 348 LEU A CA 1
ATOM 2495 C C . LEU A 1 348 ? -8.871 4.803 23.335 1.00 85.38 348 LEU A C 1
ATOM 2497 O O . LEU A 1 348 ? -8.431 3.874 22.664 1.00 85.38 348 LEU A O 1
ATOM 2501 N N . ALA A 1 349 ? -8.248 5.267 24.418 1.00 82.62 349 ALA A N 1
ATOM 2502 C CA . ALA A 1 349 ? -6.996 4.695 24.924 1.00 82.62 349 ALA A CA 1
ATOM 2503 C C . ALA A 1 349 ? -7.209 3.500 25.874 1.00 82.62 349 ALA A C 1
ATOM 2505 O O . ALA A 1 349 ? -6.334 2.650 26.017 1.00 82.62 349 ALA A O 1
ATOM 2506 N N . GLY A 1 350 ? -8.359 3.430 26.548 1.00 82.56 350 GLY A N 1
ATOM 2507 C CA . GLY A 1 350 ? -8.666 2.366 27.500 1.00 82.56 350 GLY A CA 1
ATOM 2508 C C . GLY A 1 350 ? -10.092 2.448 28.036 1.00 82.56 350 GLY A C 1
ATOM 2509 O O . GLY A 1 350 ? -10.753 3.480 27.926 1.00 82.56 350 GLY A O 1
ATOM 2510 N N . LEU A 1 351 ? -10.559 1.346 28.625 1.00 84.56 351 LEU A N 1
ATOM 2511 C CA . LEU A 1 351 ? -11.894 1.221 29.204 1.00 84.56 351 LEU A CA 1
ATOM 2512 C C . LEU A 1 351 ? -11.803 0.617 30.608 1.00 84.56 351 LEU A C 1
ATOM 2514 O O . LEU A 1 351 ? -11.337 -0.506 30.778 1.00 84.56 351 LEU A O 1
ATOM 2518 N N . THR A 1 352 ? -12.325 1.343 31.595 1.00 85.94 352 THR A N 1
ATOM 2519 C CA . THR A 1 352 ? -12.530 0.848 32.961 1.00 85.94 352 THR A CA 1
ATOM 2520 C C . THR A 1 352 ? -14.002 0.998 33.306 1.00 85.94 352 THR A C 1
ATOM 2522 O O . THR A 1 352 ? -14.578 2.068 33.125 1.00 85.94 352 THR A O 1
ATOM 2525 N N . THR A 1 353 ? -14.622 -0.069 33.804 1.00 82.38 353 THR A N 1
ATOM 2526 C CA . THR A 1 353 ? -16.066 -0.112 34.069 1.00 82.38 353 THR A CA 1
ATOM 2527 C C . THR A 1 353 ? -16.302 -0.535 35.513 1.00 82.38 353 THR A C 1
ATOM 2529 O O . THR A 1 353 ? -15.650 -1.458 36.002 1.00 82.38 353 THR A O 1
ATOM 2532 N N . THR A 1 354 ? -17.248 0.121 36.183 1.00 87.50 354 THR A N 1
ATOM 2533 C CA . THR A 1 354 ? -17.701 -0.259 37.525 1.00 87.50 354 THR A CA 1
ATOM 2534 C C . THR A 1 354 ? -19.153 -0.693 37.429 1.00 87.50 354 THR A C 1
ATOM 2536 O O . THR A 1 354 ? -20.024 0.115 37.112 1.00 87.50 354 THR A O 1
ATOM 2539 N N . LEU A 1 355 ? -19.419 -1.971 37.695 1.00 85.12 355 LEU A N 1
ATOM 2540 C CA . LEU A 1 355 ? -20.771 -2.520 37.625 1.00 85.12 355 LEU A CA 1
ATOM 2541 C C . LEU A 1 355 ? -21.617 -2.097 38.844 1.00 85.12 355 LEU A C 1
ATOM 2543 O O . LEU A 1 355 ? -21.073 -1.938 39.944 1.00 85.12 355 LEU A O 1
ATOM 2547 N N . PRO A 1 356 ? -22.948 -1.936 38.691 1.00 84.31 356 PRO A N 1
ATOM 2548 C CA . PRO A 1 356 ? -23.838 -1.655 39.812 1.00 84.31 356 PRO A CA 1
ATOM 2549 C C . PRO A 1 356 ? -23.764 -2.731 40.898 1.00 84.31 356 PRO A C 1
ATOM 2551 O O . PRO A 1 356 ? -23.626 -3.923 40.617 1.00 84.31 356 PRO A O 1
ATOM 2554 N N . ARG A 1 357 ? -23.936 -2.326 42.162 1.00 84.75 357 ARG A N 1
ATOM 2555 C CA . ARG A 1 357 ? -24.047 -3.283 43.273 1.00 84.75 357 ARG A CA 1
ATOM 2556 C C . ARG A 1 357 ? -25.201 -4.255 43.013 1.00 84.75 357 ARG A C 1
ATOM 2558 O O . ARG A 1 357 ? -26.308 -3.830 42.701 1.00 84.75 357 ARG A O 1
ATOM 2565 N N . GLY A 1 358 ? -24.937 -5.550 43.179 1.00 81.56 358 GLY A N 1
ATOM 2566 C CA . GLY A 1 358 ? -25.906 -6.622 42.927 1.00 81.56 358 GLY A CA 1
ATOM 2567 C C . GLY A 1 358 ? -25.844 -7.209 41.515 1.00 81.56 358 GLY A C 1
ATOM 2568 O O . GLY A 1 358 ? -26.282 -8.341 41.330 1.00 81.56 358 GLY A O 1
ATOM 2569 N N . LEU A 1 359 ? -25.228 -6.516 40.549 1.00 83.06 359 LEU A N 1
ATOM 2570 C CA . LEU A 1 359 ? -24.883 -7.097 39.254 1.00 83.06 359 LEU A CA 1
ATOM 2571 C C . LEU A 1 359 ? -23.564 -7.870 39.395 1.00 83.06 359 LEU A C 1
ATOM 2573 O O . LEU A 1 359 ? -22.482 -7.361 39.113 1.00 83.06 359 LEU A O 1
ATOM 2577 N N . VAL A 1 360 ? -23.662 -9.092 39.914 1.00 84.31 360 VAL A N 1
ATOM 2578 C CA . VAL A 1 360 ? -22.520 -9.987 40.130 1.00 84.31 360 VAL A CA 1
ATOM 2579 C C . VAL A 1 360 ? -22.592 -11.182 39.189 1.00 84.31 360 VAL A C 1
ATOM 2581 O O . VAL A 1 360 ? -23.651 -11.782 39.003 1.00 84.31 360 VAL A O 1
ATOM 2584 N N . GLY A 1 361 ? -21.453 -11.553 38.607 1.00 82.75 361 GLY A N 1
ATOM 2585 C CA . GLY A 1 361 ? -21.338 -12.791 37.844 1.00 82.75 361 GLY A CA 1
ATOM 2586 C C . GLY A 1 361 ? -21.399 -14.000 38.776 1.00 82.75 361 GLY A C 1
ATOM 2587 O O . GLY A 1 361 ? -20.659 -14.072 39.76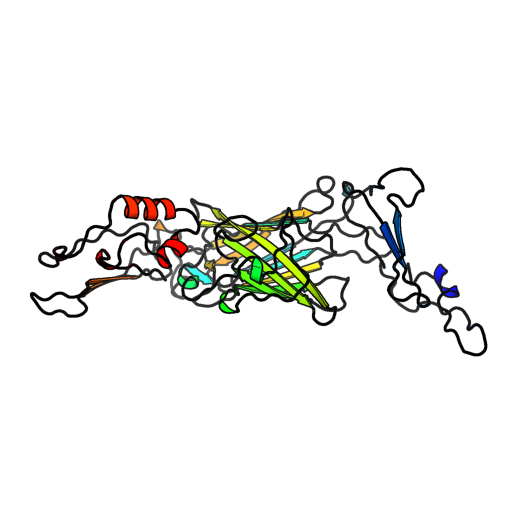0 1.00 82.75 361 GLY A O 1
ATOM 2588 N N . LYS A 1 362 ? -22.261 -14.977 38.479 1.00 85.00 362 LYS A N 1
ATOM 2589 C CA . LYS A 1 362 ? -22.236 -16.270 39.171 1.00 85.00 362 LYS A CA 1
ATOM 2590 C C . LYS A 1 362 ? -21.187 -17.161 38.523 1.00 85.00 362 LYS A C 1
ATOM 2592 O O . LYS A 1 362 ? -21.450 -17.797 37.514 1.00 85.00 362 LYS A O 1
ATOM 2597 N N . LEU A 1 363 ? -20.027 -17.242 39.162 1.00 86.38 363 LEU A N 1
ATOM 2598 C CA . LEU A 1 363 ? -18.944 -18.133 38.738 1.00 86.38 363 LEU A CA 1
ATOM 2599 C C . LEU A 1 363 ? -19.117 -19.568 39.265 1.00 86.38 363 LEU A C 1
ATOM 2601 O O . LEU A 1 363 ? -18.427 -20.484 38.835 1.00 86.38 363 LEU A O 1
ATOM 2605 N N . ALA A 1 364 ? -20.046 -19.796 40.199 1.00 86.94 364 ALA A N 1
ATOM 2606 C CA . ALA A 1 364 ? -20.315 -21.132 40.722 1.00 86.94 364 ALA A CA 1
ATOM 2607 C C . ALA A 1 364 ? -20.840 -22.059 39.611 1.00 86.94 364 ALA A C 1
ATOM 2609 O O . ALA A 1 364 ? -21.924 -21.828 39.073 1.00 86.94 364 ALA A O 1
ATOM 2610 N N . GLY A 1 365 ? -20.081 -23.117 39.316 1.00 85.75 365 GLY A N 1
ATOM 2611 C CA . GLY A 1 365 ? -20.354 -24.058 38.225 1.00 85.75 365 GLY A CA 1
ATOM 2612 C C . GLY A 1 365 ? -19.647 -23.721 36.908 1.00 85.75 365 GLY A C 1
ATOM 2613 O O . GLY A 1 365 ? -19.658 -24.558 36.011 1.00 85.75 365 GLY A O 1
ATOM 2614 N N . VAL A 1 366 ? -19.000 -22.554 36.808 1.00 89.81 366 VAL A N 1
ATOM 2615 C CA . VAL A 1 366 ? -18.101 -22.199 35.702 1.00 89.81 366 VAL A CA 1
ATOM 2616 C C . VAL A 1 366 ? -16.716 -22.755 36.049 1.00 89.81 366 VAL A C 1
ATOM 2618 O O . VAL A 1 366 ? -16.104 -22.289 37.015 1.00 89.81 366 VAL A O 1
ATOM 2621 N N . PRO A 1 367 ? -16.220 -23.794 35.353 1.00 92.31 367 PRO A N 1
ATOM 2622 C CA . PRO A 1 367 ? -14.871 -24.287 35.583 1.00 92.31 367 PRO A CA 1
ATOM 2623 C C . PRO A 1 367 ? -13.843 -23.201 35.262 1.00 92.31 367 PRO A C 1
ATOM 2625 O O . PRO A 1 367 ? -14.014 -22.418 34.330 1.00 92.31 367 PRO A O 1
ATOM 2628 N N . TYR A 1 368 ? -12.742 -23.188 36.009 1.00 91.50 368 TYR A N 1
ATOM 2629 C CA . TYR A 1 368 ? -11.596 -22.355 35.662 1.00 91.50 368 TYR A CA 1
ATOM 2630 C C . TYR A 1 368 ? -10.993 -22.811 34.334 1.00 91.50 368 TYR A C 1
ATOM 2632 O O . TYR A 1 368 ? -10.882 -24.014 34.082 1.00 91.50 368 TYR A O 1
ATOM 2640 N N . CYS A 1 369 ? -10.535 -21.854 33.525 1.00 93.56 369 CYS A N 1
ATOM 2641 C CA . CYS A 1 369 ? -9.592 -22.172 32.464 1.00 93.56 369 CYS A CA 1
ATOM 2642 C C . CYS A 1 369 ? -8.269 -22.623 33.119 1.00 93.56 369 CYS A C 1
ATOM 2644 O O . CYS A 1 369 ? -7.703 -21.857 33.901 1.00 93.56 369 CYS A O 1
ATOM 2646 N N . PRO A 1 370 ? -7.789 -23.860 32.883 1.00 94.94 370 PRO A N 1
ATOM 2647 C CA . PRO A 1 370 ? -6.573 -24.356 33.527 1.00 94.94 370 PRO A CA 1
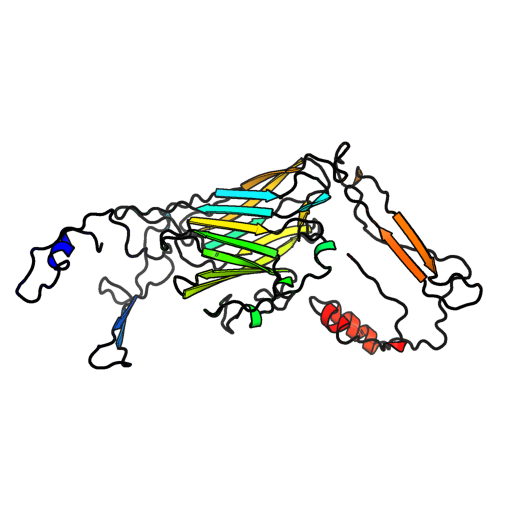ATOM 2648 C C . PRO A 1 370 ? -5.346 -23.512 33.166 1.00 94.94 370 PRO A C 1
ATOM 2650 O O . PRO A 1 370 ? -5.227 -23.070 32.027 1.00 94.94 370 PRO A O 1
ATOM 2653 N N . GLU A 1 371 ? -4.376 -23.377 34.076 1.00 93.75 371 GLU A N 1
ATOM 2654 C CA . GLU A 1 371 ? -3.142 -22.600 33.837 1.00 93.75 371 GLU A CA 1
ATOM 2655 C C . GLU A 1 371 ? -2.411 -23.001 32.545 1.00 93.75 371 GLU A C 1
ATOM 2657 O O . GLU A 1 371 ? -1.909 -22.145 31.826 1.00 93.75 371 GLU A O 1
ATOM 2662 N N . GLY A 1 372 ? -2.403 -24.293 32.190 1.00 94.19 372 GLY A N 1
ATOM 2663 C CA . GLY A 1 372 ? -1.822 -24.760 30.925 1.00 94.19 372 GLY A CA 1
ATOM 2664 C C . GLY A 1 372 ? -2.568 -24.257 29.681 1.00 94.19 372 GLY A C 1
ATOM 2665 O O . GLY A 1 372 ? -1.937 -23.944 28.675 1.00 94.19 372 GLY A O 1
ATOM 2666 N N . ALA A 1 373 ? -3.894 -24.125 29.756 1.00 92.88 373 ALA A N 1
ATOM 2667 C CA . ALA A 1 373 ? -4.713 -23.549 28.691 1.00 92.88 373 ALA A CA 1
ATOM 2668 C C . ALA A 1 373 ? -4.566 -22.022 28.628 1.00 92.88 373 ALA A C 1
ATOM 2670 O O . ALA A 1 373 ? -4.467 -21.472 27.537 1.00 92.88 373 ALA A O 1
ATOM 2671 N N . ILE A 1 374 ? -4.454 -21.344 29.776 1.00 91.06 374 ILE A N 1
ATOM 2672 C CA . ILE A 1 374 ? -4.131 -19.909 29.835 1.00 91.06 374 ILE A CA 1
ATOM 2673 C C . ILE A 1 374 ? -2.748 -19.652 29.228 1.00 91.06 374 ILE A C 1
ATOM 2675 O O . ILE A 1 374 ? -2.583 -18.727 28.440 1.00 91.06 374 ILE A O 1
ATOM 2679 N N . ALA A 1 375 ? -1.749 -20.473 29.560 1.00 89.56 375 ALA A N 1
ATOM 2680 C CA . ALA A 1 375 ? -0.413 -20.376 28.984 1.00 89.56 375 ALA A CA 1
ATOM 2681 C C . ALA A 1 375 ? -0.423 -20.640 27.471 1.00 89.56 375 ALA A C 1
ATOM 2683 O O . ALA A 1 375 ? 0.274 -19.949 26.732 1.00 89.56 375 ALA A O 1
ATOM 2684 N N . LEU A 1 376 ? -1.245 -21.585 27.000 1.00 87.56 376 LEU A N 1
ATOM 2685 C CA . LEU A 1 376 ? -1.451 -21.832 25.573 1.00 87.56 376 LEU A CA 1
ATOM 2686 C C . LEU A 1 376 ? -2.110 -20.628 24.881 1.00 87.56 376 LEU A C 1
ATOM 2688 O O . LEU A 1 376 ? -1.590 -20.176 23.864 1.00 87.56 376 LEU A O 1
ATOM 2692 N N . ALA A 1 377 ? -3.173 -20.055 25.450 1.00 87.12 377 ALA A N 1
ATOM 2693 C CA . ALA A 1 377 ? -3.802 -18.833 24.941 1.00 87.12 377 ALA A CA 1
ATOM 2694 C C . ALA A 1 377 ? -2.814 -17.652 24.914 1.00 87.12 377 ALA A C 1
ATOM 2696 O O . ALA A 1 377 ? -2.706 -16.959 23.909 1.00 87.12 377 ALA A O 1
ATOM 2697 N N . LYS A 1 378 ? -2.005 -17.472 25.968 1.00 84.88 378 LYS A N 1
ATOM 2698 C CA . LYS A 1 378 ? -0.938 -16.457 26.012 1.00 84.88 378 LYS A CA 1
ATOM 2699 C C . LYS A 1 378 ? 0.152 -16.699 24.977 1.00 84.88 378 LYS A C 1
ATOM 2701 O O . LYS A 1 378 ? 0.624 -15.766 24.343 1.00 84.88 378 LYS A O 1
ATOM 2706 N N . SER A 1 379 ? 0.539 -17.953 24.748 1.00 80.25 379 SER A N 1
ATOM 2707 C CA . SER A 1 379 ? 1.487 -18.282 23.673 1.00 80.25 379 SER A CA 1
ATOM 2708 C C . SER A 1 379 ? 0.932 -17.941 22.282 1.00 80.25 379 SER A C 1
ATOM 2710 O O . SER A 1 379 ? 1.702 -17.740 21.343 1.00 80.25 379 SER A O 1
ATOM 2712 N N . ARG A 1 380 ? -0.399 -17.805 22.188 1.00 82.38 380 ARG A N 1
ATOM 2713 C CA . ARG A 1 380 ? -1.160 -17.378 21.015 1.00 82.38 380 ARG A CA 1
ATOM 2714 C C . ARG A 1 380 ? -1.471 -15.870 20.984 1.00 82.38 380 ARG A C 1
ATOM 2716 O O . ARG A 1 380 ? -2.193 -15.421 20.099 1.00 82.38 380 ARG A O 1
ATOM 2723 N N . GLU A 1 381 ? -0.879 -15.068 21.874 1.00 70.62 381 GLU A N 1
ATOM 2724 C CA . GLU A 1 381 ? -0.883 -13.592 21.777 1.00 70.62 381 GLU A CA 1
ATOM 2725 C C . GLU A 1 381 ? 0.080 -13.076 20.698 1.00 70.62 381 GLU A C 1
ATOM 2727 O O . GLU A 1 381 ? 0.112 -11.884 20.390 1.00 70.62 381 GLU A O 1
ATOM 2732 N N . ALA A 1 382 ? 0.867 -13.968 20.093 1.00 66.12 382 ALA A N 1
ATOM 2733 C CA . ALA A 1 382 ? 1.680 -13.615 18.951 1.00 66.12 382 ALA A CA 1
ATOM 2734 C C . ALA A 1 382 ? 0.800 -13.242 17.739 1.00 66.12 382 ALA A C 1
ATOM 2736 O O . ALA A 1 382 ? -0.301 -13.782 17.569 1.00 66.12 382 ALA A O 1
ATOM 2737 N N . PRO A 1 383 ? 1.321 -12.391 16.839 1.00 59.31 383 PRO A N 1
ATOM 2738 C CA . PRO A 1 383 ? 1.001 -12.457 15.425 1.00 59.31 383 PRO A CA 1
ATOM 2739 C C . PRO A 1 383 ? 0.291 -13.727 14.922 1.00 59.31 383 PRO A C 1
ATOM 2741 O O . PRO A 1 383 ? 0.852 -14.815 15.025 1.00 59.31 383 PRO A O 1
ATOM 2744 N N . ASN A 1 384 ? -0.912 -13.598 14.347 1.00 56.69 384 ASN A N 1
ATOM 2745 C CA . ASN A 1 384 ? -1.700 -14.677 13.723 1.00 56.69 384 ASN A CA 1
ATOM 2746 C C . ASN A 1 384 ? -2.317 -15.739 14.617 1.00 56.69 384 ASN A C 1
ATOM 2748 O O . ASN A 1 384 ? -3.148 -16.523 14.157 1.00 56.69 384 ASN A O 1
ATOM 2752 N N . GLN A 1 385 ? -1.928 -15.791 15.878 1.00 70.62 385 GLN A N 1
ATOM 2753 C CA . GLN A 1 385 ? -2.378 -16.870 16.731 1.00 70.62 385 GLN A CA 1
ATOM 2754 C C . GLN A 1 385 ? -3.732 -16.573 17.388 1.00 70.62 385 GLN A C 1
ATOM 2756 O O . GLN A 1 385 ? -4.412 -17.507 17.799 1.00 70.62 385 GLN A O 1
ATOM 2761 N N . GLY A 1 386 ? -4.200 -15.319 17.341 1.00 73.06 386 GLY A N 1
ATOM 2762 C CA . GLY A 1 386 ? -5.566 -14.951 17.725 1.00 73.06 386 GLY A CA 1
ATOM 2763 C C . GLY A 1 386 ? -6.650 -15.602 16.853 1.00 73.06 386 GLY A C 1
ATOM 2764 O O . GLY A 1 386 ? -7.676 -16.023 17.375 1.00 73.06 386 GLY A O 1
ATOM 2765 N N . ALA A 1 387 ? -6.423 -15.767 15.543 1.00 71.44 387 ALA A N 1
ATOM 2766 C CA . ALA A 1 387 ? -7.363 -16.485 14.672 1.00 71.44 387 ALA A CA 1
ATOM 2767 C C . ALA A 1 387 ? -7.380 -17.994 14.974 1.00 71.44 387 ALA A C 1
ATOM 2769 O O . ALA A 1 387 ? -8.441 -18.615 14.982 1.00 71.44 387 ALA A O 1
ATOM 2770 N N . SER A 1 388 ? -6.215 -18.573 15.282 1.00 75.94 388 SER A N 1
ATOM 2771 C CA . SER A 1 388 ? -6.102 -19.959 15.751 1.00 75.94 388 SER A CA 1
ATOM 2772 C C . SER A 1 388 ? -6.773 -20.163 17.110 1.00 75.94 388 SER A C 1
ATOM 2774 O O . SER A 1 388 ? -7.413 -21.188 17.323 1.00 75.94 388 SER A O 1
ATOM 2776 N N . GLU A 1 389 ? -6.663 -19.186 18.013 1.00 85.88 389 GLU A N 1
ATOM 2777 C CA . GLU A 1 389 ? -7.374 -19.172 19.294 1.00 85.88 389 GLU A CA 1
ATOM 2778 C C . GLU A 1 389 ? -8.888 -19.057 19.086 1.00 85.88 389 GLU A C 1
ATOM 2780 O O . GLU A 1 389 ? -9.637 -19.776 19.729 1.00 85.88 389 GLU A O 1
ATOM 2785 N N . LEU A 1 390 ? -9.354 -18.240 18.137 1.00 81.62 390 LEU A N 1
ATOM 2786 C CA . LEU A 1 390 ? -10.777 -18.148 17.798 1.00 81.62 390 LEU A CA 1
ATOM 2787 C C . LEU A 1 390 ? -11.317 -19.467 17.212 1.00 81.62 390 LEU A C 1
ATOM 2789 O O . LEU A 1 390 ? -12.413 -19.901 17.559 1.00 81.62 390 LEU A O 1
ATOM 2793 N N . ALA A 1 391 ? -10.554 -20.108 16.320 1.00 83.12 391 ALA A N 1
ATOM 2794 C CA . ALA A 1 391 ? -10.946 -21.357 15.666 1.00 83.12 391 ALA A CA 1
ATOM 2795 C C . ALA A 1 391 ? -10.868 -22.575 16.601 1.00 83.12 391 ALA A C 1
ATOM 2797 O O . ALA A 1 391 ? -11.641 -23.521 16.459 1.00 83.12 391 ALA A O 1
ATOM 2798 N N . SER A 1 392 ? -9.928 -22.563 17.548 1.00 86.94 392 SER A N 1
ATOM 2799 C CA . SER A 1 392 ? -9.729 -23.623 18.534 1.00 86.94 392 SER A CA 1
ATOM 2800 C C . SER A 1 392 ? -9.355 -23.022 19.895 1.00 86.94 392 SER A C 1
ATOM 2802 O O . SER A 1 392 ? -8.174 -23.089 20.270 1.00 86.94 392 SER A O 1
ATOM 2804 N N . PRO A 1 393 ? -10.336 -22.493 20.655 1.00 90.62 393 PRO A N 1
ATOM 2805 C CA . PRO A 1 393 ? -10.093 -21.870 21.954 1.00 90.62 393 PRO A CA 1
ATOM 2806 C C . PRO A 1 393 ? -9.325 -22.799 22.889 1.00 90.62 393 PRO A C 1
ATOM 2808 O O . PRO A 1 393 ? -9.675 -23.971 23.047 1.00 90.62 393 PRO A O 1
ATOM 2811 N N . ALA A 1 394 ? -8.247 -22.294 23.488 1.00 92.00 394 ALA A N 1
ATOM 2812 C CA . ALA A 1 394 ? -7.443 -23.055 24.434 1.00 92.00 394 ALA A CA 1
ATOM 2813 C C . ALA A 1 394 ? -8.231 -23.325 25.723 1.00 92.00 394 ALA A C 1
ATOM 2815 O O . ALA A 1 394 ? -8.132 -24.408 26.306 1.00 92.00 394 ALA A O 1
ATOM 2816 N N . CYS A 1 395 ? -9.026 -22.348 26.159 1.00 92.62 395 CYS A N 1
ATOM 2817 C CA . CYS A 1 395 ? -9.909 -22.487 27.306 1.00 92.62 395 CYS A CA 1
ATOM 2818 C C . CYS A 1 395 ? -11.176 -23.290 26.945 1.00 92.62 395 CYS A C 1
ATOM 2820 O O . CYS A 1 395 ? -11.751 -23.082 25.876 1.00 92.62 395 CYS A O 1
ATOM 2822 N N . PRO A 1 396 ? -11.671 -24.178 27.832 1.00 92.75 396 PRO A N 1
ATOM 2823 C CA . PRO A 1 396 ? -12.939 -24.869 27.610 1.00 92.75 396 PRO A CA 1
ATOM 2824 C C . PRO A 1 396 ? -14.093 -23.874 27.450 1.00 92.75 396 PRO A C 1
ATOM 2826 O O . PRO A 1 396 ? -14.195 -22.940 28.241 1.00 92.75 396 PRO A O 1
ATOM 2829 N N . ALA A 1 397 ? -15.024 -24.124 26.527 1.00 91.06 397 ALA A N 1
ATOM 2830 C CA . ALA A 1 397 ? -16.197 -23.260 26.326 1.00 91.06 397 ALA A CA 1
ATOM 2831 C C . ALA A 1 397 ? -17.018 -23.048 27.616 1.00 91.06 397 ALA A C 1
ATOM 2833 O O . ALA A 1 397 ? -17.554 -21.975 27.857 1.00 91.06 397 ALA A O 1
ATOM 2834 N N . ALA A 1 398 ? -17.053 -24.044 28.509 1.00 91.25 398 ALA A N 1
ATOM 2835 C CA . ALA A 1 398 ? -17.718 -23.922 29.808 1.00 91.25 398 ALA A CA 1
ATOM 2836 C C . ALA A 1 398 ? -17.079 -22.876 30.747 1.00 91.25 398 ALA A C 1
ATOM 2838 O O . ALA A 1 398 ? -17.714 -22.492 31.722 1.00 91.25 398 ALA A O 1
ATOM 2839 N N . SER A 1 399 ? -15.839 -22.446 30.479 1.00 92.19 399 SER A N 1
ATOM 2840 C CA . SER A 1 399 ? -15.122 -21.403 31.231 1.00 92.19 399 SER A CA 1
ATOM 2841 C C . SER A 1 399 ? -15.307 -19.990 30.660 1.00 92.19 399 SER A C 1
ATOM 2843 O O . SER A 1 399 ? -14.795 -19.028 31.231 1.00 92.19 399 SER A O 1
ATOM 2845 N N . GLU A 1 400 ? -16.030 -19.848 29.545 1.00 89.50 400 GLU A N 1
ATOM 2846 C CA . GLU A 1 400 ? -16.300 -18.558 28.915 1.00 89.50 400 GLU A CA 1
ATOM 2847 C C . GLU A 1 400 ? -17.258 -17.716 29.771 1.00 89.50 400 GLU A C 1
ATOM 2849 O O . GLU A 1 400 ? -18.320 -18.174 30.195 1.00 89.50 400 GLU A O 1
ATOM 2854 N N . VAL A 1 401 ? -16.877 -16.462 30.026 1.00 88.12 401 VAL A N 1
ATOM 2855 C CA . VAL A 1 401 ? -17.659 -15.512 30.839 1.00 88.12 401 VAL A CA 1
ATOM 2856 C C . VAL A 1 401 ? -18.186 -14.319 30.035 1.00 88.12 401 VAL A C 1
ATOM 2858 O O . VAL A 1 401 ? -18.941 -13.510 30.572 1.00 88.12 401 VAL A O 1
ATOM 2861 N N . GLY A 1 402 ? -17.808 -14.208 28.758 1.00 87.12 402 GLY A N 1
ATOM 2862 C CA . GLY A 1 402 ? -18.249 -13.159 27.844 1.00 87.12 402 GLY A CA 1
ATOM 2863 C C . GLY A 1 402 ? -17.355 -13.030 26.609 1.00 87.12 402 GLY A C 1
ATOM 2864 O O . GLY A 1 402 ? -16.294 -13.646 26.530 1.00 87.12 402 GLY A O 1
ATOM 2865 N N . SER A 1 403 ? -17.777 -12.177 25.676 1.00 87.44 403 SER A N 1
ATOM 2866 C CA . SER A 1 403 ? -17.095 -11.901 24.408 1.00 87.44 403 SER A CA 1
ATOM 2867 C C . SER A 1 403 ? -16.957 -10.395 24.169 1.00 87.44 403 SER A C 1
ATOM 2869 O O . SER A 1 403 ? -17.751 -9.603 24.678 1.00 87.44 403 SER A O 1
ATOM 2871 N N . VAL A 1 404 ? -15.988 -9.996 23.343 1.00 83.50 404 VAL A N 1
ATOM 2872 C CA . VAL A 1 404 ? -15.805 -8.606 22.894 1.00 83.50 404 VAL A CA 1
ATOM 2873 C C . VAL A 1 404 ? -15.889 -8.561 21.373 1.00 83.50 404 VAL A C 1
ATOM 2875 O O . VAL A 1 404 ? -15.323 -9.411 20.690 1.00 83.50 404 VAL A O 1
ATOM 2878 N N . THR A 1 405 ? -16.581 -7.557 20.841 1.00 80.56 405 THR A N 1
ATOM 2879 C CA . THR A 1 405 ? -16.637 -7.273 19.404 1.00 80.56 405 THR A CA 1
ATOM 2880 C C . THR A 1 405 ? -16.196 -5.833 19.180 1.00 80.56 405 THR A C 1
ATOM 2882 O O . THR A 1 405 ? -16.656 -4.932 19.879 1.00 80.56 405 THR A O 1
ATOM 2885 N N . VAL A 1 406 ? -15.295 -5.627 18.221 1.00 74.06 406 VAL A N 1
ATOM 2886 C CA . VAL A 1 406 ? -14.805 -4.311 17.792 1.00 74.06 406 VAL A CA 1
ATOM 2887 C C . VAL A 1 406 ? -15.157 -4.159 16.318 1.00 74.06 406 VAL A C 1
ATOM 2889 O O . VAL A 1 406 ? -14.927 -5.094 15.551 1.00 74.06 406 VAL A O 1
ATOM 2892 N N . GLY A 1 407 ? -15.723 -3.019 15.926 1.00 64.19 407 GLY A N 1
ATOM 2893 C CA . GLY A 1 407 ? -16.085 -2.747 14.538 1.00 64.19 407 GLY A CA 1
ATOM 2894 C C . GLY A 1 407 ? -16.717 -1.390 14.335 1.00 64.19 407 GLY A C 1
ATOM 2895 O O . GLY A 1 407 ? -16.899 -0.667 15.344 1.00 64.19 407 GLY A O 1
#

Sequence (407 aa):
MPGDPSHDAERTISTLNGQAPPTPFEGSVHPFLTLPTSCHTSLTSTGEVESLQEPGVRHAESVGSLDGTPGPGHLTGCGSLAFEPTISAQPTTPNADSPTGLDVAIHQPQDEDPESTATAALQAAQVTLPEGMTLNPSAANGLAACSEAQIGRLPTPGVHFNKVPVSCPNAAKLGSVQVSTPLLDHEVTGAVYLAAPYQNPFGSLLAIYLALEDELSGTYVKLAGKVTPNPVTGQLTASFTENPQLPIEDIALHFFPGERAALKTPLACGTYTTQTLLTPWSAPEAPSATPSSSFATSVAAAGTGPCPASEAAAPNSPSFEAGTTTPLAGSYSPFVLRLTRPDGSQNLAGLTTTLPRGLVGKLAGVPYCPEGAIALAKSREAPNQGASELASPACPAASEVGSVTVG

pLDDT: mean 87.92, std 9.92, range [50.12, 98.62]

Foldseek 3Di:
DCQDPVCQLVCWDDDPPDTDHRDHDDDDDWDPDADFLAQPDFDKDKDWDDDPVHPPDIDIDIDQDPVPDPDGDGDPDSLVADWDKAKAWDWPDLAALAFTKIKIKIFTDFDGPPPDHTHFFWQKKKKWWFFQKAFDLLLVVQADAFACVQQAADPDPDTDHDFDDGRGDPSQFQWKKWWDAPVDPDIWIWTKGWHDWLRHPVNHRTKIKTWTADPPVSGIDIFIWDWDADPPRNIIMTMTRGDDSGRIGMMIIIGDGDRSRGITHGLFWDKTKMWMWIDGSHPPSHPTDIHMYIDTNAAYNVSDDHGQRDLVRFAADKDWDWDFPDPDPPDDTDIDIDIGDRGSHHDDPDDDDDDDPPPDDDCVQQDAFDPVLVVVVVVLVDTPSVVVCVVPPSGDPSNDPDDDDDD

Solvent-accessible surface area (backbone atoms only — not comparable to full-atom values): 22926 Å² total; per-residue (Å²): 98,83,64,39,77,91,42,18,75,74,42,42,66,83,45,101,86,51,88,47,72,57,44,75,67,90,72,87,64,54,64,83,73,83,72,79,43,33,46,84,50,69,46,71,51,70,52,74,48,66,45,89,92,43,78,94,51,73,50,74,50,74,44,37,36,94,82,76,56,96,52,66,32,60,52,76,70,32,49,72,38,54,69,75,56,44,47,46,49,42,59,74,52,43,36,6,31,28,53,18,14,39,40,35,37,39,41,31,76,74,54,60,54,65,92,58,75,54,38,35,22,55,24,27,43,36,43,33,48,25,76,47,32,28,76,28,64,39,22,62,68,79,49,48,53,25,43,45,73,33,61,30,52,48,102,53,90,76,89,47,57,53,76,57,85,73,63,51,54,75,53,11,53,50,30,38,34,38,36,34,33,86,91,46,100,58,72,40,39,34,37,27,29,32,30,24,51,43,48,43,98,77,58,36,71,42,34,36,31,43,42,34,56,31,81,86,83,67,46,46,49,69,48,65,31,46,41,47,63,40,94,87,66,43,22,36,33,38,36,32,74,79,46,65,90,46,71,56,30,37,41,40,37,41,35,41,59,48,84,53,6,57,28,21,36,25,54,33,50,45,78,44,52,34,42,36,46,37,33,35,42,15,48,86,62,22,75,65,39,65,43,57,22,69,42,59,26,78,36,14,42,78,74,57,71,80,48,29,86,36,67,89,65,22,50,83,67,67,48,78,48,72,48,47,83,54,89,53,86,99,58,94,50,63,75,48,78,46,76,44,72,58,64,45,39,46,81,86,89,77,88,86,85,84,75,60,91,87,72,68,86,80,57,84,90,45,53,77,56,50,68,70,25,51,52,49,46,57,68,25,70,46,87,63,25,56,59,51,36,71,77,53,57,54,45,56,76,70,43,64,86,78,86,86,87,85,96

Nearest PDB structures (foldseek):
  9deq-assembly1_A  TM=1.832E-01  e=1.558E-01  Homo sapiens
  6ntt-assembly1_A  TM=2.563E-01  e=8.383E-01  Glycine max
  3htn-assembly1_C  TM=2.180E-01  e=7.159E-01  Bacteroides thetaiotaomicron VPI-5482
  8wa2-assembly1_F  TM=1.337E-01  e=1.090E+00  Chlamydomonas reinhardtii